Protein AF-0000000080277431 (afdb_homodimer)

Solvent-accessible surface area (backbone atoms only — not comparable to full-atom values): 34830 Å² total; per-residue (Å²): 119,87,82,72,59,48,45,30,34,42,37,34,38,21,85,78,51,66,44,40,29,35,40,24,33,32,37,52,68,34,20,48,8,34,27,30,34,28,41,47,70,42,98,41,59,68,57,42,52,53,48,26,52,53,47,3,46,47,29,30,44,21,25,37,56,70,70,44,72,29,14,0,9,20,30,34,36,49,27,88,58,91,68,55,74,68,52,42,51,34,41,42,46,34,44,16,49,55,47,40,72,48,71,63,50,41,32,35,32,55,30,63,73,41,41,26,71,54,26,48,52,25,45,75,61,22,87,50,46,42,30,20,40,51,95,74,72,30,68,29,73,43,38,63,42,22,30,49,8,26,51,24,28,41,33,36,49,30,30,74,74,71,70,40,57,75,42,57,72,35,36,33,37,30,39,17,52,47,71,36,27,43,51,43,51,53,57,40,42,75,51,43,24,46,49,33,37,16,38,90,48,62,71,47,45,52,54,41,43,74,71,68,38,44,75,49,57,62,88,46,57,49,72,43,79,32,52,31,37,24,45,35,60,60,46,49,72,37,44,88,82,57,67,69,40,27,48,30,35,50,22,53,21,56,58,37,48,66,46,78,77,29,55,60,55,40,45,75,72,59,25,49,57,50,45,27,51,65,18,32,34,9,22,60,48,26,47,45,29,36,76,72,62,66,36,49,73,67,56,15,51,54,57,20,47,47,39,18,58,50,42,39,52,26,48,51,47,10,65,73,67,72,56,42,40,54,59,36,43,50,49,51,18,48,51,59,71,62,67,70,69,60,55,79,68,78,74,79,78,77,81,80,77,85,123,119,89,81,72,60,49,46,32,33,43,36,35,39,21,85,77,51,65,45,39,27,35,42,25,34,30,36,52,66,37,19,48,9,33,28,31,32,28,40,47,70,44,98,41,61,68,57,42,51,54,48,26,52,54,49,3,47,47,28,30,45,21,24,36,57,71,69,43,72,29,14,1,10,20,31,34,36,50,26,87,57,89,68,53,74,69,53,43,52,33,41,41,46,34,44,16,49,55,46,41,71,48,70,62,49,41,33,35,30,53,31,63,74,41,40,27,70,53,27,47,54,24,43,74,62,22,86,48,44,41,30,19,39,53,94,76,73,30,68,29,72,44,40,64,41,22,30,48,8,26,51,23,26,42,34,35,50,30,31,73,74,71,70,40,59,75,43,57,72,34,36,33,36,31,39,18,53,48,72,36,28,43,50,41,48,53,57,40,42,76,50,42,24,45,49,33,38,18,37,92,48,61,71,49,44,50,53,42,44,73,71,70,38,45,77,50,56,62,89,47,56,51,70,43,81,32,52,30,35,25,46,36,60,60,46,49,72,37,44,88,82,57,68,70,41,28,49,30,34,49,21,52,19,57,61,36,49,65,46,78,76,28,56,60,55,39,44,74,73,57,24,49,58,51,46,26,50,64,18,31,34,9,21,59,48,26,48,46,28,36,76,73,64,67,37,50,74,66,56,14,52,54,57,20,47,46,38,18,59,52,43,38,52,24,48,52,48,10,64,74,67,73,56,42,38,55,58,36,43,52,49,50,16,49,50,60,72,62,68,69,70,59,56,78,67,78,73,78,77,75,80,80,77,84,125

pLDDT: mean 92.6, std 13.96, range [22.7, 98.88]

Foldseek 3Di:
DPLPDFPDKDWDQFPQQRWIKIKTHSDQLLHAAEEEAAEDEDPDDVRQVVVQVVQQSLQQLLCLLLVHSGGGMYMYTYDNDDDDPVSLLSSLCSNLQVVVVCPRSYAYEHDHPDFQCSQVSSCVRPVRYAQHDVVVPHPGDLLLLLLLLLLLLQQLQCCVQPVGSQQAQFEEEEEDQPSNSVNNQVVSVVSHHQYEYEDPDVVSQVVCVVVVHHYDYNVCQQVDAGQEYEYEHEACQFELPGHHNYLEYTYQHAHNHPDPVRQVSCVVNNHAYAHNSLSRSRSVQLRCCCPVVVDDNVRSSVSSSCSNVSSNVLVVCCVVVVHHSVVSSVVSSVCSSPVSPGHPPDPPDPPDDDD/DPQPDFPDKDWDQFPQQRWIKIKTHRDQLLHAAEEEAAEDEDPDDVRQVVVQVVQQSLQQLLCLLLVHSGGGMYMYTYDNDDDDPVSLLSSLCSNLQVVVVCVRSYAYEHDHPDFQCSQVSSCVRPVRYAQHDVVVPHPGDLLLLLLLLLLLLQQLQCCVQPVGSQQAQFEEEEEDQPSNSVNNQVVSVVSHHQYEYEDPDVVSQVVCVVVVHHYDYNVCQQVDAGQEYEYEHEACQFELPRHHNYLEYTYQHANNHPDPVRQVSCVVNNHAYAHNSLSRSRSVQLRCCCPVVVDDNVRSSVSSSCSNVSSNVLVVCCVVVVHHSVVSSVVSSVCSSPVSPGHPPPPDPDPDDDD

InterPro domains:
  IPR006095 Glutamate/phenylalanine/leucine/valine/L-tryptophan dehydrogenase [PR00082] (60-74)
  IPR006095 Glutamate/phenylalanine/leucine/valine/L-tryptophan dehydrogenase [PR00082] (128-150)
  IPR006095 Glutamate/phenylalanine/leucine/valine/L-tryptophan dehydrogenase [PR00082] (172-192)
  IPR006095 Glutamate/phenylalanine/leucine/valine/L-tryptophan dehydrogenase [PR00082] (279-290)
  IPR006096 Glutamate/phenylalanine/leucine/valine/L-tryptophan dehydrogenase, C-terminal [PF00208] (214-295)
  IPR006096 Glutamate/phenylalanine/leucine/valine/L-tryptophan dehydrogenase, C-terminal [SM00839] (138-342)
  IPR006097 Glutamate/phenylalanine/leucine/valine/L-tryptophan dehydrogenase, dimerisation domain [PF02812] (13-126)
  IPR016211 Glutamate/phenylalanine/leucine/valine/L-tryptophan dehydrogenase, bacterial/archaeal [PIRSF000188] (4-339)
  IPR016211 Glutamate/phenylalanine/leucine/valine/L-tryptophan dehydrogenase, bacterial/archaeal [PTHR42722] (1-338)
  IPR036291 NAD(P)-binding domain superfamily [SSF51735] (143-336)
  IPR046346 Aminoacid dehydrogenase-like, N-terminal domain superfamily [SSF53223] (5-139)

Nearest PDB structures (foldseek):
  8hr6-assembly1_A  TM=9.041E-01  e=3.181E-32  Bacillus thuringiensis
  6acf-assembly1_A  TM=8.720E-01  e=2.279E-33  Geobacillus stearothermophilus 10
  1leh-assembly1_A  TM=8.386E-01  e=1.539E-33  Lysinibacillus sphaericus
  6ach-assembly1_A  TM=8.429E-01  e=5.573E-32  Geobacillus stearothermophilus 10
  5b37-assembly2_C  TM=8.263E-01  e=3.740E-30  Nostoc punctiforme NIES-2108

Organism: Amycolatopsis orientalis (NCBI:txid31958)

Sequence (710 aa):
MSVQNWEQVVVRRGRRSGVTTMVAVHSRTLGPAVGGCRFKVYPGLRDAIDDVLRLSAAMTRKCAVAGLDFGGGKSVVALDRVPGPGLRREILLDHADLIASLDGAYLAGPDVGTGPDDMLVLRERTPHAFCVPEEHGGTGSSSGPTAAGVLAALRAGARAVFGDASMKSRKVVISGYGSVGAHLAAALAERGADVTVSDVDERRLRAAGEQGLRRVRPEQVLGLRADVLIPAAVGGVFGPATEVAAPLVVGPANNQLTEDAVAPVLAAQGVLWIPDFVASAGGVVYTLGREKENLTHTEALDRVETLEATTRRILDAASANGTTPLAEANALAEARLTSGAGPRTPSPREPRTAAMSVQNWEQVVVRRGRRSGVTTMVAVHSRTLGPAVGGCRFKVYPGLRDAIDDVLRLSAAMTRKCAVAGLDFGGGKSVVALDRVPGPGLRREILLDHADLIASLDGAYLAGPDVGTGPDDMLVLRERTPHAFCVPEEHGGTGSSSGPTAAGVLAALRAGARAVFGDASMKSRKVVISGYGSVGAHLAAALAERGADVTVSDVDERRLRAAGEQGLRRVRPEQVLGLRADVLIPAAVGGVFGPATEVAAPLVVGPANNQLTEDAVAPVLAAQGVLWIPDFVASAGGVVYTLGREKENLTHTEALDRVETLEATTRRILDAASANGTTPLAEANALAEARLTSGAGPRTPSPREPRTAA

Structure (mmCIF, N/CA/C/O backbone):
data_AF-0000000080277431-model_v1
#
loop_
_entity.id
_entity.type
_entity.pdbx_description
1 polymer 'Amino acid dehydrogenase'
#
loop_
_atom_site.group_PDB
_atom_site.id
_atom_site.type_symbol
_atom_site.label_atom_id
_atom_site.label_alt_id
_atom_site.label_comp_id
_atom_site.label_asym_id
_atom_site.label_entity_id
_atom_site.label_seq_id
_atom_site.pdbx_PDB_ins_code
_atom_site.Cartn_x
_atom_site.Cartn_y
_atom_site.Cartn_z
_atom_site.occupancy
_atom_site.B_iso_or_equiv
_atom_site.auth_seq_id
_atom_site.auth_comp_id
_atom_site.auth_asym_id
_atom_site.auth_atom_id
_atom_site.pdbx_PDB_model_num
ATOM 1 N N . MET A 1 1 ? 18.469 -8.148 -9.086 1 28.02 1 MET A N 1
ATOM 2 C CA . MET A 1 1 ? 17.562 -7.168 -9.672 1 28.02 1 MET A CA 1
ATOM 3 C C . MET A 1 1 ? 16.75 -6.465 -8.586 1 28.02 1 MET A C 1
ATOM 5 O O . MET A 1 1 ? 16.219 -7.113 -7.684 1 28.02 1 MET A O 1
ATOM 9 N N . SER A 1 2 ? 17.031 -5.418 -8.211 1 33.84 2 SER A N 1
ATOM 10 C CA . SER A 1 2 ? 16.359 -4.699 -7.125 1 33.84 2 SER A CA 1
ATOM 11 C C . SER A 1 2 ? 14.852 -4.875 -7.184 1 33.84 2 SER A C 1
ATOM 13 O O . SER A 1 2 ? 14.195 -4.363 -8.094 1 33.84 2 SER A O 1
ATOM 15 N N . VAL A 1 3 ? 14.312 -6.133 -7.234 1 39.41 3 VAL A N 1
ATOM 16 C CA . VAL A 1 3 ? 13.031 -6.82 -7.152 1 39.41 3 VAL A CA 1
ATOM 17 C C . VAL A 1 3 ? 11.969 -5.871 -6.598 1 39.41 3 VAL A C 1
ATOM 19 O O . VAL A 1 3 ? 10.812 -6.258 -6.418 1 39.41 3 VAL A O 1
ATOM 22 N N . GLN A 1 4 ? 12.367 -4.727 -6.039 1 51.97 4 GLN A N 1
ATOM 23 C CA . GLN A 1 4 ? 11.633 -3.822 -5.156 1 51.97 4 GLN A CA 1
ATOM 24 C C . GLN A 1 4 ? 10.648 -2.959 -5.945 1 51.97 4 GLN A C 1
ATOM 26 O O . GLN A 1 4 ? 9.852 -2.227 -5.363 1 51.97 4 GLN A O 1
ATOM 31 N N . ASN A 1 5 ? 10.5 -3.117 -7.492 1 74.31 5 ASN A N 1
ATOM 32 C CA . ASN A 1 5 ? 9.695 -1.943 -7.797 1 74.31 5 ASN A CA 1
ATOM 33 C C . ASN A 1 5 ? 8.508 -2.299 -8.688 1 74.31 5 ASN A C 1
ATOM 35 O O . ASN A 1 5 ? 8.68 -2.885 -9.758 1 74.31 5 ASN A O 1
ATOM 39 N N . TRP A 1 6 ? 7.391 -2.58 -8.234 1 91.94 6 TRP A N 1
ATOM 40 C CA . TRP A 1 6 ? 6.121 -2.658 -8.961 1 91.94 6 TRP A CA 1
ATOM 41 C C . TRP A 1 6 ? 6.027 -1.56 -10.016 1 91.94 6 TRP A C 1
ATOM 43 O O . TRP A 1 6 ? 6.441 -0.423 -9.773 1 91.94 6 TRP A O 1
ATOM 53 N N . GLU A 1 7 ? 5.625 -1.984 -11.219 1 94.44 7 GLU A N 1
ATOM 54 C CA . GLU A 1 7 ? 5.438 -0.997 -12.281 1 94.44 7 GLU A CA 1
ATOM 55 C C . GLU A 1 7 ? 4.293 -0.041 -11.945 1 94.44 7 GLU A C 1
ATOM 57 O O . GLU A 1 7 ? 4.395 1.163 -12.188 1 94.44 7 GLU A O 1
ATOM 62 N N . GLN A 1 8 ? 3.242 -0.657 -11.352 1 95.25 8 GLN A N 1
ATOM 63 C CA . GLN A 1 8 ? 2.072 0.168 -11.078 1 95.25 8 GLN A CA 1
ATOM 64 C C . GLN A 1 8 ? 1.159 -0.501 -10.047 1 95.25 8 GLN A C 1
ATOM 66 O O . GLN A 1 8 ? 0.951 -1.715 -10.094 1 95.25 8 GLN A O 1
ATOM 71 N N . VAL A 1 9 ? 0.651 0.246 -9.117 1 96.31 9 VAL A N 1
ATOM 72 C CA . VAL A 1 9 ? -0.403 -0.169 -8.195 1 96.31 9 VAL A CA 1
ATOM 73 C C . VAL A 1 9 ? -1.504 0.889 -8.156 1 96.31 9 VAL A C 1
ATOM 75 O O . VAL A 1 9 ? -1.226 2.076 -7.98 1 96.31 9 VAL A O 1
ATOM 78 N N . VAL A 1 10 ? -2.699 0.49 -8.398 1 97.25 10 VAL A N 1
ATOM 79 C CA . VAL A 1 10 ? -3.83 1.409 -8.344 1 97.25 10 VAL A CA 1
ATOM 80 C C . VAL A 1 10 ? -4.848 0.913 -7.316 1 97.25 10 VAL A C 1
ATOM 82 O O . VAL A 1 10 ? -5.312 -0.227 -7.391 1 97.25 10 VAL A O 1
ATOM 85 N N . VAL A 1 11 ? -5.133 1.686 -6.348 1 96.12 11 VAL A N 1
ATOM 86 C CA . VAL A 1 11 ? -6.18 1.482 -5.348 1 96.12 11 VAL A CA 1
ATOM 87 C C . VAL A 1 11 ? -7.297 2.504 -5.551 1 96.12 11 VAL A C 1
ATOM 89 O O . VAL A 1 11 ? -7.039 3.709 -5.617 1 96.12 11 VAL A O 1
ATOM 92 N N . ARG A 1 12 ? -8.5 2.066 -5.645 1 95.94 12 ARG A N 1
ATOM 93 C CA . ARG A 1 12 ? -9.594 2.984 -5.949 1 95.94 12 ARG A CA 1
ATOM 94 C C . ARG A 1 12 ? -10.867 2.586 -5.203 1 95.94 12 ARG A C 1
ATOM 96 O O . ARG A 1 12 ? -11.227 1.408 -5.164 1 95.94 12 ARG A O 1
ATOM 103 N N . ARG A 1 13 ? -11.531 3.559 -4.645 1 94.81 13 ARG A N 1
ATOM 104 C CA . ARG A 1 13 ? -12.875 3.344 -4.133 1 94.81 13 ARG A CA 1
ATOM 105 C C . ARG A 1 13 ? -13.898 3.357 -5.266 1 94.81 13 ARG A C 1
ATOM 107 O O . ARG A 1 13 ? -13.977 4.32 -6.031 1 94.81 13 ARG A O 1
ATOM 114 N N . GLY A 1 14 ? -14.703 2.303 -5.285 1 94.81 14 GLY A N 1
ATOM 115 C CA . GLY A 1 14 ? -15.68 2.197 -6.352 1 94.81 14 GLY A CA 1
ATOM 116 C C . GLY A 1 14 ? -16.781 3.24 -6.262 1 94.81 14 GLY A C 1
ATOM 117 O O . GLY A 1 14 ? -17.312 3.494 -5.18 1 94.81 14 GLY A O 1
ATOM 118 N N . ARG A 1 15 ? -17.109 3.781 -7.391 1 93 15 ARG A N 1
ATOM 119 C CA . ARG A 1 15 ? -18.125 4.828 -7.434 1 93 15 ARG A CA 1
ATOM 120 C C . ARG A 1 15 ? -19.516 4.258 -7.164 1 93 15 ARG A C 1
ATOM 122 O O . ARG A 1 15 ? -20.359 4.91 -6.535 1 93 15 ARG A O 1
ATOM 129 N N . ARG A 1 16 ? -19.75 3.045 -7.637 1 95.81 16 ARG A N 1
ATOM 130 C CA . ARG A 1 16 ? -21.062 2.408 -7.492 1 95.81 16 ARG A CA 1
ATOM 131 C C . ARG A 1 16 ? -21.234 1.816 -6.098 1 95.81 16 ARG A C 1
ATOM 133 O O . ARG A 1 16 ? -22.266 2.014 -5.457 1 95.81 16 ARG A O 1
ATOM 140 N N . SER A 1 17 ? -20.219 1.159 -5.629 1 96.12 17 SER A N 1
ATOM 141 C CA . SER A 1 17 ? -20.344 0.276 -4.473 1 96.12 17 SER A CA 1
ATOM 142 C C . SER A 1 17 ? -19.781 0.924 -3.215 1 96.12 17 SER A C 1
ATOM 144 O O . SER A 1 17 ? -20.094 0.51 -2.098 1 96.12 17 SER A O 1
ATOM 146 N N . GLY A 1 18 ? -18.891 1.889 -3.439 1 94.25 18 GLY A N 1
ATOM 147 C CA . GLY A 1 18 ? -18.172 2.453 -2.311 1 94.25 18 GLY A CA 1
ATOM 148 C C . GLY A 1 18 ? -17.125 1.511 -1.732 1 94.25 18 GLY A C 1
ATOM 149 O O . GLY A 1 18 ? -16.516 1.808 -0.705 1 94.25 18 GLY A O 1
ATOM 150 N N . VAL A 1 19 ? -16.875 0.344 -2.41 1 96 19 VAL A N 1
ATOM 151 C CA . VAL A 1 19 ? -15.922 -0.652 -1.932 1 96 19 VAL A CA 1
ATOM 152 C C . VAL A 1 19 ? -14.578 -0.455 -2.625 1 96 19 VAL A C 1
ATOM 154 O O . VAL A 1 19 ? -14.523 -0.188 -3.828 1 96 19 VAL A O 1
ATOM 157 N N . THR A 1 20 ? -13.492 -0.588 -1.863 1 96.62 20 THR A N 1
ATOM 158 C CA . THR A 1 20 ? -12.148 -0.386 -2.393 1 96.62 20 THR A CA 1
ATOM 159 C C . THR A 1 20 ? -11.703 -1.595 -3.207 1 96.62 20 THR A C 1
ATOM 161 O O . THR A 1 20 ? -11.828 -2.736 -2.758 1 96.62 20 THR A O 1
ATOM 164 N N . THR A 1 21 ? -11.219 -1.352 -4.406 1 97.69 21 THR A N 1
ATOM 165 C CA . THR A 1 21 ? -10.617 -2.373 -5.258 1 97.69 21 THR A CA 1
ATOM 166 C C . THR A 1 21 ? -9.242 -1.926 -5.742 1 97.69 21 THR A C 1
ATOM 168 O O . THR A 1 21 ? -8.93 -0.732 -5.746 1 97.69 21 THR A O 1
ATOM 171 N N . MET A 1 22 ? -8.398 -2.896 -6.164 1 98.19 22 MET A N 1
ATOM 172 C CA . MET A 1 22 ? -7.023 -2.535 -6.512 1 98.19 22 MET A CA 1
ATOM 173 C C . MET A 1 22 ? -6.438 -3.533 -7.504 1 98.19 22 MET A C 1
ATOM 175 O O . MET A 1 22 ? -6.883 -4.68 -7.574 1 98.19 22 MET A O 1
ATOM 179 N N . VAL A 1 23 ? -5.52 -3.09 -8.258 1 98.5 23 VAL A N 1
ATOM 180 C CA . VAL A 1 23 ? -4.703 -3.895 -9.156 1 98.5 23 VAL A CA 1
ATOM 181 C C . VAL A 1 23 ? -3.23 -3.549 -8.969 1 98.5 23 VAL A C 1
ATOM 183 O O . VAL A 1 23 ? -2.865 -2.371 -8.906 1 98.5 23 VAL A O 1
ATOM 186 N N . ALA A 1 24 ? -2.426 -4.535 -8.812 1 98 24 ALA A N 1
ATOM 187 C CA . ALA A 1 24 ? -0.974 -4.375 -8.82 1 98 24 ALA A CA 1
ATOM 188 C C . ALA A 1 24 ? -0.357 -5.051 -10.047 1 98 24 ALA A C 1
ATOM 190 O O . ALA A 1 24 ? -0.575 -6.242 -10.281 1 98 24 ALA A O 1
ATOM 191 N N . VAL A 1 25 ? 0.311 -4.262 -10.812 1 98 25 VAL A N 1
ATOM 192 C CA . VAL A 1 25 ? 1.146 -4.758 -11.898 1 98 25 VAL A CA 1
ATOM 193 C C . VAL A 1 25 ? 2.607 -4.789 -11.453 1 98 25 VAL A C 1
ATOM 195 O O . VAL A 1 25 ? 3.24 -3.738 -11.312 1 98 25 VAL A O 1
ATOM 198 N N . HIS A 1 26 ? 3.113 -5.992 -11.25 1 96.62 26 HIS A N 1
ATOM 199 C CA . HIS A 1 26 ? 4.5 -6.129 -10.812 1 96.62 26 HIS A CA 1
ATOM 200 C C . HIS A 1 26 ? 5.465 -5.969 -11.977 1 96.62 26 HIS A C 1
ATOM 202 O O . HIS A 1 26 ? 6.387 -5.156 -11.922 1 96.62 26 HIS A O 1
ATOM 208 N N . SER A 1 27 ? 5.211 -6.734 -13.062 1 95.81 27 SER A N 1
ATOM 209 C CA . SER A 1 27 ? 6.102 -6.664 -14.211 1 95.81 27 SER A CA 1
ATOM 210 C C . SER A 1 27 ? 5.367 -6.996 -15.508 1 95.81 27 SER A C 1
ATOM 212 O O . SER A 1 27 ? 4.539 -7.91 -15.539 1 95.81 27 SER A O 1
ATOM 214 N N . ARG A 1 28 ? 5.727 -6.262 -16.547 1 95.88 28 ARG A N 1
ATOM 215 C CA . ARG A 1 28 ? 5.242 -6.555 -17.891 1 95.88 28 ARG A CA 1
ATOM 216 C C . ARG A 1 28 ? 6.402 -6.867 -18.844 1 95.88 28 ARG A C 1
ATOM 218 O O . ARG A 1 28 ? 6.25 -6.797 -20.062 1 95.88 28 ARG A O 1
ATOM 225 N N . THR A 1 29 ? 7.52 -7.152 -18.25 1 94.38 29 THR A N 1
ATOM 226 C CA . THR A 1 29 ? 8.727 -7.43 -19.031 1 94.38 29 THR A CA 1
ATOM 227 C C . THR A 1 29 ? 8.469 -8.555 -20.031 1 94.38 29 THR A C 1
ATOM 229 O O . THR A 1 29 ? 8.945 -8.492 -21.172 1 94.38 29 THR A O 1
ATOM 232 N N . LEU A 1 30 ? 7.703 -9.539 -19.672 1 96.25 30 LEU A N 1
ATOM 233 C CA . LEU A 1 30 ? 7.492 -10.703 -20.516 1 96.25 30 LEU A CA 1
ATOM 234 C C . LEU A 1 30 ? 6.164 -10.609 -21.266 1 96.25 30 LEU A C 1
ATOM 236 O O . LEU A 1 30 ? 5.77 -11.547 -21.969 1 96.25 30 LEU A O 1
ATOM 240 N N . GLY A 1 31 ? 5.512 -9.484 -21.109 1 96 31 GLY A N 1
ATOM 241 C CA . GLY A 1 31 ? 4.195 -9.281 -21.688 1 96 31 GLY A CA 1
ATOM 242 C C . GLY A 1 31 ? 3.195 -8.688 -20.719 1 96 31 GLY A C 1
ATOM 243 O O . GLY A 1 31 ? 3.555 -8.305 -19.609 1 96 31 GLY A O 1
ATOM 244 N N . PRO A 1 32 ? 1.954 -8.594 -21.141 1 97.38 32 PRO A N 1
ATOM 245 C CA . PRO A 1 32 ? 0.937 -8.055 -20.234 1 97.38 32 PRO A CA 1
ATOM 246 C C . PRO A 1 32 ? 0.843 -8.844 -18.922 1 97.38 32 PRO A C 1
ATOM 248 O O . PRO A 1 32 ? 1.03 -10.062 -18.922 1 97.38 32 PRO A O 1
ATOM 251 N N . ALA A 1 33 ? 0.594 -8.141 -17.859 1 98.06 33 ALA A N 1
ATOM 252 C CA . ALA A 1 33 ? 0.476 -8.797 -16.547 1 98.06 33 ALA A CA 1
ATOM 253 C C . ALA A 1 33 ? -0.826 -9.578 -16.453 1 98.06 33 ALA A C 1
ATOM 255 O O . ALA A 1 33 ? -1.873 -9.125 -16.906 1 98.06 33 ALA A O 1
ATOM 256 N N . VAL A 1 34 ? -0.758 -10.719 -15.852 1 98.31 34 VAL A N 1
ATOM 257 C CA . VAL A 1 34 ? -1.945 -11.539 -15.633 1 98.31 34 VAL A CA 1
ATOM 258 C C . VAL A 1 34 ? -2.039 -11.914 -14.156 1 98.31 34 VAL A C 1
ATOM 260 O O . VAL A 1 34 ? -1.02 -12.047 -13.477 1 98.31 34 VAL A O 1
ATOM 263 N N . GLY A 1 35 ? -3.209 -12.125 -13.688 1 96.75 35 GLY A N 1
ATOM 264 C CA . GLY A 1 35 ? -3.41 -12.531 -12.312 1 96.75 35 GLY A CA 1
ATOM 265 C C . GLY A 1 35 ? -4.875 -12.656 -11.93 1 96.75 35 GLY A C 1
ATOM 266 O O . GLY A 1 35 ? -5.75 -12.195 -12.664 1 96.75 35 GLY A O 1
ATOM 267 N N . GLY A 1 36 ? -5.129 -13.25 -10.836 1 95.5 36 GLY A N 1
ATOM 268 C CA . GLY A 1 36 ? -6.496 -13.477 -10.391 1 95.5 36 GLY A CA 1
ATOM 269 C C . GLY A 1 36 ? -7.109 -12.266 -9.711 1 95.5 36 GLY A C 1
ATOM 270 O O . GLY A 1 36 ? -6.398 -11.336 -9.328 1 95.5 36 GLY A O 1
ATOM 271 N N . CYS A 1 37 ? -8.398 -12.367 -9.609 1 96.94 37 CYS A N 1
ATOM 272 C CA . CYS A 1 37 ? -9.172 -11.375 -8.875 1 96.94 37 CYS A CA 1
ATOM 273 C C . CYS A 1 37 ? -9.633 -11.922 -7.531 1 96.94 37 CYS A C 1
ATOM 275 O O . CYS A 1 37 ? -10.617 -12.664 -7.469 1 96.94 37 CYS A O 1
ATOM 277 N N . ARG A 1 38 ? -8.93 -11.547 -6.52 1 94.38 38 ARG A N 1
ATOM 278 C CA . ARG A 1 38 ? -9.305 -11.992 -5.18 1 94.38 38 ARG A CA 1
ATOM 279 C C . ARG A 1 38 ? -10.375 -11.086 -4.574 1 94.38 38 ARG A C 1
ATOM 281 O O . ARG A 1 38 ? -10.266 -9.859 -4.641 1 94.38 38 ARG A O 1
ATOM 288 N N . PHE A 1 39 ? -11.391 -11.68 -4.102 1 96.12 39 PHE A N 1
ATOM 289 C CA . PHE A 1 39 ? -12.578 -11.055 -3.525 1 96.12 39 PHE A CA 1
ATOM 290 C C . PHE A 1 39 ? -12.828 -11.562 -2.111 1 96.12 39 PHE A C 1
ATOM 292 O O . PHE A 1 39 ? -13.453 -12.609 -1.923 1 96.12 39 PHE A O 1
ATOM 299 N N . LYS A 1 40 ? -12.336 -10.836 -1.085 1 93.25 40 LYS A N 1
ATOM 300 C CA . LYS A 1 40 ? -12.461 -11.367 0.268 1 93.25 40 LYS A CA 1
ATOM 301 C C . LYS A 1 40 ? -12.414 -10.25 1.307 1 93.25 40 LYS A C 1
ATOM 303 O O . LYS A 1 40 ? -12.109 -9.102 0.979 1 93.25 40 LYS A O 1
ATOM 308 N N . VAL A 1 41 ? -12.727 -10.625 2.533 1 94.31 41 VAL A N 1
ATOM 309 C CA . VAL A 1 41 ? -12.734 -9.688 3.654 1 94.31 41 VAL A CA 1
ATOM 310 C C . VAL A 1 41 ? -11.305 -9.5 4.172 1 94.31 41 VAL A C 1
ATOM 312 O O . VAL A 1 41 ? -10.555 -10.469 4.312 1 94.31 41 VAL A O 1
ATOM 315 N N . TYR A 1 42 ? -10.859 -8.289 4.395 1 93.69 42 TYR A N 1
ATOM 316 C CA . TYR A 1 42 ? -9.562 -7.949 4.973 1 93.69 42 TYR A CA 1
ATOM 317 C C . TYR A 1 42 ? -9.734 -7.145 6.258 1 93.69 42 TYR A C 1
ATOM 319 O O . TYR A 1 42 ? -10.68 -6.363 6.387 1 93.69 42 TYR A O 1
ATOM 327 N N . PRO A 1 43 ? -8.805 -7.266 7.199 1 90.81 43 PRO A N 1
ATOM 328 C CA . PRO A 1 43 ? -8.867 -6.457 8.422 1 90.81 43 PRO A CA 1
ATOM 329 C C . PRO A 1 43 ? -8.773 -4.961 8.141 1 90.81 43 PRO A C 1
ATOM 331 O O . PRO A 1 43 ? -9.367 -4.156 8.867 1 90.81 43 PRO A O 1
ATOM 334 N N . GLY A 1 44 ? -8 -4.633 7.078 1 90 44 GLY A N 1
ATOM 335 C CA . GLY A 1 44 ? -7.824 -3.238 6.699 1 90 44 GLY A CA 1
ATOM 336 C C . GLY A 1 44 ? -7.176 -3.066 5.34 1 90 44 GLY A C 1
ATOM 337 O O . GLY A 1 44 ? -6.746 -4.043 4.723 1 90 44 GLY A O 1
ATOM 338 N N . LEU A 1 45 ? -7.121 -1.833 4.91 1 91.31 45 LEU A N 1
ATOM 339 C CA . LEU A 1 45 ? -6.59 -1.502 3.592 1 91.31 45 LEU A CA 1
ATOM 340 C C . LEU A 1 45 ? -5.133 -1.925 3.469 1 91.31 45 LEU A C 1
ATOM 342 O O . LEU A 1 45 ? -4.719 -2.445 2.43 1 91.31 45 LEU A O 1
ATOM 346 N N . ARG A 1 46 ? -4.375 -1.657 4.496 1 89.62 46 ARG A N 1
ATOM 347 C CA . ARG A 1 46 ? -2.953 -1.992 4.484 1 89.62 46 ARG A CA 1
ATOM 348 C C . ARG A 1 46 ? -2.746 -3.484 4.254 1 89.62 46 ARG A C 1
ATOM 350 O O . ARG A 1 46 ? -1.843 -3.885 3.516 1 89.62 46 ARG A O 1
ATOM 357 N N . ASP A 1 47 ? -3.592 -4.301 4.875 1 91.94 47 ASP A N 1
ATOM 358 C CA . ASP A 1 47 ? -3.506 -5.746 4.695 1 91.94 47 ASP A CA 1
ATOM 359 C C . ASP A 1 47 ? -3.801 -6.137 3.248 1 91.94 47 ASP A C 1
ATOM 361 O O . ASP A 1 47 ? -3.133 -7.008 2.688 1 91.94 47 ASP A O 1
ATOM 365 N N . ALA A 1 48 ? -4.797 -5.516 2.717 1 94.31 48 ALA A N 1
ATOM 366 C CA . ALA A 1 48 ? -5.172 -5.793 1.333 1 94.31 48 ALA A CA 1
ATOM 367 C C . ALA A 1 48 ? -4.055 -5.398 0.372 1 94.31 48 ALA A C 1
ATOM 369 O O . ALA A 1 48 ? -3.74 -6.137 -0.563 1 94.31 48 ALA A O 1
ATOM 370 N N . ILE A 1 49 ? -3.416 -4.27 0.611 1 94.62 49 ILE A N 1
ATOM 371 C CA . ILE A 1 49 ? -2.33 -3.791 -0.238 1 94.62 49 ILE A CA 1
ATOM 372 C C . ILE A 1 49 ? -1.137 -4.738 -0.133 1 94.62 49 ILE A C 1
ATOM 374 O O . ILE A 1 49 ? -0.541 -5.109 -1.146 1 94.62 49 ILE A O 1
ATOM 378 N N . ASP A 1 50 ? -0.787 -5.156 1.054 1 91 50 ASP A N 1
ATOM 379 C CA . ASP A 1 50 ? 0.291 -6.121 1.239 1 91 50 ASP A CA 1
ATOM 380 C C . ASP A 1 50 ? 0.028 -7.398 0.443 1 91 50 ASP A C 1
ATOM 382 O O . ASP A 1 50 ? 0.939 -7.945 -0.182 1 91 50 ASP A O 1
ATOM 386 N N . ASP A 1 51 ? -1.187 -7.805 0.527 1 91.38 51 ASP A N 1
ATOM 387 C CA . ASP A 1 51 ? -1.569 -9.047 -0.132 1 91.38 51 ASP A CA 1
ATOM 388 C C . ASP A 1 51 ? -1.438 -8.93 -1.649 1 91.38 51 ASP A C 1
ATOM 390 O O . ASP A 1 51 ? -0.856 -9.805 -2.297 1 91.38 51 ASP A O 1
ATOM 394 N N . VAL A 1 52 ? -1.975 -7.855 -2.227 1 95.25 52 VAL A N 1
ATOM 395 C CA . VAL A 1 52 ? -1.967 -7.707 -3.678 1 95.25 52 VAL A CA 1
ATOM 396 C C . VAL A 1 52 ? -0.531 -7.555 -4.176 1 95.25 52 VAL A C 1
ATOM 398 O O . VAL A 1 52 ? -0.189 -8.031 -5.262 1 95.25 52 VAL A O 1
ATOM 401 N N . LEU A 1 53 ? 0.334 -6.898 -3.412 1 93.94 53 LEU A N 1
ATOM 402 C CA . LEU A 1 53 ? 1.738 -6.762 -3.783 1 93.94 53 LEU A CA 1
ATOM 403 C C . LEU A 1 53 ? 2.432 -8.117 -3.795 1 93.94 53 LEU A C 1
ATOM 405 O O . LEU A 1 53 ? 3.068 -8.492 -4.785 1 93.94 53 LEU A O 1
ATOM 409 N N . ARG A 1 54 ? 2.244 -8.898 -2.787 1 90.5 54 ARG A N 1
ATOM 410 C CA . ARG A 1 54 ? 2.873 -10.211 -2.67 1 90.5 54 ARG A CA 1
ATOM 411 C C . ARG A 1 54 ? 2.408 -11.148 -3.783 1 90.5 54 ARG A C 1
ATOM 413 O O . ARG A 1 54 ? 3.225 -11.812 -4.426 1 90.5 54 ARG A O 1
ATOM 420 N N . LEU A 1 55 ? 1.167 -11.094 -4.004 1 92.75 55 LEU A N 1
ATOM 421 C CA . LEU A 1 55 ? 0.583 -12.016 -4.969 1 92.75 55 LEU A CA 1
ATOM 422 C C . LEU A 1 55 ? 0.989 -11.648 -6.391 1 92.75 55 LEU A C 1
ATOM 424 O O . LEU A 1 55 ? 1.21 -12.523 -7.227 1 92.75 55 LEU A O 1
ATOM 428 N N . SER A 1 56 ? 1.042 -10.383 -6.672 1 96.06 56 SER A N 1
ATOM 429 C CA . SER A 1 56 ? 1.44 -9.953 -8.008 1 96.06 56 SER A CA 1
ATOM 430 C C . SER A 1 56 ? 2.891 -10.328 -8.297 1 96.06 56 SER A C 1
ATOM 432 O O . SER A 1 56 ? 3.215 -10.758 -9.406 1 96.06 56 SER A O 1
ATOM 434 N N . ALA A 1 57 ? 3.75 -10.219 -7.324 1 93.69 57 ALA A N 1
ATOM 435 C CA . ALA A 1 57 ? 5.145 -10.617 -7.488 1 93.69 57 ALA A CA 1
ATOM 436 C C . ALA A 1 57 ? 5.266 -12.117 -7.715 1 93.69 57 ALA A C 1
ATOM 438 O O . ALA A 1 57 ? 6.059 -12.57 -8.547 1 93.69 57 ALA A O 1
ATOM 439 N N . ALA A 1 58 ? 4.469 -12.82 -6.977 1 93 58 ALA A N 1
ATOM 440 C CA . ALA A 1 58 ? 4.461 -14.273 -7.145 1 93 58 ALA A CA 1
ATOM 441 C C . ALA A 1 58 ? 4.027 -14.656 -8.555 1 93 58 ALA A C 1
ATOM 443 O O . ALA A 1 58 ? 4.559 -15.609 -9.133 1 93 58 ALA A O 1
ATOM 444 N N . MET A 1 59 ? 3.16 -13.906 -9.125 1 96.44 59 MET A N 1
ATOM 445 C CA . MET A 1 59 ? 2.68 -14.195 -10.469 1 96.44 59 MET A CA 1
ATOM 446 C C . MET A 1 59 ? 3.775 -13.945 -11.5 1 96.44 59 MET A C 1
ATOM 448 O O . MET A 1 59 ? 3.854 -14.648 -12.516 1 96.44 59 MET A O 1
ATOM 452 N N . THR A 1 60 ? 4.578 -12.93 -11.242 1 96.62 60 THR A N 1
ATOM 453 C CA . THR A 1 60 ? 5.707 -12.688 -12.141 1 96.62 60 THR A CA 1
ATOM 454 C C . THR A 1 60 ? 6.633 -13.898 -12.172 1 96.62 60 THR A C 1
ATOM 456 O O . THR A 1 60 ? 7 -14.383 -13.25 1 96.62 60 THR A O 1
ATOM 459 N N . ARG A 1 61 ? 6.949 -14.414 -11.031 1 95.75 61 ARG A N 1
ATOM 460 C CA . ARG A 1 61 ? 7.812 -15.586 -10.938 1 95.75 61 ARG A CA 1
ATOM 461 C C . ARG A 1 61 ? 7.152 -16.797 -11.578 1 95.75 61 ARG A C 1
ATOM 463 O O . ARG A 1 61 ? 7.801 -17.547 -12.312 1 95.75 61 ARG A O 1
ATOM 470 N N . LYS A 1 62 ? 5.93 -16.938 -11.336 1 97.19 62 LYS A N 1
ATOM 471 C CA . LYS A 1 62 ? 5.176 -18.078 -11.852 1 97.19 62 LYS A CA 1
ATOM 472 C C . LYS A 1 62 ? 5.18 -18.094 -13.383 1 97.19 62 LYS A C 1
ATOM 474 O O . LYS A 1 62 ? 5.508 -19.109 -13.992 1 97.19 62 LYS A O 1
ATOM 479 N N . CYS A 1 63 ? 4.863 -16.984 -13.938 1 97.31 63 CYS A N 1
ATOM 480 C CA . CYS A 1 63 ? 4.84 -16.891 -15.391 1 97.31 63 CYS A CA 1
ATOM 481 C C . CYS A 1 63 ? 6.234 -17.109 -15.977 1 97.31 63 CYS A C 1
ATOM 483 O O . CYS A 1 63 ? 6.391 -17.828 -16.969 1 97.31 63 CYS A O 1
ATOM 485 N N . ALA A 1 64 ? 7.203 -16.531 -15.352 1 97.06 64 ALA A N 1
ATOM 486 C CA . ALA A 1 64 ? 8.578 -16.641 -15.836 1 97.06 64 ALA A CA 1
ATOM 487 C C . ALA A 1 64 ? 9.062 -18.078 -15.805 1 97.06 64 ALA A C 1
ATOM 489 O O . ALA A 1 64 ? 9.555 -18.609 -16.797 1 97.06 64 ALA A O 1
ATOM 490 N N . VAL A 1 65 ? 8.867 -18.734 -14.719 1 97.25 65 VAL A N 1
ATOM 491 C CA . VAL A 1 65 ? 9.383 -20.078 -14.547 1 97.25 65 VAL A CA 1
ATOM 492 C C . VAL A 1 65 ? 8.617 -21.047 -15.438 1 97.25 65 VAL A C 1
ATOM 494 O O . VAL A 1 65 ? 9.188 -22.016 -15.953 1 97.25 65 VAL A O 1
ATOM 497 N N . ALA A 1 66 ? 7.359 -20.766 -15.68 1 97.06 66 ALA A N 1
ATOM 498 C CA . ALA A 1 66 ? 6.512 -21.641 -16.5 1 97.06 66 ALA A CA 1
ATOM 499 C C . ALA A 1 66 ? 6.738 -21.391 -17.984 1 97.06 66 ALA A C 1
ATOM 501 O O . ALA A 1 66 ? 6.125 -22.047 -18.828 1 97.06 66 ALA A O 1
ATOM 502 N N . GLY A 1 67 ? 7.52 -20.422 -18.328 1 95.5 67 GLY A N 1
ATOM 503 C CA . GLY A 1 67 ? 7.852 -20.156 -19.719 1 95.5 67 GLY A CA 1
ATOM 504 C C . GLY A 1 67 ? 6.77 -19.375 -20.453 1 95.5 67 GLY A C 1
ATOM 505 O O . GLY A 1 67 ? 6.648 -19.484 -21.672 1 95.5 67 GLY A O 1
ATOM 506 N N . LEU A 1 68 ? 6.023 -18.609 -19.734 1 96.44 68 LEU A N 1
ATOM 507 C CA . LEU A 1 68 ? 4.926 -17.859 -20.344 1 96.44 68 LEU A CA 1
ATOM 508 C C . LEU A 1 68 ? 5.375 -16.453 -20.734 1 96.44 68 LEU A C 1
ATOM 510 O O . LEU A 1 68 ? 6.18 -15.844 -20.031 1 96.44 68 LEU A O 1
ATOM 514 N N . ASP A 1 69 ? 4.848 -15.984 -21.844 1 96.38 69 ASP A N 1
ATOM 515 C CA . ASP A 1 69 ? 5.141 -14.625 -22.297 1 96.38 69 ASP A CA 1
ATOM 516 C C . ASP A 1 69 ? 4.125 -13.633 -21.734 1 96.38 69 ASP A C 1
ATOM 518 O O . ASP A 1 69 ? 3.541 -12.844 -22.484 1 96.38 69 ASP A O 1
ATOM 522 N N . PHE A 1 70 ? 3.953 -13.664 -20.516 1 97.31 70 PHE A N 1
ATOM 523 C CA . PHE A 1 70 ? 3.096 -12.781 -19.734 1 97.31 70 PHE A CA 1
ATOM 524 C C . PHE A 1 70 ? 3.795 -12.344 -18.453 1 97.31 70 PHE A C 1
ATOM 526 O O . PHE A 1 70 ? 4.633 -13.07 -17.906 1 97.31 70 PHE A O 1
ATOM 533 N N . GLY A 1 71 ? 3.508 -11.133 -18.062 1 97 71 GLY A N 1
ATOM 534 C CA . GLY A 1 71 ? 3.99 -10.625 -16.781 1 97 71 GLY A CA 1
ATOM 535 C C . GLY A 1 71 ? 3.113 -11.016 -15.609 1 97 71 GLY A C 1
ATOM 536 O O . GLY A 1 71 ? 2.234 -11.867 -15.742 1 97 71 GLY A O 1
ATOM 537 N N . GLY A 1 72 ? 3.389 -10.43 -14.453 1 97.62 72 GLY A N 1
ATOM 538 C CA . GLY A 1 72 ? 2.676 -10.766 -13.234 1 97.62 72 GLY A CA 1
ATOM 539 C C . GLY A 1 72 ? 1.896 -9.602 -12.656 1 97.62 72 GLY A C 1
ATOM 540 O O . GLY A 1 72 ? 2.43 -8.5 -12.516 1 97.62 72 GLY A O 1
ATOM 541 N N . GLY A 1 73 ? 0.703 -9.859 -12.328 1 97.88 73 GLY A N 1
ATOM 542 C CA . GLY A 1 73 ? -0.17 -8.922 -11.641 1 97.88 73 GLY A CA 1
ATOM 543 C C . GLY A 1 73 ? -1.167 -9.594 -10.719 1 97.88 73 GLY A C 1
ATOM 544 O O . GLY A 1 73 ? -1.127 -10.812 -10.539 1 97.88 73 GLY A O 1
ATOM 545 N N . LYS A 1 74 ? -1.956 -8.773 -10.094 1 97.75 74 LYS A N 1
ATOM 546 C CA . LYS A 1 74 ? -3.012 -9.289 -9.227 1 97.75 74 LYS A CA 1
ATOM 547 C C . LYS A 1 74 ? -4.066 -8.219 -8.953 1 97.75 74 LYS A C 1
ATOM 549 O O . LYS A 1 74 ? -3.773 -7.02 -9 1 97.75 74 LYS A O 1
ATOM 554 N N . SER A 1 75 ? -5.297 -8.727 -8.766 1 96.94 75 SER A N 1
ATOM 555 C CA . SER A 1 75 ? -6.418 -7.906 -8.32 1 96.94 75 SER A CA 1
ATOM 556 C C . SER A 1 75 ? -6.863 -8.289 -6.918 1 96.94 75 SER A C 1
ATOM 558 O O . SER A 1 75 ? -6.895 -9.477 -6.574 1 96.94 75 SER A O 1
ATOM 560 N N . VAL A 1 76 ? -7.227 -7.281 -6.141 1 96.94 76 VAL A N 1
ATOM 561 C CA . VAL A 1 76 ? -7.84 -7.508 -4.84 1 96.94 76 VAL A CA 1
ATOM 562 C C . VAL A 1 76 ? -9.031 -6.57 -4.656 1 96.94 76 VAL A C 1
ATOM 564 O O . VAL A 1 76 ? -8.93 -5.367 -4.914 1 96.94 76 VAL A O 1
ATOM 567 N N . VAL A 1 77 ? -10.125 -7.145 -4.441 1 97.44 77 VAL A N 1
ATOM 568 C CA . VAL A 1 77 ? -11.266 -6.414 -3.893 1 97.44 77 VAL A CA 1
ATOM 569 C C . VAL A 1 77 ? -11.305 -6.566 -2.375 1 97.44 77 VAL A C 1
ATOM 571 O O . VAL A 1 77 ? -11.469 -7.676 -1.861 1 97.44 77 VAL A O 1
ATOM 574 N N . ALA A 1 78 ? -11.156 -5.469 -1.692 1 96.56 78 ALA A N 1
ATOM 575 C CA . ALA A 1 78 ? -11.047 -5.48 -0.236 1 96.56 78 ALA A CA 1
ATOM 576 C C . ALA A 1 78 ? -12.406 -5.27 0.421 1 96.56 78 ALA A C 1
ATOM 578 O O . ALA A 1 78 ? -12.883 -4.133 0.528 1 96.56 78 ALA A O 1
ATOM 579 N N . LEU A 1 79 ? -12.961 -6.344 0.957 1 95.56 79 LEU A N 1
ATOM 580 C CA . LEU A 1 79 ? -14.289 -6.277 1.545 1 95.56 79 LEU A CA 1
ATOM 581 C C . LEU A 1 79 ? -14.211 -6.043 3.049 1 95.56 79 LEU A C 1
ATOM 583 O O . LEU A 1 79 ? -13.289 -6.531 3.709 1 95.56 79 LEU A O 1
ATOM 587 N N . ASP A 1 80 ? -15.219 -5.305 3.564 1 91.44 80 ASP A N 1
ATOM 588 C CA . ASP A 1 80 ? -15.414 -5.211 5.008 1 91.44 80 ASP A CA 1
ATOM 589 C C . ASP A 1 80 ? -16.328 -6.332 5.512 1 91.44 80 ASP A C 1
ATOM 591 O O . ASP A 1 80 ? -16.234 -6.738 6.672 1 91.44 80 ASP A O 1
ATOM 595 N N . ARG A 1 81 ? -17.188 -6.746 4.707 1 93.56 81 ARG A N 1
ATOM 596 C CA . ARG A 1 81 ? -18.125 -7.832 4.953 1 93.56 81 ARG A CA 1
ATOM 597 C C . ARG A 1 81 ? -18.547 -8.5 3.65 1 93.56 81 ARG A C 1
ATOM 599 O O . ARG A 1 81 ? -18.391 -7.926 2.572 1 93.56 81 ARG A O 1
ATOM 606 N N . VAL A 1 82 ? -19.062 -9.68 3.736 1 93.5 82 VAL A N 1
ATOM 607 C CA . VAL A 1 82 ? -19.531 -10.383 2.549 1 93.5 82 VAL A CA 1
ATOM 608 C C . VAL A 1 82 ? -20.75 -9.656 1.967 1 93.5 82 VAL A C 1
ATOM 610 O O . VAL A 1 82 ? -21.75 -9.477 2.65 1 93.5 82 VAL A O 1
ATOM 613 N N . PRO A 1 83 ? -20.672 -9.25 0.734 1 96.19 83 PRO A N 1
ATOM 614 C CA . PRO A 1 83 ? -21.781 -8.484 0.15 1 96.19 83 PRO A CA 1
ATOM 615 C C . PRO A 1 83 ? -22.906 -9.375 -0.36 1 96.19 83 PRO A C 1
ATOM 617 O O . PRO A 1 83 ? -22.688 -10.547 -0.67 1 96.19 83 PRO A O 1
ATOM 620 N N . GLY A 1 84 ? -24.125 -8.797 -0.445 1 95.75 84 GLY A N 1
ATOM 621 C CA . GLY A 1 84 ? -25.203 -9.445 -1.178 1 95.75 84 GLY A CA 1
ATOM 622 C C . GLY A 1 84 ? -25 -9.438 -2.68 1 95.75 84 GLY A C 1
ATOM 623 O O . GLY A 1 84 ? -24.062 -8.805 -3.178 1 95.75 84 GLY A O 1
ATOM 624 N N . PRO A 1 85 ? -25.859 -10.125 -3.395 1 95.38 85 PRO A N 1
ATOM 625 C CA . PRO A 1 85 ? -25.672 -10.281 -4.84 1 95.38 85 PRO A CA 1
ATOM 626 C C . PRO A 1 85 ? -25.656 -8.945 -5.578 1 95.38 85 PRO A C 1
ATOM 628 O O . PRO A 1 85 ? -24.859 -8.75 -6.504 1 95.38 85 PRO A O 1
ATOM 631 N N . GLY A 1 86 ? -26.562 -8.055 -5.238 1 97.06 86 GLY A N 1
ATOM 632 C CA . GLY A 1 86 ? -26.594 -6.758 -5.887 1 97.06 86 GLY A CA 1
ATOM 633 C C . GLY A 1 86 ? -25.328 -5.953 -5.688 1 97.06 86 GLY A C 1
ATOM 634 O O . GLY A 1 86 ? -24.75 -5.438 -6.648 1 97.06 86 GLY A O 1
ATOM 635 N N . LEU A 1 87 ? -24.906 -5.84 -4.457 1 97.31 87 LEU A N 1
ATOM 636 C CA . LEU A 1 87 ? -23.688 -5.102 -4.145 1 97.31 87 LEU A CA 1
ATOM 637 C C . LEU A 1 87 ? -22.469 -5.777 -4.77 1 97.31 87 LEU A C 1
ATOM 639 O O . LEU A 1 87 ? -21.562 -5.098 -5.23 1 97.31 87 LEU A O 1
ATOM 643 N N . ARG A 1 88 ? -22.469 -7.074 -4.801 1 98 88 ARG A N 1
ATOM 644 C CA . ARG A 1 88 ? -21.391 -7.809 -5.441 1 98 88 ARG A CA 1
ATOM 645 C C . ARG A 1 88 ? -21.234 -7.402 -6.902 1 98 88 ARG A C 1
ATOM 647 O O . ARG A 1 88 ? -20.125 -7.148 -7.367 1 98 88 ARG A O 1
ATOM 654 N N . ARG A 1 89 ? -22.312 -7.375 -7.586 1 98.31 89 ARG A N 1
ATOM 655 C CA . ARG A 1 89 ? -22.266 -6.98 -8.992 1 98.31 89 ARG A CA 1
ATOM 656 C C . ARG A 1 89 ? -21.719 -5.566 -9.148 1 98.31 89 ARG A C 1
ATOM 658 O O . ARG A 1 89 ? -20.875 -5.312 -10.008 1 98.31 89 ARG A O 1
ATOM 665 N N . GLU A 1 90 ? -22.188 -4.664 -8.297 1 98.5 90 GLU A N 1
ATOM 666 C CA . GLU A 1 90 ? -21.703 -3.289 -8.352 1 98.5 90 GLU A CA 1
ATOM 667 C C . GLU A 1 90 ? -20.203 -3.219 -8.109 1 98.5 90 GLU A C 1
ATOM 669 O O . GLU A 1 90 ? -19.5 -2.453 -8.766 1 98.5 90 GLU A O 1
ATOM 674 N N . ILE A 1 91 ? -19.75 -3.982 -7.152 1 98.38 91 ILE A N 1
ATOM 675 C CA . ILE A 1 91 ? -18.328 -4.031 -6.828 1 98.38 91 ILE A CA 1
ATOM 676 C C . ILE A 1 91 ? -17.531 -4.516 -8.039 1 98.38 91 ILE A C 1
ATOM 678 O O . ILE A 1 91 ? -16.516 -3.93 -8.398 1 98.38 91 ILE A O 1
ATOM 682 N N . LEU A 1 92 ? -18 -5.539 -8.656 1 98.75 92 LEU A N 1
ATOM 683 C CA . LEU A 1 92 ? -17.312 -6.125 -9.805 1 98.75 92 LEU A CA 1
ATOM 684 C C . LEU A 1 92 ? -17.281 -5.152 -10.977 1 98.75 92 LEU A C 1
ATOM 686 O O . LEU A 1 92 ? -16.297 -5.078 -11.703 1 98.75 92 LEU A O 1
ATOM 690 N N . LEU A 1 93 ? -18.375 -4.43 -11.188 1 98.75 93 LEU A N 1
ATOM 691 C CA . LEU A 1 93 ? -18.406 -3.43 -12.25 1 98.75 93 LEU A CA 1
ATOM 692 C C . LEU A 1 93 ? -17.406 -2.312 -11.977 1 98.75 93 LEU A C 1
ATOM 694 O O . LEU A 1 93 ? -16.719 -1.844 -12.891 1 98.75 93 LEU A O 1
ATOM 698 N N . ASP A 1 94 ? -17.328 -1.891 -10.719 1 98.38 94 ASP A N 1
ATOM 699 C CA . ASP A 1 94 ? -16.328 -0.908 -10.336 1 98.38 94 ASP A CA 1
ATOM 700 C C . ASP A 1 94 ? -14.914 -1.423 -10.625 1 98.38 94 ASP A C 1
ATOM 702 O O . ASP A 1 94 ? -14.078 -0.689 -11.148 1 98.38 94 ASP A O 1
ATOM 706 N N . HIS A 1 95 ? -14.672 -2.643 -10.266 1 98.56 95 HIS A N 1
ATOM 707 C CA . HIS A 1 95 ? -13.359 -3.24 -10.484 1 98.56 95 HIS A CA 1
ATOM 708 C C . HIS A 1 95 ? -13.062 -3.385 -11.977 1 98.56 95 HIS A C 1
ATOM 710 O O . HIS A 1 95 ? -11.922 -3.184 -12.406 1 98.56 95 HIS A O 1
ATOM 716 N N . ALA A 1 96 ? -14.078 -3.742 -12.734 1 98.75 96 ALA A N 1
ATOM 717 C CA . ALA A 1 96 ? -13.93 -3.836 -14.18 1 98.75 96 ALA A CA 1
ATOM 718 C C . ALA A 1 96 ? -13.516 -2.494 -14.773 1 98.75 96 ALA A C 1
ATOM 720 O O . ALA A 1 96 ? -12.68 -2.443 -15.68 1 98.75 96 ALA A O 1
ATOM 721 N N . ASP A 1 97 ? -14.125 -1.457 -14.312 1 98.38 97 ASP A N 1
ATOM 722 C CA . ASP A 1 97 ? -13.742 -0.122 -14.758 1 98.38 97 ASP A CA 1
ATOM 723 C C . ASP A 1 97 ? -12.266 0.145 -14.477 1 98.38 97 ASP A C 1
ATOM 725 O O . ASP A 1 97 ? -11.57 0.755 -15.297 1 98.38 97 ASP A O 1
ATOM 729 N N . LEU A 1 98 ? -11.781 -0.253 -13.344 1 98 98 LEU A N 1
ATOM 730 C CA . LEU A 1 98 ? -10.375 -0.078 -12.992 1 98 98 LEU A CA 1
ATOM 731 C C . LEU A 1 98 ? -9.477 -0.856 -13.945 1 98 98 LEU A C 1
ATOM 733 O O . LEU A 1 98 ? -8.508 -0.311 -14.477 1 98 98 LEU A O 1
ATOM 737 N N . ILE A 1 99 ? -9.812 -2.115 -14.172 1 98.5 99 ILE A N 1
ATOM 738 C CA . ILE A 1 99 ? -9.039 -2.941 -15.094 1 98.5 99 ILE A CA 1
ATOM 739 C C . ILE A 1 99 ? -9.023 -2.293 -16.484 1 98.5 99 ILE A C 1
ATOM 741 O O . ILE A 1 99 ? -7.973 -2.217 -17.125 1 98.5 99 ILE A O 1
ATOM 745 N N . ALA A 1 100 ? -10.188 -1.802 -16.922 1 98.19 100 ALA A N 1
ATOM 746 C CA . ALA A 1 100 ? -10.305 -1.15 -18.219 1 98.19 100 ALA A CA 1
ATOM 747 C C . ALA A 1 100 ? -9.367 0.048 -18.328 1 98.19 100 ALA A C 1
ATOM 749 O O . ALA A 1 100 ? -8.781 0.299 -19.375 1 98.19 100 ALA A O 1
ATOM 750 N N . SER A 1 101 ? -9.219 0.713 -17.266 1 95.94 101 SER A N 1
ATOM 751 C CA . SER A 1 101 ? -8.406 1.926 -17.25 1 95.94 101 SER A CA 1
ATOM 752 C C . SER A 1 101 ? -6.93 1.604 -17.438 1 95.94 101 SER A C 1
ATOM 754 O O . SER A 1 101 ? -6.129 2.492 -17.734 1 95.94 101 SER A O 1
ATOM 756 N N . LEU A 1 102 ? -6.527 0.373 -17.266 1 96.25 102 LEU A N 1
ATOM 757 C CA . LEU A 1 102 ? -5.137 -0.036 -17.438 1 96.25 102 LEU A CA 1
ATOM 758 C C . LEU A 1 102 ? -4.855 -0.407 -18.891 1 96.25 102 LEU A C 1
ATOM 760 O O . LEU A 1 102 ? -3.721 -0.725 -19.25 1 96.25 102 LEU A O 1
ATOM 764 N N . ASP A 1 103 ? -5.84 -0.463 -19.703 1 94.75 103 ASP A N 1
ATOM 765 C CA . ASP A 1 103 ? -5.762 -0.542 -21.156 1 94.75 103 ASP A CA 1
ATOM 766 C C . ASP A 1 103 ? -4.895 -1.72 -21.594 1 94.75 103 ASP A C 1
ATOM 768 O O . ASP A 1 103 ? -3.961 -1.548 -22.391 1 94.75 103 ASP A O 1
ATOM 772 N N . GLY A 1 104 ? -5.152 -2.861 -21.031 1 96.56 104 GLY A N 1
ATOM 773 C CA . GLY A 1 104 ? -4.523 -4.09 -21.484 1 96.56 104 GLY A CA 1
ATOM 774 C C . GLY A 1 104 ? -3.244 -4.414 -20.75 1 96.56 104 GLY A C 1
ATOM 775 O O . GLY A 1 104 ? -2.643 -5.469 -20.969 1 96.56 104 GLY A O 1
ATOM 776 N N . ALA A 1 105 ? -2.82 -3.545 -19.859 1 96.25 105 ALA A N 1
ATOM 777 C CA . ALA A 1 105 ? -1.614 -3.781 -19.078 1 96.25 105 ALA A CA 1
ATOM 778 C C . ALA A 1 105 ? -1.828 -4.91 -18.062 1 96.25 105 ALA A C 1
ATOM 780 O O . ALA A 1 105 ? -0.865 -5.48 -17.547 1 96.25 105 ALA A O 1
ATOM 781 N N . TYR A 1 106 ? -3.115 -5.152 -17.828 1 97.88 106 TYR A N 1
ATOM 782 C CA . TYR A 1 106 ? -3.473 -6.199 -16.875 1 97.88 106 TYR A CA 1
ATOM 783 C C . TYR A 1 106 ? -4.676 -6.992 -17.359 1 97.88 106 TYR A C 1
ATOM 785 O O . TYR A 1 106 ? -5.66 -6.414 -17.828 1 97.88 106 TYR A O 1
ATOM 793 N N . LEU A 1 107 ? -4.539 -8.281 -17.25 1 97.81 107 LEU A N 1
ATOM 794 C CA . LEU A 1 107 ? -5.617 -9.211 -17.578 1 97.81 107 LEU A CA 1
ATOM 795 C C . LEU A 1 107 ? -6 -10.055 -16.359 1 97.81 107 LEU A C 1
ATOM 797 O O . LEU A 1 107 ? -5.137 -10.68 -15.742 1 97.81 107 LEU A O 1
ATOM 801 N N . ALA A 1 108 ? -7.297 -10.172 -16.125 1 97.69 108 ALA A N 1
ATOM 802 C CA . ALA A 1 108 ? -7.758 -10.742 -14.859 1 97.69 108 ALA A CA 1
ATOM 803 C C . ALA A 1 108 ? -8.312 -12.148 -15.07 1 97.69 108 ALA A C 1
ATOM 805 O O . ALA A 1 108 ? -8.906 -12.438 -16.109 1 97.69 108 ALA A O 1
ATOM 806 N N . GLY A 1 109 ? -8.133 -13.023 -14.141 1 95.88 109 GLY A N 1
ATOM 807 C CA . GLY A 1 109 ? -8.82 -14.297 -13.984 1 95.88 109 GLY A CA 1
ATOM 808 C C . GLY A 1 109 ? -9.414 -14.492 -12.602 1 95.88 109 GLY A C 1
ATOM 809 O O . GLY A 1 109 ? -9.344 -13.594 -11.758 1 95.88 109 GLY A O 1
ATOM 810 N N . PRO A 1 110 ? -9.984 -15.656 -12.375 1 94 110 PRO A N 1
ATOM 811 C CA . PRO A 1 110 ? -10.578 -15.906 -11.062 1 94 110 PRO A CA 1
ATOM 812 C C . PRO A 1 110 ? -9.531 -16.188 -9.984 1 94 110 PRO A C 1
ATOM 814 O O . PRO A 1 110 ? -8.398 -16.562 -10.305 1 94 110 PRO A O 1
ATOM 817 N N . ASP A 1 111 ? -9.852 -15.969 -8.797 1 91.38 111 ASP A N 1
ATOM 818 C CA . ASP A 1 111 ? -9.102 -16.266 -7.578 1 91.38 111 ASP A CA 1
ATOM 819 C C . ASP A 1 111 ? -10.039 -16.484 -6.395 1 91.38 111 ASP A C 1
ATOM 821 O O . ASP A 1 111 ? -11.242 -16.672 -6.578 1 91.38 111 ASP A O 1
ATOM 825 N N . VAL A 1 112 ? -9.477 -16.469 -5.211 1 87.69 112 VAL A N 1
ATOM 826 C CA . VAL A 1 112 ? -10.266 -16.641 -3.998 1 87.69 112 VAL A CA 1
ATOM 827 C C . VAL A 1 112 ? -11.438 -15.664 -4 1 87.69 112 VAL A C 1
ATOM 829 O O . VAL A 1 112 ? -11.242 -14.453 -4.137 1 87.69 112 VAL A O 1
ATOM 832 N N . GLY A 1 113 ? -12.672 -16.172 -4.027 1 90.31 113 GLY A N 1
ATOM 833 C CA . GLY A 1 113 ? -13.875 -15.367 -3.902 1 90.31 113 GLY A CA 1
ATOM 834 C C . GLY A 1 113 ? -14.516 -15.039 -5.238 1 90.31 113 GLY A C 1
ATOM 835 O O . GLY A 1 113 ? -15.586 -14.43 -5.289 1 90.31 113 GLY A O 1
ATOM 836 N N . THR A 1 114 ? -13.844 -15.445 -6.305 1 94.25 114 THR A N 1
ATOM 837 C CA . THR A 1 114 ? -14.43 -15.203 -7.617 1 94.25 114 THR A CA 1
ATOM 838 C C . THR A 1 114 ? -14.359 -16.469 -8.477 1 94.25 114 THR A C 1
ATOM 840 O O . THR A 1 114 ? -13.562 -17.359 -8.203 1 94.25 114 THR A O 1
ATOM 843 N N . GLY A 1 115 ? -15.242 -16.484 -9.477 1 93.5 115 GLY A N 1
ATOM 844 C CA . GLY A 1 115 ? -15.289 -17.578 -10.438 1 93.5 115 GLY A CA 1
ATOM 845 C C . GLY A 1 115 ? -15.633 -17.109 -11.844 1 93.5 115 GLY A C 1
ATOM 846 O O . GLY A 1 115 ? -15.617 -15.914 -12.133 1 93.5 115 GLY A O 1
ATOM 847 N N . PRO A 1 116 ? -15.93 -18.078 -12.672 1 95.12 116 PRO A N 1
ATOM 848 C CA . PRO A 1 116 ? -16.188 -17.781 -14.086 1 95.12 116 PRO A CA 1
ATOM 849 C C . PRO A 1 116 ? -17.359 -16.797 -14.266 1 95.12 116 PRO A C 1
ATOM 851 O O . PRO A 1 116 ? -17.297 -15.922 -15.141 1 95.12 116 PRO A O 1
ATOM 854 N N . ASP A 1 117 ? -18.359 -16.906 -13.445 1 96.75 117 ASP A N 1
ATOM 855 C CA . ASP A 1 117 ? -19.516 -16 -13.562 1 96.75 117 ASP A CA 1
ATOM 856 C C . ASP A 1 117 ? -19.125 -14.562 -13.234 1 96.75 117 ASP A C 1
ATOM 858 O O . ASP A 1 117 ? -19.656 -13.625 -13.828 1 96.75 117 ASP A O 1
ATOM 862 N N . ASP A 1 118 ? -18.266 -14.406 -12.281 1 97.44 118 ASP A N 1
ATOM 863 C CA . ASP A 1 118 ? -17.781 -13.078 -11.945 1 97.44 118 ASP A CA 1
ATOM 864 C C . ASP A 1 118 ? -16.969 -12.477 -13.094 1 97.44 118 ASP A C 1
ATOM 866 O O . ASP A 1 118 ? -17.031 -11.266 -13.336 1 97.44 118 ASP A O 1
ATOM 870 N N . MET A 1 119 ? -16.203 -13.312 -13.766 1 97.56 119 MET A N 1
ATOM 871 C CA . MET A 1 119 ? -15.43 -12.867 -14.914 1 97.56 119 MET A CA 1
ATOM 872 C C . MET A 1 119 ? -16.344 -12.367 -16.031 1 97.56 119 MET A C 1
ATOM 874 O O . MET A 1 119 ? -15.984 -11.438 -16.766 1 97.56 119 MET A O 1
ATOM 878 N N . LEU A 1 120 ? -17.484 -13.008 -16.141 1 97.44 120 LEU A N 1
ATOM 879 C CA . LEU A 1 120 ? -18.453 -12.555 -17.125 1 97.44 120 LEU A CA 1
ATOM 880 C C . LEU A 1 120 ? -18.906 -11.133 -16.828 1 97.44 120 LEU A C 1
ATOM 882 O O . LEU A 1 120 ? -19.109 -10.328 -17.734 1 97.44 120 LEU A O 1
ATOM 886 N N . VAL A 1 121 ? -19.109 -10.812 -15.562 1 98.25 121 VAL A N 1
ATOM 887 C CA . VAL A 1 121 ? -19.484 -9.469 -15.164 1 98.25 121 VAL A CA 1
ATOM 888 C C . VAL A 1 121 ? -18.375 -8.484 -15.523 1 98.25 121 VAL A C 1
ATOM 890 O O . VAL A 1 121 ? -18.641 -7.398 -16.047 1 98.25 121 VAL A O 1
ATOM 893 N N . LEU A 1 122 ? -17.109 -8.859 -15.234 1 98.44 122 LEU A N 1
ATOM 894 C CA . LEU A 1 122 ? -16 -7.992 -15.602 1 98.44 122 LEU A CA 1
ATOM 895 C C . LEU A 1 122 ? -16.016 -7.695 -17.094 1 98.44 122 LEU A C 1
ATOM 897 O O . LEU A 1 122 ? -15.766 -6.562 -17.516 1 98.44 122 LEU A O 1
ATOM 901 N N . ARG A 1 123 ? -16.391 -8.656 -17.922 1 97.69 123 ARG A N 1
ATOM 902 C CA . ARG A 1 123 ? -16.344 -8.562 -19.375 1 97.69 123 ARG A CA 1
ATOM 903 C C . ARG A 1 123 ? -17.375 -7.559 -19.875 1 97.69 123 ARG A C 1
ATOM 905 O O . ARG A 1 123 ? -17.328 -7.137 -21.031 1 97.69 123 ARG A O 1
ATOM 912 N N . GLU A 1 124 ? -18.297 -7.207 -19.062 1 97.94 124 GLU A N 1
ATOM 913 C CA . GLU A 1 124 ? -19.266 -6.184 -19.453 1 97.94 124 GLU A CA 1
ATOM 914 C C . GLU A 1 124 ? -18.578 -4.828 -19.641 1 97.94 124 GLU A C 1
ATOM 916 O O . GLU A 1 124 ? -19.094 -3.965 -20.359 1 97.94 124 GLU A O 1
ATOM 921 N N . ARG A 1 125 ? -17.438 -4.637 -18.969 1 98 125 ARG A N 1
ATOM 922 C CA . ARG A 1 125 ? -16.797 -3.32 -18.984 1 98 125 ARG A CA 1
ATOM 923 C C . ARG A 1 125 ? -15.422 -3.383 -19.625 1 98 125 ARG A C 1
ATOM 925 O O . ARG A 1 125 ? -14.867 -2.355 -20.031 1 98 125 ARG A O 1
ATOM 932 N N . THR A 1 126 ? -14.812 -4.582 -19.75 1 98 126 THR A N 1
ATOM 933 C CA . THR A 1 126 ? -13.477 -4.738 -20.297 1 98 126 THR A CA 1
ATOM 934 C C . THR A 1 126 ? -13.305 -6.113 -20.938 1 98 126 THR A C 1
ATOM 936 O O . THR A 1 126 ? -13.82 -7.109 -20.422 1 98 126 THR A O 1
ATOM 939 N N . PRO A 1 127 ? -12.578 -6.195 -22.031 1 96.44 127 PRO A N 1
ATOM 940 C CA . PRO A 1 127 ? -12.305 -7.508 -22.625 1 96.44 127 PRO A CA 1
ATOM 941 C C . PRO A 1 127 ? -11.18 -8.258 -21.922 1 96.44 127 PRO A C 1
ATOM 943 O O . PRO A 1 127 ? -10.812 -9.359 -22.328 1 96.44 127 PRO A O 1
ATOM 946 N N . HIS A 1 128 ? -10.594 -7.672 -20.906 1 96.88 128 HIS A N 1
ATOM 947 C CA . HIS A 1 128 ? -9.367 -8.18 -20.297 1 96.88 128 HIS A CA 1
ATOM 948 C C . HIS A 1 128 ? -9.664 -9.062 -19.094 1 96.88 128 HIS A C 1
ATOM 950 O O . HIS A 1 128 ? -9.14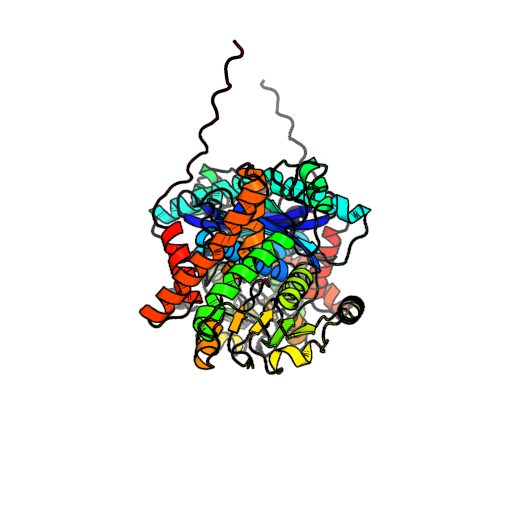8 -8.82 -18 1 96.88 128 HIS A O 1
ATOM 956 N N . ALA A 1 129 ? -10.531 -10.031 -19.25 1 96.5 129 ALA A N 1
ATOM 957 C CA . ALA A 1 129 ? -10.844 -11.047 -18.25 1 96.5 129 ALA A CA 1
ATOM 958 C C . ALA A 1 129 ? -10.883 -12.438 -18.875 1 96.5 129 ALA A C 1
ATOM 960 O O . ALA A 1 129 ? -11.492 -12.633 -19.922 1 96.5 129 ALA A O 1
ATOM 961 N N . PHE A 1 130 ? -10.188 -13.352 -18.25 1 94.69 130 PHE A N 1
ATOM 962 C CA . PHE A 1 130 ? -10.148 -14.734 -18.703 1 94.69 130 PHE A CA 1
ATOM 963 C C . PHE A 1 130 ? -11.109 -15.594 -17.891 1 94.69 130 PHE A C 1
ATOM 965 O O . PHE A 1 130 ? -11.758 -15.102 -16.969 1 94.69 130 PHE A O 1
ATOM 972 N N . CYS A 1 131 ? -11.289 -16.859 -18.375 1 94.75 131 CYS A N 1
ATOM 973 C CA . CYS A 1 131 ? -11.945 -17.938 -17.641 1 94.75 131 CYS A CA 1
ATOM 974 C C . CYS A 1 131 ? -13.438 -17.672 -17.484 1 94.75 131 CYS A C 1
ATOM 976 O O . CYS A 1 131 ? -14.023 -17.969 -16.438 1 94.75 131 CYS A O 1
ATOM 978 N N . VAL A 1 132 ? -13.969 -16.953 -18.438 1 94.94 132 VAL A N 1
ATOM 979 C CA . VAL A 1 132 ? -15.43 -16.906 -18.469 1 94.94 132 VAL A CA 1
ATOM 980 C C . VAL A 1 132 ? -15.992 -18.312 -18.688 1 94.94 132 VAL A C 1
ATOM 982 O O . VAL A 1 132 ? -15.266 -19.219 -19.094 1 94.94 132 VAL A O 1
ATOM 985 N N . PRO A 1 133 ? -17.266 -18.5 -18.406 1 94.12 133 PRO A N 1
ATOM 986 C CA . PRO A 1 133 ? -17.844 -19.828 -18.625 1 94.12 133 PRO A CA 1
ATOM 987 C C . PRO A 1 133 ? -17.641 -20.328 -20.062 1 94.12 133 PRO A C 1
ATOM 989 O O . PRO A 1 133 ? -17.625 -19.516 -21 1 94.12 133 PRO A O 1
ATOM 992 N N . GLU A 1 134 ? -17.516 -21.641 -20.156 1 91.19 134 GLU A N 1
ATOM 993 C CA . GLU A 1 134 ? -17.219 -22.25 -21.453 1 91.19 134 GLU A CA 1
ATOM 994 C C . GLU A 1 134 ? -18.281 -21.875 -22.484 1 91.19 134 GLU A C 1
ATOM 996 O O . GLU A 1 134 ? -17.969 -21.672 -23.656 1 91.19 134 GLU A O 1
ATOM 1001 N N . GLU A 1 135 ? -19.469 -21.812 -22.031 1 92.69 135 GLU A N 1
ATOM 1002 C CA . GLU A 1 135 ? -20.578 -21.469 -22.922 1 92.69 135 GLU A CA 1
ATOM 1003 C C . GLU A 1 135 ? -20.406 -20.062 -23.484 1 92.69 135 GLU A C 1
ATOM 1005 O O . GLU A 1 135 ? -21.047 -19.703 -24.484 1 92.69 135 GLU A O 1
ATOM 1010 N N . HIS A 1 136 ? -19.562 -19.312 -22.875 1 92.62 136 HIS A N 1
ATOM 1011 C CA . HIS A 1 136 ? -19.297 -17.953 -23.328 1 92.62 136 HIS A CA 1
ATOM 1012 C C . HIS A 1 136 ? -17.906 -17.812 -23.938 1 92.62 136 HIS A C 1
ATOM 1014 O O . HIS A 1 136 ? -17.359 -16.719 -24.031 1 92.62 136 HIS A O 1
ATOM 1020 N N . GLY A 1 137 ? -17.312 -19 -24.172 1 88.25 137 GLY A N 1
ATOM 1021 C CA . GLY A 1 137 ? -16.078 -19 -24.938 1 88.25 137 GLY A CA 1
ATOM 1022 C C . GLY A 1 137 ? -14.828 -19.062 -24.078 1 88.25 137 GLY A C 1
ATOM 1023 O O . GLY A 1 137 ? -13.711 -18.969 -24.578 1 88.25 137 GLY A O 1
ATOM 1024 N N . GLY A 1 138 ? -15 -19.219 -22.766 1 92.31 138 GLY A N 1
ATOM 1025 C CA . GLY A 1 138 ? -13.836 -19.281 -21.891 1 92.31 138 GLY A CA 1
ATOM 1026 C C . GLY A 1 138 ? -13.477 -20.703 -21.5 1 92.31 138 GLY A C 1
ATOM 1027 O O . GLY A 1 138 ? -14.008 -21.672 -22.047 1 92.31 138 GLY A O 1
ATOM 1028 N N . THR A 1 139 ? -12.453 -20.781 -20.609 1 92.25 139 THR A N 1
ATOM 1029 C CA . THR A 1 139 ? -11.969 -22.094 -20.156 1 92.25 139 THR A CA 1
ATOM 1030 C C . THR A 1 139 ? -12.703 -22.531 -18.906 1 92.25 139 THR A C 1
ATOM 1032 O O . THR A 1 139 ? -12.57 -23.688 -18.469 1 92.25 139 THR A O 1
ATOM 1035 N N . GLY A 1 140 ? -13.453 -21.656 -18.391 1 90.25 140 GLY A N 1
ATOM 1036 C CA . GLY A 1 140 ? -14.156 -21.969 -17.156 1 90.25 140 GLY A CA 1
ATOM 1037 C C . GLY A 1 140 ? -13.227 -22.125 -15.969 1 90.25 140 GLY A C 1
ATOM 1038 O O . GLY A 1 140 ? -12.453 -21.219 -15.664 1 90.25 140 GLY A O 1
ATOM 1039 N N . SER A 1 141 ? -13.227 -23.359 -15.336 1 85.5 141 SER A N 1
ATOM 1040 C CA . SER A 1 141 ? -12.422 -23.578 -14.141 1 85.5 141 SER A CA 1
ATOM 1041 C C . SER A 1 141 ? -11.023 -24.062 -14.492 1 85.5 141 SER A C 1
ATOM 1043 O O . SER A 1 141 ? -10.844 -24.875 -15.398 1 85.5 141 SER A O 1
ATOM 1045 N N . SER A 1 142 ? -10.078 -23.531 -13.758 1 88.62 142 SER A N 1
ATOM 1046 C CA . SER A 1 142 ? -8.695 -23.938 -13.977 1 88.62 142 SER A CA 1
ATOM 1047 C C . SER A 1 142 ? -8.258 -24.984 -12.953 1 88.62 142 SER A C 1
ATOM 1049 O O . SER A 1 142 ? -7.07 -25.297 -12.859 1 88.62 142 SER A O 1
ATOM 1051 N N . SER A 1 143 ? -9.188 -25.547 -12.219 1 91.12 143 SER A N 1
ATOM 1052 C CA . SER A 1 143 ? -8.844 -26.453 -11.133 1 91.12 143 SER A CA 1
ATOM 1053 C C . SER A 1 143 ? -8.219 -27.75 -11.672 1 91.12 143 SER A C 1
ATOM 1055 O O . SER A 1 143 ? -7.242 -28.25 -11.117 1 91.12 143 SER A O 1
ATOM 1057 N N . GLY A 1 144 ? -8.805 -28.266 -12.711 1 93.81 144 GLY A N 1
ATOM 1058 C CA . GLY A 1 144 ? -8.266 -29.453 -13.336 1 93.81 144 GLY A CA 1
ATOM 1059 C C . GLY A 1 144 ? -6.832 -29.281 -13.805 1 93.81 144 GLY A C 1
ATOM 1060 O O . GLY A 1 144 ? -5.938 -30 -13.359 1 93.81 144 GLY A O 1
ATOM 1061 N N . PRO A 1 145 ? -6.66 -28.266 -14.648 1 96.5 145 PRO A N 1
ATOM 1062 C CA . PRO A 1 145 ? -5.301 -28 -15.117 1 96.5 145 PRO A CA 1
ATOM 1063 C C . PRO A 1 145 ? -4.332 -27.688 -13.977 1 96.5 145 PRO A C 1
ATOM 1065 O O . PRO A 1 145 ? -3.162 -28.078 -14.031 1 96.5 145 PRO A O 1
ATOM 1068 N N . THR A 1 146 ? -4.754 -27.016 -12.938 1 96.38 146 THR A N 1
ATOM 1069 C CA . THR A 1 146 ? -3.91 -26.766 -11.773 1 96.38 146 THR A CA 1
ATOM 1070 C C . THR A 1 146 ? -3.488 -28.094 -11.133 1 96.38 146 THR A C 1
ATOM 1072 O O . THR A 1 146 ? -2.311 -28.297 -10.828 1 96.38 146 THR A O 1
ATOM 1075 N N . ALA A 1 147 ? -4.438 -28.984 -10.992 1 98.06 147 ALA A N 1
ATOM 1076 C CA . ALA A 1 147 ? -4.133 -30.297 -10.422 1 98.06 147 ALA A CA 1
ATOM 1077 C C . ALA A 1 147 ? -3.143 -31.062 -11.297 1 98.06 147 ALA A C 1
ATOM 1079 O O . ALA A 1 147 ? -2.207 -31.672 -10.789 1 98.06 147 ALA A O 1
ATOM 1080 N N . ALA A 1 148 ? -3.375 -30.984 -12.586 1 98.25 148 ALA A N 1
ATOM 1081 C CA . ALA A 1 148 ? -2.465 -31.641 -13.523 1 98.25 148 ALA A CA 1
ATOM 1082 C C . ALA A 1 148 ? -1.042 -31.109 -13.367 1 98.25 148 ALA A C 1
ATOM 1084 O O . ALA A 1 148 ? -0.078 -31.875 -13.445 1 98.25 148 ALA A O 1
ATOM 1085 N N . GLY A 1 149 ? -0.953 -29.844 -13.188 1 98.56 149 GLY A N 1
ATOM 1086 C CA . GLY A 1 149 ? 0.351 -29.234 -12.953 1 98.56 149 GLY A CA 1
ATOM 1087 C C . GLY A 1 149 ? 1.016 -29.719 -11.68 1 98.56 149 GLY A C 1
ATOM 1088 O O . GLY A 1 149 ? 2.215 -30.016 -11.672 1 98.56 149 GLY A O 1
ATOM 1089 N N . VAL A 1 150 ? 0.269 -29.781 -10.617 1 98.81 150 VAL A N 1
ATOM 1090 C CA . VAL A 1 150 ? 0.786 -30.281 -9.344 1 98.81 150 VAL A CA 1
ATOM 1091 C C . VAL A 1 150 ? 1.264 -31.719 -9.5 1 98.81 150 VAL A C 1
ATOM 1093 O O . VAL A 1 150 ? 2.332 -32.094 -9 1 98.81 150 VAL A O 1
ATOM 1096 N N . LEU A 1 151 ? 0.481 -32.531 -10.211 1 98.81 151 LEU A N 1
ATOM 1097 C CA . LEU A 1 151 ? 0.849 -33.906 -10.422 1 98.81 151 LEU A CA 1
ATOM 1098 C C . LEU A 1 151 ? 2.129 -34.031 -11.25 1 98.81 151 LEU A C 1
ATOM 1100 O O . LEU A 1 151 ? 2.961 -34.906 -11 1 98.81 151 LEU A O 1
ATOM 1104 N N . ALA A 1 152 ? 2.271 -33.188 -12.219 1 98.75 152 ALA A N 1
ATOM 1105 C CA . ALA A 1 152 ? 3.504 -33.156 -13 1 98.75 152 ALA A CA 1
ATOM 1106 C C . ALA A 1 152 ? 4.707 -32.844 -12.117 1 98.75 152 ALA A C 1
ATOM 1108 O O . ALA A 1 152 ? 5.727 -33.531 -12.172 1 98.75 152 ALA A O 1
ATOM 1109 N N . ALA A 1 153 ? 4.594 -31.812 -11.305 1 98.81 153 ALA A N 1
ATOM 1110 C CA . ALA A 1 153 ? 5.66 -31.453 -10.375 1 98.81 153 ALA A CA 1
ATOM 1111 C C . ALA A 1 153 ? 5.922 -32.594 -9.383 1 98.81 153 ALA A C 1
ATOM 1113 O O . ALA A 1 153 ? 7.07 -32.844 -9.008 1 98.81 153 ALA A O 1
ATOM 1114 N N . LEU A 1 154 ? 4.871 -33.219 -8.961 1 98.88 154 LEU A N 1
ATOM 1115 C CA . LEU A 1 154 ? 4.965 -34.312 -8.023 1 98.88 154 LEU A CA 1
ATOM 1116 C C . LEU A 1 154 ? 5.77 -35.469 -8.617 1 98.88 154 LEU A C 1
ATOM 1118 O O . LEU A 1 154 ? 6.582 -36.094 -7.926 1 98.88 154 LEU A O 1
ATOM 1122 N N . ARG A 1 155 ? 5.562 -35.812 -9.859 1 98.69 155 ARG A N 1
ATOM 1123 C CA . ARG A 1 155 ? 6.32 -36.875 -10.5 1 98.69 155 ARG A CA 1
ATOM 1124 C C . ARG A 1 155 ? 7.816 -36.562 -10.469 1 98.69 155 ARG A C 1
ATOM 1126 O O . ARG A 1 155 ? 8.625 -37.469 -10.156 1 98.69 155 ARG A O 1
ATOM 1133 N N . ALA A 1 156 ? 8.18 -35.375 -10.781 1 98.62 156 ALA A N 1
ATOM 1134 C CA . ALA A 1 156 ? 9.586 -34.969 -10.719 1 98.62 156 ALA A CA 1
ATOM 1135 C C . ALA A 1 156 ? 10.125 -35.094 -9.289 1 98.62 156 ALA A C 1
ATOM 1137 O O . ALA A 1 156 ? 11.211 -35.625 -9.07 1 98.62 156 ALA A O 1
ATOM 1138 N N . GLY A 1 157 ? 9.352 -34.594 -8.344 1 98.75 157 GLY A N 1
ATOM 1139 C CA . GLY A 1 157 ? 9.758 -34.656 -6.953 1 98.75 157 GLY A CA 1
ATOM 1140 C C . GLY A 1 157 ? 9.875 -36.094 -6.445 1 98.75 157 GLY A C 1
ATOM 1141 O O . GLY A 1 157 ? 10.82 -36.438 -5.719 1 98.75 157 GLY A O 1
ATOM 1142 N N . ALA A 1 158 ? 8.938 -36.938 -6.816 1 98.62 158 ALA A N 1
ATOM 1143 C CA . ALA A 1 158 ? 8.938 -38.312 -6.391 1 98.62 158 ALA A CA 1
ATOM 1144 C C . ALA A 1 158 ? 10.172 -39.062 -6.91 1 98.62 158 ALA A C 1
ATOM 1146 O O . ALA A 1 158 ? 10.789 -39.844 -6.184 1 98.62 158 ALA A O 1
ATOM 1147 N N . ARG A 1 159 ? 10.492 -38.812 -8.125 1 98.31 159 ARG A N 1
ATOM 1148 C CA . ARG A 1 159 ? 11.711 -39.406 -8.664 1 98.31 159 ARG A CA 1
ATOM 1149 C C . ARG A 1 159 ? 12.93 -39 -7.859 1 98.31 159 ARG A C 1
ATOM 1151 O O . ARG A 1 159 ? 13.82 -39.812 -7.598 1 98.31 159 ARG A O 1
ATOM 1158 N N . ALA A 1 160 ? 12.953 -37.75 -7.492 1 97.94 160 ALA A N 1
ATOM 1159 C CA . ALA A 1 160 ? 14.102 -37.219 -6.758 1 97.94 160 ALA A CA 1
ATOM 1160 C C . ALA A 1 160 ? 14.18 -37.844 -5.355 1 97.94 160 ALA A C 1
ATOM 1162 O O . ALA A 1 160 ? 15.266 -38.125 -4.852 1 97.94 160 ALA A O 1
ATOM 1163 N N . VAL A 1 161 ? 13.016 -38.062 -4.727 1 98.12 161 VAL A N 1
ATOM 1164 C CA . VAL A 1 161 ? 12.992 -38.469 -3.318 1 98.12 161 VAL A CA 1
ATOM 1165 C C . VAL A 1 161 ? 12.906 -39.969 -3.203 1 98.12 161 VAL A C 1
ATOM 1167 O O . VAL A 1 161 ? 13.562 -40.562 -2.344 1 98.12 161 VAL A O 1
ATOM 1170 N N . PHE A 1 162 ? 12.164 -40.594 -4.121 1 98.06 162 PHE A N 1
ATOM 1171 C CA . PHE A 1 162 ? 11.844 -42 -3.938 1 98.06 162 PHE A CA 1
ATOM 1172 C C . PHE A 1 162 ? 12.492 -42.844 -5.02 1 98.06 162 PHE A C 1
ATOM 1174 O O . PHE A 1 162 ? 12.438 -44.094 -4.969 1 98.06 162 PHE A O 1
ATOM 1181 N N . GLY A 1 163 ? 12.984 -42.25 -6.062 1 97.62 163 GLY A N 1
ATOM 1182 C CA . GLY A 1 163 ? 13.672 -42.969 -7.125 1 97.62 163 GLY A CA 1
ATOM 1183 C C . GLY A 1 163 ? 12.766 -43.312 -8.297 1 97.62 163 GLY A C 1
ATOM 1184 O O . GLY A 1 163 ? 13.242 -43.719 -9.359 1 97.62 163 GLY A O 1
ATOM 1185 N N . ASP A 1 164 ? 11.453 -43.094 -8.125 1 97 164 ASP A N 1
ATOM 1186 C CA . ASP A 1 164 ? 10.5 -43.25 -9.219 1 97 164 ASP A CA 1
ATOM 1187 C C . ASP A 1 164 ? 9.258 -42.375 -9.016 1 97 164 ASP A C 1
ATOM 1189 O O . ASP A 1 164 ? 9.062 -41.812 -7.934 1 97 164 ASP A O 1
ATOM 1193 N N . ALA A 1 165 ? 8.43 -42.375 -10.008 1 97.5 165 ALA A N 1
ATOM 1194 C CA . ALA A 1 165 ? 7.293 -41.469 -9.977 1 97.5 165 ALA A CA 1
ATOM 1195 C C . ALA A 1 165 ? 6.031 -42.156 -9.492 1 97.5 165 ALA A C 1
ATOM 1197 O O . ALA A 1 165 ? 4.965 -41.562 -9.398 1 97.5 165 ALA A O 1
ATOM 1198 N N . SER A 1 166 ? 6.098 -43.406 -9.195 1 97.62 166 SER A N 1
ATOM 1199 C CA . SER A 1 166 ? 4.902 -44.156 -8.805 1 97.62 166 SER A CA 1
ATOM 1200 C C . SER A 1 166 ? 4.375 -43.688 -7.453 1 97.62 166 SER A C 1
ATOM 1202 O O . SER A 1 166 ? 5.152 -43.469 -6.523 1 97.62 166 SER A O 1
ATOM 1204 N N . MET A 1 167 ? 3.115 -43.656 -7.344 1 97.75 167 MET A N 1
ATOM 1205 C CA . MET A 1 167 ? 2.48 -43.25 -6.086 1 97.75 167 MET A CA 1
ATOM 1206 C C . MET A 1 167 ? 1.769 -44.438 -5.441 1 97.75 167 MET A C 1
ATOM 1208 O O . MET A 1 167 ? 1.13 -44.281 -4.398 1 97.75 167 MET A O 1
ATOM 1212 N N . LYS A 1 168 ? 1.946 -45.5 -6.09 1 97.88 168 LYS A N 1
ATOM 1213 C CA . LYS A 1 168 ? 1.296 -46.688 -5.562 1 97.88 168 LYS A CA 1
ATOM 1214 C C . LYS A 1 168 ? 1.73 -46.969 -4.125 1 97.88 168 LYS A C 1
ATOM 1216 O O . LYS A 1 168 ? 2.926 -47.031 -3.836 1 97.88 168 LYS A O 1
ATOM 1221 N N . SER A 1 169 ? 0.776 -47.062 -3.254 1 97.62 169 SER A N 1
ATOM 1222 C CA . SER A 1 169 ? 0.913 -47.438 -1.849 1 97.62 169 SER A CA 1
ATOM 1223 C C . SER A 1 169 ? 1.629 -46.344 -1.062 1 97.62 169 SER A C 1
ATOM 1225 O O . SER A 1 169 ? 2.018 -46.562 0.089 1 97.62 169 SER A O 1
ATOM 1227 N N . ARG A 1 170 ? 1.879 -45.219 -1.69 1 98.38 170 ARG A N 1
ATOM 1228 C CA . ARG A 1 170 ? 2.465 -44.094 -0.968 1 98.38 170 ARG A CA 1
ATOM 1229 C C . ARG A 1 170 ? 1.418 -43.375 -0.11 1 98.38 170 ARG A C 1
ATOM 1231 O O . ARG A 1 170 ? 0.271 -43.219 -0.531 1 98.38 170 ARG A O 1
ATOM 1238 N N . LYS A 1 171 ? 1.82 -42.969 1.067 1 98.56 171 LYS A N 1
ATOM 1239 C CA . LYS A 1 171 ? 0.955 -42.188 1.94 1 98.56 171 LYS A CA 1
ATOM 1240 C C . LYS A 1 171 ? 0.986 -40.719 1.557 1 98.56 171 LYS A C 1
ATOM 1242 O O . LYS A 1 171 ? 2.033 -40.062 1.64 1 98.56 171 LYS A O 1
ATOM 1247 N N . VAL A 1 172 ? -0.145 -40.219 1.167 1 98.69 172 VAL A N 1
ATOM 1248 C CA . VAL A 1 172 ? -0.249 -38.844 0.73 1 98.69 172 VAL A CA 1
ATOM 1249 C C . VAL A 1 172 ? -1.261 -38.094 1.601 1 98.69 172 VAL A C 1
ATOM 1251 O O . VAL A 1 172 ? -2.389 -38.562 1.782 1 98.69 172 VAL A O 1
ATOM 1254 N N . VAL A 1 173 ? -0.848 -36.969 2.148 1 98.62 173 VAL A N 1
ATOM 1255 C CA . VAL A 1 173 ? -1.745 -36.094 2.92 1 98.62 173 VAL A CA 1
ATOM 1256 C C . VAL A 1 173 ? -2.037 -34.812 2.143 1 98.62 173 VAL A C 1
ATOM 1258 O O . VAL A 1 173 ? -1.113 -34.125 1.7 1 98.62 173 VAL A O 1
ATOM 1261 N N . ILE A 1 174 ? -3.281 -34.531 1.952 1 98.5 174 ILE A N 1
ATOM 1262 C CA . ILE A 1 174 ? -3.719 -33.344 1.259 1 98.5 174 ILE A CA 1
ATOM 1263 C C . ILE A 1 174 ? -4.43 -32.406 2.24 1 98.5 174 ILE A C 1
ATOM 1265 O O . ILE A 1 174 ? -5.469 -32.781 2.803 1 98.5 174 ILE A O 1
ATOM 1269 N N . SER A 1 175 ? -3.811 -31.281 2.463 1 97.88 175 SER A N 1
ATOM 1270 C CA . SER A 1 175 ? -4.445 -30.25 3.285 1 97.88 175 SER A CA 1
ATOM 1271 C C . SER A 1 175 ? -5.309 -29.312 2.438 1 97.88 175 SER A C 1
ATOM 1273 O O . SER A 1 175 ? -4.793 -28.391 1.806 1 97.88 175 SER A O 1
ATOM 1275 N N . GLY A 1 176 ? -6.57 -29.484 2.502 1 96.31 176 GLY A N 1
ATOM 1276 C CA . GLY A 1 176 ? -7.512 -28.781 1.648 1 96.31 176 GLY A CA 1
ATOM 1277 C C . GLY A 1 176 ? -8.211 -29.688 0.651 1 96.31 176 GLY A C 1
ATOM 1278 O O . GLY A 1 176 ? -7.559 -30.281 -0.213 1 96.31 176 GLY A O 1
ATOM 1279 N N . TYR A 1 177 ? -9.523 -29.766 0.765 1 96.44 177 TYR A N 1
ATOM 1280 C CA . TYR A 1 177 ? -10.32 -30.594 -0.129 1 96.44 177 TYR A CA 1
ATOM 1281 C C . TYR A 1 177 ? -11.305 -29.75 -0.927 1 96.44 177 TYR A C 1
ATOM 1283 O O . TYR A 1 177 ? -12.477 -30.109 -1.059 1 96.44 177 TYR A O 1
ATOM 1291 N N . GLY A 1 178 ? -10.766 -28.672 -1.344 1 91.44 178 GLY A N 1
ATOM 1292 C CA . GLY A 1 178 ? -11.508 -27.875 -2.309 1 91.44 178 GLY A CA 1
ATOM 1293 C C . GLY A 1 178 ? -11.445 -28.438 -3.717 1 91.44 178 GLY A C 1
ATOM 1294 O O . GLY A 1 178 ? -11.25 -29.641 -3.906 1 91.44 178 GLY A O 1
ATOM 1295 N N . SER A 1 179 ? -11.617 -27.578 -4.691 1 89.56 179 SER A N 1
ATOM 1296 C CA . SER A 1 179 ? -11.695 -28.016 -6.082 1 89.56 179 SER A CA 1
ATOM 1297 C C . SER A 1 179 ? -10.398 -28.703 -6.52 1 89.56 179 SER A C 1
ATOM 1299 O O . SER A 1 179 ? -10.422 -29.844 -6.988 1 89.56 179 SER A O 1
ATOM 1301 N N . VAL A 1 180 ? -9.289 -28.031 -6.305 1 94.56 180 VAL A N 1
ATOM 1302 C CA . VAL A 1 180 ? -8.016 -28.594 -6.742 1 94.56 180 VAL A CA 1
ATOM 1303 C C . VAL A 1 180 ? -7.664 -29.812 -5.875 1 94.56 180 VAL A C 1
ATOM 1305 O O . VAL A 1 180 ? -7.242 -30.844 -6.387 1 94.56 180 VAL A O 1
ATOM 1308 N N . GLY A 1 181 ? -7.859 -29.656 -4.547 1 96.88 181 GLY A N 1
ATOM 1309 C CA . GLY A 1 181 ? -7.582 -30.75 -3.631 1 96.88 181 GLY A CA 1
ATOM 1310 C C . GLY A 1 181 ? -8.359 -32 -3.957 1 96.88 181 GLY A C 1
ATOM 1311 O O . GLY A 1 181 ? -7.812 -33.125 -3.883 1 96.88 181 GLY A O 1
ATOM 1312 N N . ALA A 1 182 ? -9.57 -31.844 -4.348 1 96.5 182 ALA A N 1
ATOM 1313 C CA . ALA A 1 182 ? -10.414 -32.969 -4.691 1 96.5 182 ALA A CA 1
ATOM 1314 C C . ALA A 1 182 ? -9.922 -33.656 -5.961 1 96.5 182 ALA A C 1
ATOM 1316 O O . ALA A 1 182 ? -9.914 -34.906 -6.047 1 96.5 182 ALA A O 1
ATOM 1317 N N . HIS A 1 183 ? -9.547 -32.875 -6.906 1 96.38 183 HIS A N 1
ATOM 1318 C CA . HIS A 1 183 ? -8.984 -33.438 -8.125 1 96.38 183 HIS A CA 1
ATOM 1319 C C . HIS A 1 183 ? -7.715 -34.219 -7.836 1 96.38 183 HIS A C 1
ATOM 1321 O O . HIS A 1 183 ? -7.523 -35.312 -8.375 1 96.38 183 HIS A O 1
ATOM 1327 N N . LEU A 1 184 ? -6.902 -33.688 -6.992 1 98.5 184 LEU A N 1
ATOM 1328 C CA . LEU A 1 184 ? -5.648 -34.344 -6.637 1 98.5 184 LEU A CA 1
ATOM 1329 C C . LEU A 1 184 ? -5.91 -35.656 -5.887 1 98.5 184 LEU A C 1
ATOM 1331 O O . LEU A 1 184 ? -5.289 -36.688 -6.18 1 98.5 184 LEU A O 1
ATOM 1335 N N . ALA A 1 185 ? -6.809 -35.594 -4.98 1 98.44 185 ALA A N 1
ATOM 1336 C CA . ALA A 1 185 ? -7.145 -36.781 -4.191 1 98.44 185 ALA A CA 1
ATOM 1337 C C . ALA A 1 185 ? -7.637 -37.906 -5.09 1 98.44 185 ALA A C 1
ATOM 1339 O O . ALA A 1 185 ? -7.191 -39.062 -4.957 1 98.44 185 ALA A O 1
ATOM 1340 N N . ALA A 1 186 ? -8.516 -37.594 -5.957 1 97.62 186 ALA A N 1
ATOM 1341 C CA . ALA A 1 186 ? -9.078 -38.594 -6.863 1 97.62 186 ALA A CA 1
ATOM 1342 C C . ALA A 1 186 ? -7.996 -39.188 -7.758 1 97.62 186 ALA A C 1
ATOM 1344 O O . ALA A 1 186 ? -7.914 -40.406 -7.906 1 97.62 186 ALA A O 1
ATOM 1345 N N . ALA A 1 187 ? -7.199 -38.375 -8.375 1 98 187 ALA A N 1
ATOM 1346 C CA . ALA A 1 187 ? -6.148 -38.812 -9.289 1 98 187 ALA A CA 1
ATOM 1347 C C . ALA A 1 187 ? -5.145 -39.719 -8.57 1 98 187 ALA A C 1
ATOM 1349 O O . ALA A 1 187 ? -4.707 -40.719 -9.125 1 98 187 ALA A O 1
ATOM 1350 N N . LEU A 1 188 ? -4.801 -39.375 -7.367 1 98.5 188 LEU A N 1
ATOM 1351 C CA . LEU A 1 188 ? -3.797 -40.094 -6.617 1 98.5 188 LEU A CA 1
ATOM 1352 C C . LEU A 1 188 ? -4.375 -41.438 -6.102 1 98.5 188 LEU A C 1
ATOM 1354 O O . LEU A 1 188 ? -3.691 -42.438 -6.105 1 98.5 188 LEU A O 1
ATOM 1358 N N . ALA A 1 189 ? -5.586 -41.375 -5.688 1 97.81 189 ALA A N 1
ATOM 1359 C CA . ALA A 1 189 ? -6.25 -42.625 -5.281 1 97.81 189 ALA A CA 1
ATOM 1360 C C . ALA A 1 189 ? -6.32 -43.625 -6.441 1 97.81 189 ALA A C 1
ATOM 1362 O O . ALA A 1 189 ? -6.078 -44.812 -6.262 1 97.81 189 ALA A O 1
ATOM 1363 N N . GLU A 1 190 ? -6.645 -43.094 -7.566 1 97.25 190 GLU A N 1
ATOM 1364 C CA . GLU A 1 190 ? -6.719 -43.938 -8.766 1 97.25 190 GLU A CA 1
ATOM 1365 C C . GLU A 1 190 ? -5.371 -44.562 -9.078 1 97.25 190 GLU A C 1
ATOM 1367 O O . GLU A 1 190 ? -5.312 -45.656 -9.648 1 97.25 190 GLU A O 1
ATOM 1372 N N . ARG A 1 191 ? -4.355 -43.938 -8.672 1 97.06 191 ARG A N 1
ATOM 1373 C CA . ARG A 1 191 ? -3.004 -44.406 -8.938 1 97.06 191 ARG A CA 1
ATOM 1374 C C . ARG A 1 191 ? -2.51 -45.312 -7.805 1 97.06 191 ARG A C 1
ATOM 1376 O O . ARG A 1 191 ? -1.346 -45.719 -7.789 1 97.06 191 ARG A O 1
ATOM 1383 N N . GLY A 1 192 ? -3.336 -45.531 -6.793 1 97.44 192 GLY A N 1
ATOM 1384 C CA . GLY A 1 192 ? -3.043 -46.5 -5.758 1 97.44 192 GLY A CA 1
ATOM 1385 C C . GL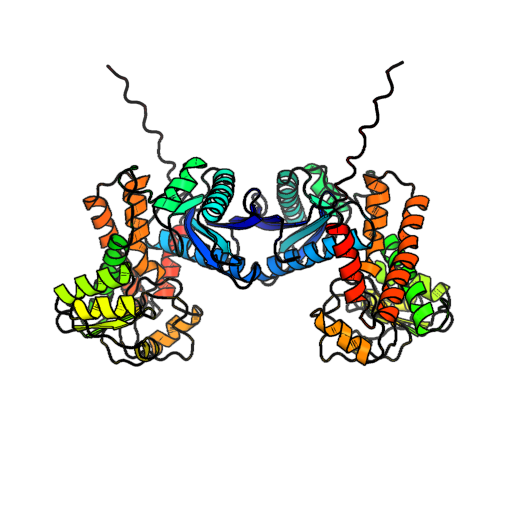Y A 1 192 ? -2.426 -45.875 -4.516 1 97.44 192 GLY A C 1
ATOM 1386 O O . GLY A 1 192 ? -1.96 -46.594 -3.629 1 97.44 192 GLY A O 1
ATOM 1387 N N . ALA A 1 193 ? -2.42 -44.594 -4.414 1 98.44 193 ALA A N 1
ATOM 1388 C CA . ALA A 1 193 ? -1.895 -43.938 -3.219 1 98.44 193 ALA A CA 1
ATOM 1389 C C . ALA A 1 193 ? -2.861 -44.094 -2.047 1 98.44 193 ALA A C 1
ATOM 1391 O O . ALA A 1 193 ? -4.066 -44.25 -2.246 1 98.44 193 ALA A O 1
ATOM 1392 N N . ASP A 1 194 ? -2.336 -44.156 -0.887 1 98.12 194 ASP A N 1
ATOM 1393 C CA . ASP A 1 194 ? -3.123 -44.031 0.336 1 98.12 194 ASP A CA 1
ATOM 1394 C C . ASP A 1 194 ? -3.34 -42.562 0.709 1 98.12 194 ASP A C 1
ATOM 1396 O O . ASP A 1 194 ? -2.496 -41.969 1.368 1 98.12 194 ASP A O 1
ATOM 1400 N N . VAL A 1 195 ? -4.551 -42.031 0.384 1 98.5 195 VAL A N 1
ATOM 1401 C CA . VAL A 1 195 ? -4.781 -40.594 0.439 1 98.5 195 VAL A CA 1
ATOM 1402 C C . VAL A 1 195 ? -5.562 -40.25 1.703 1 98.5 195 VAL A C 1
ATOM 1404 O O . VAL A 1 195 ? -6.602 -40.844 1.986 1 98.5 195 VAL A O 1
ATOM 1407 N N . THR A 1 196 ? -5.035 -39.344 2.48 1 98.31 196 THR A N 1
ATOM 1408 C CA . THR A 1 196 ? -5.703 -38.719 3.619 1 98.31 196 THR A CA 1
ATOM 1409 C C . THR A 1 196 ? -5.938 -37.25 3.365 1 98.31 196 THR A C 1
ATOM 1411 O O . THR A 1 196 ? -5.035 -36.531 2.926 1 98.31 196 THR A O 1
ATOM 1414 N N . VAL A 1 197 ? -7.164 -36.781 3.637 1 98.25 197 VAL A N 1
ATOM 1415 C CA . VAL A 1 197 ? -7.477 -35.375 3.332 1 98.25 197 VAL A CA 1
ATOM 1416 C C . VAL A 1 197 ? -7.93 -34.656 4.602 1 98.25 197 VAL A C 1
ATOM 1418 O O . VAL A 1 197 ? -8.406 -35.312 5.547 1 98.25 197 VAL A O 1
ATOM 1421 N N . SER A 1 198 ? -7.676 -33.375 4.633 1 97.69 198 SER A N 1
ATOM 1422 C CA . SER A 1 198 ? -8.188 -32.5 5.672 1 97.69 198 SER A CA 1
ATOM 1423 C C . SER A 1 198 ? -8.844 -31.266 5.074 1 97.69 198 SER A C 1
ATOM 1425 O O . SER A 1 198 ? -8.523 -30.859 3.951 1 97.69 198 SER A O 1
ATOM 1427 N N . ASP A 1 199 ? -9.789 -30.719 5.762 1 96.31 199 ASP A N 1
ATOM 1428 C CA . ASP A 1 199 ? -10.438 -29.453 5.406 1 96.31 199 ASP A CA 1
ATOM 1429 C C . ASP A 1 199 ? -11.117 -28.828 6.617 1 96.31 199 ASP A C 1
ATOM 1431 O O . ASP A 1 199 ? -11.586 -29.531 7.512 1 96.31 199 ASP A O 1
ATOM 1435 N N . VAL A 1 200 ? -11.125 -27.547 6.621 1 93.38 200 VAL A N 1
ATOM 1436 C CA . VAL A 1 200 ? -11.766 -26.859 7.738 1 93.38 200 VAL A CA 1
ATOM 1437 C C . VAL A 1 200 ? -13.281 -26.953 7.605 1 93.38 200 VAL A C 1
ATOM 1439 O O . VAL A 1 200 ? -14.008 -26.859 8.602 1 93.38 200 VAL A O 1
ATOM 1442 N N . ASP A 1 201 ? -13.766 -27.156 6.402 1 93.5 201 ASP A N 1
ATOM 1443 C CA . ASP A 1 201 ? -15.188 -27.312 6.133 1 93.5 201 ASP A CA 1
ATOM 1444 C C . ASP A 1 201 ? -15.625 -28.766 6.332 1 93.5 201 ASP A C 1
ATOM 1446 O O . ASP A 1 201 ? -15.305 -29.625 5.512 1 93.5 201 ASP A O 1
ATOM 1450 N N . GLU A 1 202 ? -16.484 -28.953 7.227 1 92.69 202 GLU A N 1
ATOM 1451 C CA . GLU A 1 202 ? -16.922 -30.297 7.578 1 92.69 202 GLU A CA 1
ATOM 1452 C C . GLU A 1 202 ? -17.719 -30.938 6.441 1 92.69 202 GLU A C 1
ATOM 1454 O O . GLU A 1 202 ? -17.688 -32.156 6.262 1 92.69 202 GLU A O 1
ATOM 1459 N N . ARG A 1 203 ? -18.391 -30.109 5.77 1 92.31 203 ARG A N 1
ATOM 1460 C CA . ARG A 1 203 ? -19.172 -30.641 4.648 1 92.31 203 ARG A CA 1
ATOM 1461 C C . ARG A 1 203 ? -18.25 -31.234 3.586 1 92.31 203 ARG A C 1
ATOM 1463 O O . ARG A 1 203 ? -18.594 -32.25 2.975 1 92.31 203 ARG A O 1
ATOM 1470 N N . ARG A 1 204 ? -17.078 -30.641 3.305 1 93.44 204 ARG A N 1
ATOM 1471 C CA . ARG A 1 204 ? -16.109 -31.141 2.342 1 93.44 204 ARG A CA 1
ATOM 1472 C C . ARG A 1 204 ? -15.453 -32.406 2.838 1 93.44 204 ARG A C 1
ATOM 1474 O O . ARG A 1 204 ? -15.203 -33.344 2.055 1 93.44 204 ARG A O 1
ATOM 1481 N N . LEU A 1 205 ? -15.25 -32.438 4.105 1 93.38 205 LEU A N 1
ATOM 1482 C CA . LEU A 1 205 ? -14.641 -33.625 4.68 1 93.38 205 LEU A CA 1
ATOM 1483 C C . LEU A 1 205 ? -15.594 -34.844 4.598 1 93.38 205 LEU A C 1
ATOM 1485 O O . LEU A 1 205 ? -15.156 -35.969 4.355 1 93.38 205 LEU A O 1
ATOM 1489 N N . ARG A 1 206 ? -16.828 -34.531 4.863 1 93.75 206 ARG A N 1
ATOM 1490 C CA . ARG A 1 206 ? -17.812 -35.594 4.754 1 93.75 206 ARG A CA 1
ATOM 1491 C C . ARG A 1 206 ? -17.891 -36.125 3.328 1 93.75 206 ARG A C 1
ATOM 1493 O O . ARG A 1 206 ? -17.969 -37.344 3.123 1 93.75 206 ARG A O 1
ATOM 1500 N N . ALA A 1 207 ? -17.797 -35.219 2.4 1 94.75 207 ALA A N 1
ATOM 1501 C CA . ALA A 1 207 ? -17.812 -35.625 0.995 1 94.75 207 ALA A CA 1
ATOM 1502 C C . ALA A 1 207 ? -16.609 -36.5 0.671 1 94.75 207 ALA A C 1
ATOM 1504 O O . ALA A 1 207 ? -16.719 -37.469 -0.094 1 94.75 207 ALA A O 1
ATOM 1505 N N . ALA A 1 208 ? -15.508 -36.156 1.182 1 95.44 208 ALA A N 1
ATOM 1506 C CA . ALA A 1 208 ? -14.297 -36.969 0.998 1 95.44 208 ALA A CA 1
ATOM 1507 C C . ALA A 1 208 ? -14.477 -38.375 1.571 1 95.44 208 ALA A C 1
ATOM 1509 O O . ALA A 1 208 ? -14.062 -39.344 0.958 1 95.44 208 ALA A O 1
ATOM 1510 N N . GLY A 1 209 ? -15.055 -38.438 2.748 1 94.31 209 GLY A N 1
ATOM 1511 C CA . GLY A 1 209 ? -15.344 -39.719 3.365 1 94.31 209 GLY A CA 1
ATOM 1512 C C . GLY A 1 209 ? -16.25 -40.594 2.523 1 94.31 209 GLY A C 1
ATOM 1513 O O . GLY A 1 209 ? -16.047 -41.812 2.455 1 94.31 209 GLY A O 1
ATOM 1514 N N . GLU A 1 210 ? -17.141 -39.969 1.947 1 94.56 210 GLU A N 1
ATOM 1515 C CA . GLU A 1 210 ? -18.094 -40.719 1.098 1 94.56 210 GLU A CA 1
ATOM 1516 C C . GLU A 1 210 ? -17.391 -41.281 -0.13 1 94.56 210 GLU A C 1
ATOM 1518 O O . GLU A 1 210 ? -17.859 -42.25 -0.723 1 94.56 210 GLU A O 1
ATOM 1523 N N . GLN A 1 211 ? -16.312 -40.719 -0.452 1 93.88 211 GLN A N 1
ATOM 1524 C CA . GLN A 1 211 ? -15.523 -41.219 -1.577 1 93.88 211 GLN A CA 1
ATOM 1525 C C . GLN A 1 211 ? -14.516 -42.25 -1.126 1 93.88 211 GLN A C 1
ATOM 1527 O O . GLN A 1 211 ? -13.68 -42.719 -1.915 1 93.88 211 GLN A O 1
ATOM 1532 N N . GLY A 1 212 ? -14.469 -42.531 0.194 1 93.88 212 GLY A N 1
ATOM 1533 C CA . GLY A 1 212 ? -13.617 -43.562 0.715 1 93.88 212 GLY A CA 1
ATOM 1534 C C . GLY A 1 212 ? -12.25 -43.094 1.137 1 93.88 212 GLY A C 1
ATOM 1535 O O . GLY A 1 212 ? -11.344 -43.875 1.39 1 93.88 212 GLY A O 1
ATOM 1536 N N . LEU A 1 213 ? -12.062 -41.812 1.191 1 96.38 213 LEU A N 1
ATOM 1537 C CA . LEU A 1 213 ? -10.773 -41.25 1.587 1 96.38 213 LEU A CA 1
ATOM 1538 C C . LEU A 1 213 ? -10.664 -41.156 3.105 1 96.38 213 LEU A C 1
ATOM 1540 O O . LEU A 1 213 ? -11.664 -40.938 3.793 1 96.38 213 LEU A O 1
ATOM 1544 N N . ARG A 1 214 ? -9.508 -41.344 3.574 1 96.62 214 ARG A N 1
ATOM 1545 C CA . ARG A 1 214 ? -9.25 -41.094 4.984 1 96.62 214 ARG A CA 1
ATOM 1546 C C . ARG A 1 214 ? -9.281 -39.594 5.273 1 96.62 214 ARG A C 1
ATOM 1548 O O . ARG A 1 214 ? -8.93 -38.781 4.414 1 96.62 214 ARG A O 1
ATOM 1555 N N . ARG A 1 215 ? -9.75 -39.25 6.523 1 97.25 215 ARG A N 1
ATOM 1556 C CA . ARG A 1 215 ? -9.906 -37.875 6.898 1 97.25 215 ARG A CA 1
ATOM 1557 C C . ARG A 1 215 ? -9.18 -37.562 8.211 1 97.25 215 ARG A C 1
ATOM 1559 O O . ARG A 1 215 ? -9.125 -38.406 9.102 1 97.25 215 ARG A O 1
ATOM 1566 N N . VAL A 1 216 ? -8.625 -36.406 8.297 1 96.06 216 VAL A N 1
ATOM 1567 C CA . VAL A 1 216 ? -8.016 -35.906 9.531 1 96.06 216 VAL A CA 1
ATOM 1568 C C . VAL A 1 216 ? -8.375 -34.469 9.766 1 96.06 216 VAL A C 1
ATOM 1570 O O . VAL A 1 216 ? -8.836 -33.781 8.844 1 96.06 216 VAL A O 1
ATOM 1573 N N . ARG A 1 217 ? -8.203 -33.969 11 1 93.62 217 ARG A N 1
ATOM 1574 C CA . ARG A 1 217 ? -8.422 -32.562 11.32 1 93.62 217 ARG A CA 1
ATOM 1575 C C . ARG A 1 217 ? -7.25 -31.703 10.852 1 93.62 217 ARG A C 1
ATOM 1577 O O . ARG A 1 217 ? -6.113 -32.188 10.805 1 93.62 217 ARG A O 1
ATOM 1584 N N . PRO A 1 218 ? -7.5 -30.5 10.539 1 93.69 218 PRO A N 1
ATOM 1585 C CA . PRO A 1 218 ? -6.461 -29.625 10 1 93.69 218 PRO A CA 1
ATOM 1586 C C . PRO A 1 218 ? -5.238 -29.516 10.914 1 93.69 218 PRO A C 1
ATOM 1588 O O . PRO A 1 218 ? -4.105 -29.5 10.43 1 93.69 218 PRO A O 1
ATOM 1591 N N . GLU A 1 219 ? -5.43 -29.578 12.195 1 92.06 219 GLU A N 1
ATOM 1592 C CA . GLU A 1 219 ? -4.344 -29.391 13.148 1 92.06 219 GLU A CA 1
ATOM 1593 C C . GLU A 1 219 ? -3.41 -30.594 13.164 1 92.06 219 GLU A C 1
ATOM 1595 O O . GLU A 1 219 ? -2.301 -30.531 13.695 1 92.06 219 GLU A O 1
ATOM 1600 N N . GLN A 1 220 ? -3.826 -31.656 12.562 1 93.31 220 GLN A N 1
ATOM 1601 C CA . GLN A 1 220 ? -3.059 -32.906 12.602 1 93.31 220 GLN A CA 1
ATOM 1602 C C . GLN A 1 220 ? -2.195 -33.031 11.352 1 93.31 220 GLN A C 1
ATOM 1604 O O . GLN A 1 220 ? -1.302 -33.906 11.305 1 93.31 220 GLN A O 1
ATOM 1609 N N . VAL A 1 221 ? -2.357 -32.281 10.383 1 95.06 221 VAL A N 1
ATOM 1610 C CA . VAL A 1 221 ? -1.829 -32.469 9.039 1 95.06 221 VAL A CA 1
ATOM 1611 C C . VAL A 1 221 ? -0.303 -32.438 9.07 1 95.06 221 VAL A C 1
ATOM 1613 O O . VAL A 1 221 ? 0.347 -33.344 8.555 1 95.06 221 VAL A O 1
ATOM 1616 N N . LEU A 1 222 ? 0.287 -31.453 9.734 1 93 222 LEU A N 1
ATOM 1617 C CA . LEU A 1 222 ? 1.731 -31.266 9.695 1 93 222 LEU A CA 1
ATOM 1618 C C . LEU A 1 222 ? 2.453 -32.375 10.469 1 93 222 LEU A C 1
ATOM 1620 O O . LEU A 1 222 ? 3.598 -32.688 10.156 1 93 222 LEU A O 1
ATOM 1624 N N . GLY A 1 223 ? 1.775 -32.969 11.422 1 91.75 223 GLY A N 1
ATOM 1625 C CA . GLY A 1 223 ? 2.385 -33.969 12.273 1 91.75 223 GLY A CA 1
ATOM 1626 C C . GLY A 1 223 ? 2.133 -35.375 11.789 1 91.75 223 GLY A C 1
ATOM 1627 O O . GLY A 1 223 ? 2.723 -36.344 12.305 1 91.75 223 GLY A O 1
ATOM 1628 N N . LEU A 1 224 ? 1.377 -35.531 10.82 1 95.56 224 LEU A N 1
ATOM 1629 C CA . LEU A 1 224 ? 1.052 -36.875 10.312 1 95.56 224 LEU A CA 1
ATOM 1630 C C . LEU A 1 224 ? 2.178 -37.406 9.438 1 95.56 224 LEU A C 1
ATOM 1632 O O . LEU A 1 224 ? 2.574 -36.75 8.461 1 95.56 224 LEU A O 1
ATOM 1636 N N . ARG A 1 225 ? 2.678 -38.562 9.828 1 96.81 225 ARG A N 1
ATOM 1637 C CA . ARG A 1 225 ? 3.723 -39.156 9.016 1 96.81 225 ARG A CA 1
ATOM 1638 C C . ARG A 1 225 ? 3.189 -39.562 7.645 1 96.81 225 ARG A C 1
ATOM 1640 O O . ARG A 1 225 ? 2.193 -40.281 7.539 1 96.81 225 ARG A O 1
ATOM 1647 N N . ALA A 1 226 ? 3.836 -39.094 6.605 1 98.38 226 ALA A N 1
ATOM 1648 C CA . ALA A 1 226 ? 3.453 -39.344 5.223 1 98.38 226 ALA A CA 1
ATOM 1649 C C . ALA A 1 226 ? 4.668 -39.312 4.297 1 98.38 226 ALA A C 1
ATOM 1651 O O . ALA A 1 226 ? 5.766 -38.938 4.719 1 98.38 226 ALA A O 1
ATOM 1652 N N . ASP A 1 227 ? 4.465 -39.844 3.117 1 98.69 227 ASP A N 1
ATOM 1653 C CA . ASP A 1 227 ? 5.5 -39.75 2.096 1 98.69 227 ASP A CA 1
ATOM 1654 C C . ASP A 1 227 ? 5.441 -38.406 1.389 1 98.69 227 ASP A C 1
ATOM 1656 O O . ASP A 1 227 ? 6.477 -37.844 1.025 1 98.69 227 ASP A O 1
ATOM 1660 N N . VAL A 1 228 ? 4.227 -37.906 1.186 1 98.75 228 VAL A N 1
ATOM 1661 C CA . VAL A 1 228 ? 4.008 -36.656 0.471 1 98.75 228 VAL A CA 1
ATOM 1662 C C . VAL A 1 228 ? 2.977 -35.812 1.214 1 98.75 228 VAL A C 1
ATOM 1664 O O . VAL A 1 228 ? 1.928 -36.312 1.621 1 98.75 228 VAL A O 1
ATOM 1667 N N . LEU A 1 229 ? 3.307 -34.562 1.428 1 98.75 229 LEU A N 1
ATOM 1668 C CA . LEU A 1 229 ? 2.348 -33.562 1.896 1 98.75 229 LEU A CA 1
ATOM 1669 C C . LEU A 1 229 ? 1.983 -32.594 0.777 1 98.75 229 LEU A C 1
ATOM 1671 O O . LEU A 1 229 ? 2.865 -32.031 0.119 1 98.75 229 LEU A O 1
ATOM 1675 N N . ILE A 1 230 ? 0.679 -32.406 0.565 1 98.75 230 ILE A N 1
ATOM 1676 C CA . ILE A 1 230 ? 0.181 -31.5 -0.483 1 98.75 230 ILE A CA 1
ATOM 1677 C C . ILE A 1 230 ? -0.632 -30.375 0.141 1 98.75 230 ILE A C 1
ATOM 1679 O O . ILE A 1 230 ? -1.818 -30.547 0.432 1 98.75 230 ILE A O 1
ATOM 1683 N N . PRO A 1 231 ? -0.027 -29.266 0.329 1 98.06 231 PRO A N 1
ATOM 1684 C CA . PRO A 1 231 ? -0.797 -28.109 0.788 1 98.06 231 PRO A CA 1
ATOM 1685 C C . PRO A 1 231 ? -1.73 -27.562 -0.287 1 98.06 231 PRO A C 1
ATOM 1687 O O . PRO A 1 231 ? -1.268 -27.078 -1.325 1 98.06 231 PRO A O 1
ATOM 1690 N N . ALA A 1 232 ? -3.014 -27.562 -0.038 1 96.5 232 ALA A N 1
ATOM 1691 C CA . ALA A 1 232 ? -3.99 -27.156 -1.043 1 96.5 232 ALA A CA 1
ATOM 1692 C C . ALA A 1 232 ? -5.043 -26.219 -0.44 1 96.5 232 ALA A C 1
ATOM 1694 O O . ALA A 1 232 ? -6.09 -25.984 -1.045 1 96.5 232 ALA A O 1
ATOM 1695 N N . ALA A 1 233 ? -4.812 -25.734 0.748 1 90.06 233 ALA A N 1
ATOM 1696 C CA . ALA A 1 233 ? -5.805 -24.922 1.446 1 90.06 233 ALA A CA 1
ATOM 1697 C C . ALA A 1 233 ? -5.391 -23.453 1.476 1 90.06 233 ALA A C 1
ATOM 1699 O O . ALA A 1 233 ? -5.914 -22.641 0.711 1 90.06 233 ALA A O 1
ATOM 1700 N N . VAL A 1 234 ? -4.41 -23.109 2.307 1 84.56 234 VAL A N 1
ATOM 1701 C CA . VAL A 1 234 ? -4.008 -21.719 2.504 1 84.56 234 VAL A CA 1
ATOM 1702 C C . VAL A 1 234 ? -2.484 -21.609 2.449 1 84.56 234 VAL A C 1
ATOM 1704 O O . VAL A 1 234 ? -1.781 -22.625 2.539 1 84.56 234 VAL A O 1
ATOM 1707 N N . GLY A 1 235 ? -2.041 -20.391 2.283 1 87.88 235 GLY A N 1
ATOM 1708 C CA . GLY A 1 235 ? -0.616 -20.125 2.367 1 87.88 235 GLY A CA 1
ATOM 1709 C C . GLY A 1 235 ? -0.129 -19.922 3.789 1 87.88 235 GLY A C 1
ATOM 1710 O O . GLY A 1 235 ? -0.912 -20.016 4.738 1 87.88 235 GLY A O 1
ATOM 1711 N N . GLY A 1 236 ? 1.182 -19.812 3.932 1 90.19 236 GLY A N 1
ATOM 1712 C CA . GLY A 1 236 ? 1.791 -19.453 5.203 1 90.19 236 GLY A CA 1
ATOM 1713 C C . GLY A 1 236 ? 1.825 -20.609 6.191 1 90.19 236 GLY A C 1
ATOM 1714 O O . GLY A 1 236 ? 1.85 -20.391 7.402 1 90.19 236 GLY A O 1
ATOM 1715 N N . VAL A 1 237 ? 1.81 -21.734 5.742 1 92.88 237 VAL A N 1
ATOM 1716 C CA . VAL A 1 237 ? 1.654 -22.875 6.641 1 92.88 237 VAL A CA 1
ATOM 1717 C C . VAL A 1 237 ? 3.025 -23.344 7.125 1 92.88 237 VAL A C 1
ATOM 1719 O O . VAL A 1 237 ? 3.125 -24.078 8.117 1 92.88 237 VAL A O 1
ATOM 1722 N N . PHE A 1 238 ? 4.086 -22.938 6.445 1 96.94 238 PHE A N 1
ATOM 1723 C CA . PHE A 1 238 ? 5.434 -23.312 6.859 1 96.94 238 PHE A CA 1
ATOM 1724 C C . PHE A 1 238 ? 6.203 -22.109 7.383 1 96.94 238 PHE A C 1
ATOM 1726 O O . PHE A 1 238 ? 6.523 -21.188 6.621 1 96.94 238 PHE A O 1
ATOM 1733 N N . GLY A 1 239 ? 6.48 -22.109 8.602 1 96.19 239 GLY A N 1
ATOM 1734 C CA . GLY A 1 239 ? 7.332 -21.109 9.234 1 96.19 239 GLY A CA 1
ATOM 1735 C C . GLY A 1 239 ? 8.656 -21.672 9.711 1 96.19 239 GLY A C 1
ATOM 1736 O O . GLY A 1 239 ? 8.93 -22.875 9.547 1 96.19 239 GLY A O 1
ATOM 1737 N N . PRO A 1 240 ? 9.492 -20.812 10.383 1 94.75 240 PRO A N 1
ATOM 1738 C CA . PRO A 1 240 ? 10.844 -21.219 10.797 1 94.75 240 PRO A CA 1
ATOM 1739 C C . PRO A 1 240 ? 10.836 -22.359 11.797 1 94.75 240 PRO A C 1
ATOM 1741 O O . PRO A 1 240 ? 11.789 -23.141 11.844 1 94.75 240 PRO A O 1
ATOM 1744 N N . ALA A 1 241 ? 9.742 -22.469 12.531 1 95.06 241 ALA A N 1
ATOM 1745 C CA . ALA A 1 241 ? 9.695 -23.484 13.586 1 95.06 241 ALA A CA 1
ATOM 1746 C C . ALA A 1 241 ? 8.844 -24.672 13.164 1 95.06 241 ALA A C 1
ATOM 1748 O O . ALA A 1 241 ? 8.641 -25.609 13.938 1 95.06 241 ALA A O 1
ATOM 1749 N N . THR A 1 242 ? 8.344 -24.609 11.953 1 95.56 242 THR A N 1
ATOM 1750 C CA . THR A 1 242 ? 7.426 -25.656 11.516 1 95.56 242 THR A CA 1
ATOM 1751 C C . THR A 1 242 ? 8.18 -26.953 11.234 1 95.56 242 THR A C 1
ATOM 1753 O O . THR A 1 242 ? 9.195 -26.938 10.539 1 95.56 242 THR A O 1
ATOM 1756 N N . GLU A 1 243 ? 7.691 -28.047 11.812 1 94.5 243 GLU A N 1
ATOM 1757 C CA . GLU A 1 243 ? 8.195 -29.375 11.516 1 94.5 243 GLU A CA 1
ATOM 1758 C C . GLU A 1 243 ? 7.25 -30.125 10.586 1 94.5 243 GLU A C 1
ATOM 1760 O O . GLU A 1 243 ? 6.039 -30.141 10.805 1 94.5 243 GLU A O 1
ATOM 1765 N N . VAL A 1 244 ? 7.832 -30.703 9.539 1 95.62 244 VAL A N 1
ATOM 1766 C CA . VAL A 1 244 ? 7.043 -31.438 8.547 1 95.62 244 VAL A CA 1
ATOM 1767 C C . VAL A 1 244 ? 7.441 -32.906 8.547 1 95.62 244 VAL A C 1
ATOM 1769 O O . VAL A 1 244 ? 8.625 -33.25 8.422 1 95.62 244 VAL A O 1
ATOM 1772 N N . ALA A 1 245 ? 6.469 -33.75 8.727 1 96 245 ALA A N 1
ATOM 1773 C CA . ALA A 1 245 ? 6.734 -35.188 8.828 1 96 245 ALA A CA 1
ATOM 1774 C C . ALA A 1 245 ? 6.559 -35.875 7.48 1 96 245 ALA A C 1
ATOM 1776 O O . ALA A 1 245 ? 5.949 -36.938 7.395 1 96 245 ALA A O 1
ATOM 1777 N N . ALA A 1 246 ? 6.914 -35.281 6.387 1 97.88 246 ALA A N 1
ATOM 1778 C CA . ALA A 1 246 ? 6.922 -35.812 5.027 1 97.88 246 ALA A CA 1
ATOM 1779 C C . ALA A 1 246 ? 8.172 -35.375 4.273 1 97.88 246 ALA A C 1
ATOM 1781 O O . ALA A 1 246 ? 8.539 -34.188 4.285 1 97.88 246 ALA A O 1
ATOM 1782 N N . PRO A 1 247 ? 8.805 -36.281 3.611 1 98.25 247 PRO A N 1
ATOM 1783 C CA . PRO A 1 247 ? 10.039 -35.938 2.908 1 98.25 247 PRO A CA 1
ATOM 1784 C C . PRO A 1 247 ? 9.789 -35.125 1.638 1 98.25 247 PRO A C 1
ATOM 1786 O O . PRO A 1 247 ? 10.719 -34.531 1.092 1 98.25 247 PRO A O 1
ATOM 1789 N N . LEU A 1 248 ? 8.57 -35.156 1.121 1 98.62 248 LEU A N 1
ATOM 17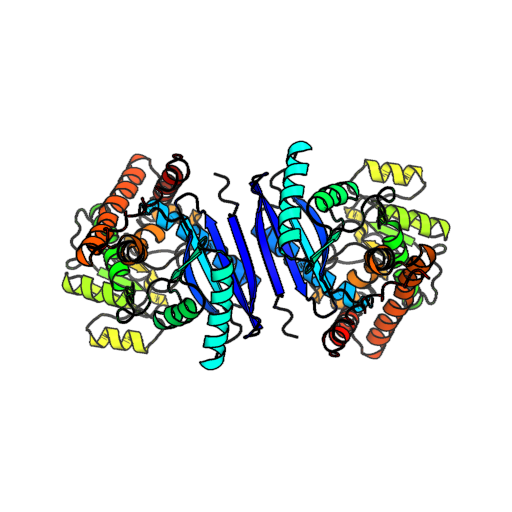90 C CA . LEU A 1 248 ? 8.234 -34.406 -0.099 1 98.62 248 LEU A CA 1
ATOM 1791 C C . LEU A 1 248 ? 6.996 -33.562 0.109 1 98.62 248 LEU A C 1
ATOM 1793 O O . LEU A 1 248 ? 5.969 -34.031 0.585 1 98.62 248 LEU A O 1
ATOM 1797 N N . VAL A 1 249 ? 7.141 -32.25 -0.223 1 98.75 249 VAL A N 1
ATOM 1798 C CA . VAL A 1 249 ? 6.039 -31.297 -0.155 1 98.75 249 VAL A CA 1
ATOM 1799 C C . VAL A 1 249 ? 5.82 -30.656 -1.525 1 98.75 249 VAL A C 1
ATOM 1801 O O . VAL A 1 249 ? 6.742 -30.062 -2.094 1 98.75 249 VAL A O 1
ATOM 1804 N N . VAL A 1 250 ? 4.68 -30.781 -2.092 1 98.69 250 VAL A N 1
ATOM 1805 C CA . VAL A 1 250 ? 4.316 -30.203 -3.381 1 98.69 250 VAL A CA 1
ATOM 1806 C C . VAL A 1 250 ? 2.816 -29.938 -3.42 1 98.69 250 VAL A C 1
ATOM 1808 O O . VAL A 1 250 ? 2.006 -30.828 -3.193 1 98.69 250 VAL A O 1
ATOM 1811 N N . GLY A 1 251 ? 2.451 -28.734 -3.68 1 97.88 251 GLY A N 1
ATOM 1812 C CA . GLY A 1 251 ? 1.024 -28.438 -3.658 1 97.88 251 GLY A CA 1
ATOM 1813 C C . GLY A 1 251 ? 0.667 -27.141 -4.352 1 97.88 251 GLY A C 1
ATOM 1814 O O . GLY A 1 251 ? 1.551 -26.375 -4.742 1 97.88 251 GLY A O 1
ATOM 1815 N N . PRO A 1 252 ? -0.633 -26.922 -4.477 1 96.88 252 PRO A N 1
ATOM 1816 C CA . PRO A 1 252 ? -1.127 -25.812 -5.281 1 96.88 252 PRO A CA 1
ATOM 1817 C C . PRO A 1 252 ? -1.282 -24.516 -4.473 1 96.88 252 PRO A C 1
ATOM 1819 O O . PRO A 1 252 ? -1.447 -23.438 -5.051 1 96.88 252 PRO A O 1
ATOM 1822 N N . ALA A 1 253 ? -1.329 -24.594 -3.172 1 94.12 253 ALA A N 1
ATOM 1823 C CA . ALA A 1 253 ? -1.525 -23.375 -2.391 1 94.12 253 ALA A CA 1
ATOM 1824 C C . ALA A 1 253 ? -0.412 -22.375 -2.658 1 94.12 253 ALA A C 1
ATOM 1826 O O . ALA A 1 253 ? 0.757 -22.734 -2.777 1 94.12 253 ALA A O 1
ATOM 1827 N N . ASN A 1 254 ? -0.805 -21.125 -2.766 1 90.19 254 ASN A N 1
ATOM 1828 C CA . ASN A 1 254 ? 0.187 -20.078 -3.021 1 90.19 254 ASN A CA 1
ATOM 1829 C C . ASN A 1 254 ? 0.797 -19.547 -1.726 1 90.19 254 ASN A C 1
ATOM 1831 O O . ASN A 1 254 ? 0.129 -19.516 -0.692 1 90.19 254 ASN A O 1
ATOM 1835 N N . ASN A 1 255 ? 2.027 -19.188 -1.828 1 90.56 255 ASN A N 1
ATOM 1836 C CA . ASN A 1 255 ? 2.73 -18.547 -0.717 1 90.56 255 ASN A CA 1
ATOM 1837 C C . ASN A 1 255 ? 2.725 -19.438 0.527 1 90.56 255 ASN A C 1
ATOM 1839 O O . ASN A 1 255 ? 2.332 -19 1.607 1 90.56 255 ASN A O 1
ATOM 1843 N N . GLN A 1 256 ? 3.174 -20.594 0.391 1 95.62 256 GLN A N 1
ATOM 1844 C CA . GLN A 1 256 ? 3.133 -21.609 1.44 1 95.62 256 GLN A CA 1
ATOM 1845 C C . GLN A 1 256 ? 4.117 -21.281 2.561 1 95.62 256 GLN A C 1
ATOM 1847 O O . GLN A 1 256 ? 3.863 -21.594 3.727 1 95.62 256 GLN A O 1
ATOM 1852 N N . LEU A 1 257 ? 5.25 -20.672 2.211 1 96.31 257 LEU A N 1
ATOM 1853 C CA . LEU A 1 257 ? 6.246 -20.266 3.197 1 96.31 257 LEU A CA 1
ATOM 1854 C C . LEU A 1 257 ? 5.891 -18.906 3.797 1 96.31 257 LEU A C 1
ATOM 1856 O O . LEU A 1 257 ? 5.43 -18 3.086 1 96.31 257 LEU A O 1
ATOM 1860 N N . THR A 1 258 ? 6.16 -18.719 5.027 1 91.88 258 THR A N 1
ATOM 1861 C CA . THR A 1 258 ? 5.973 -17.406 5.645 1 91.88 258 THR A CA 1
ATOM 1862 C C . THR A 1 258 ? 7.039 -16.422 5.164 1 91.88 258 THR A C 1
ATOM 1864 O O . THR A 1 258 ? 6.809 -15.219 5.145 1 91.88 258 THR A O 1
ATOM 1867 N N . GLU A 1 259 ? 8.109 -16.938 4.848 1 90.88 259 GLU A N 1
ATOM 1868 C CA . GLU A 1 259 ? 9.234 -16.203 4.281 1 90.88 259 GLU A CA 1
ATOM 1869 C C . GLU A 1 259 ? 10.172 -17.125 3.506 1 90.88 259 GLU A C 1
ATOM 1871 O O . GLU A 1 259 ? 10.195 -18.328 3.744 1 90.88 259 GLU A O 1
ATOM 1876 N N . ASP A 1 260 ? 10.922 -16.562 2.672 1 92.38 260 ASP A N 1
ATOM 1877 C CA . ASP A 1 260 ? 11.773 -17.344 1.777 1 92.38 260 ASP A CA 1
ATOM 1878 C C . ASP A 1 260 ? 12.828 -18.125 2.559 1 92.38 260 ASP A C 1
ATOM 1880 O O . ASP A 1 260 ? 13.234 -19.219 2.154 1 92.38 260 ASP A O 1
ATOM 1884 N N . ALA A 1 261 ? 13.219 -17.609 3.742 1 95.25 261 ALA A N 1
ATOM 1885 C CA . ALA A 1 261 ? 14.289 -18.188 4.539 1 95.25 261 ALA A CA 1
ATOM 1886 C C . ALA A 1 261 ? 13.883 -19.547 5.094 1 95.25 261 ALA A C 1
ATOM 1888 O O . ALA A 1 261 ? 14.727 -20.312 5.574 1 95.25 261 ALA A O 1
ATOM 1889 N N . VAL A 1 262 ? 12.648 -19.906 4.953 1 97.25 262 VAL A N 1
ATOM 1890 C CA . VAL A 1 262 ? 12.141 -21.188 5.465 1 97.25 262 VAL A CA 1
ATOM 1891 C C . VAL A 1 262 ? 12.547 -22.312 4.527 1 97.25 262 VAL A C 1
ATOM 1893 O O . VAL A 1 262 ? 12.648 -23.469 4.945 1 97.25 262 VAL A O 1
ATOM 1896 N N . ALA A 1 263 ? 12.828 -22.016 3.287 1 97.44 263 ALA A N 1
ATOM 1897 C CA . ALA A 1 263 ? 13.148 -23.047 2.299 1 97.44 263 ALA A CA 1
ATOM 1898 C C . ALA A 1 263 ? 14.383 -23.844 2.711 1 97.44 263 ALA A C 1
ATOM 1900 O O . ALA A 1 263 ? 14.344 -25.062 2.777 1 97.44 263 ALA A O 1
ATOM 1901 N N . PRO A 1 264 ? 15.477 -23.156 3.098 1 96.81 264 PRO A N 1
ATOM 1902 C CA . PRO A 1 264 ? 16.641 -23.922 3.537 1 96.81 264 PRO A CA 1
ATOM 1903 C C . PRO A 1 264 ? 16.406 -24.656 4.855 1 96.81 264 PRO A C 1
ATOM 1905 O O . PRO A 1 264 ? 17 -25.703 5.105 1 96.81 264 PRO A O 1
ATOM 1908 N N . VAL A 1 265 ? 15.531 -24.156 5.68 1 97.19 265 VAL A N 1
ATOM 1909 C CA . VAL A 1 265 ? 15.211 -24.812 6.945 1 97.19 265 VAL A CA 1
ATOM 1910 C C . VAL A 1 265 ? 14.516 -26.141 6.672 1 97.19 265 VAL A C 1
ATOM 1912 O O . VAL A 1 265 ? 14.852 -27.156 7.285 1 97.19 265 VAL A O 1
ATOM 1915 N N . LEU A 1 266 ? 13.594 -26.141 5.719 1 97.25 266 LEU A N 1
ATOM 1916 C CA . LEU A 1 266 ? 12.922 -27.391 5.336 1 97.25 266 LEU A CA 1
ATOM 1917 C C . LEU A 1 266 ? 13.922 -28.375 4.75 1 97.25 266 LEU A C 1
ATOM 1919 O O . LEU A 1 266 ? 13.891 -29.562 5.078 1 97.25 266 LEU A O 1
ATOM 1923 N N . ALA A 1 267 ? 14.781 -27.891 3.928 1 96.81 267 ALA A N 1
ATOM 1924 C CA . ALA A 1 267 ? 15.797 -28.734 3.314 1 96.81 267 ALA A CA 1
ATOM 1925 C C . ALA A 1 267 ? 16.688 -29.391 4.375 1 96.81 267 ALA A C 1
ATOM 1927 O O . ALA A 1 267 ? 17.016 -30.578 4.27 1 96.81 267 ALA A O 1
ATOM 1928 N N . ALA A 1 268 ? 17.031 -28.625 5.383 1 96 268 ALA A N 1
ATOM 1929 C CA . ALA A 1 268 ? 17.875 -29.125 6.461 1 96 268 ALA A CA 1
ATOM 1930 C C . ALA A 1 268 ? 17.172 -30.219 7.254 1 96 268 ALA A C 1
ATOM 1932 O O . ALA A 1 268 ? 17.828 -31.078 7.855 1 96 268 ALA A O 1
ATOM 1933 N N . GLN A 1 269 ? 15.883 -30.219 7.207 1 95.81 269 GLN A N 1
ATOM 1934 C CA . GLN A 1 269 ? 15.086 -31.234 7.879 1 95.81 269 GLN A CA 1
ATOM 1935 C C . GLN A 1 269 ? 14.906 -32.469 6.992 1 95.81 269 GLN A C 1
ATOM 1937 O O . GLN A 1 269 ? 14.234 -33.406 7.379 1 95.81 269 GLN A O 1
ATOM 1942 N N . GLY A 1 270 ? 15.445 -32.375 5.805 1 95.81 270 GLY A N 1
ATOM 1943 C CA . GLY A 1 270 ? 15.312 -33.5 4.875 1 95.81 270 GLY A CA 1
ATOM 1944 C C . GLY A 1 270 ? 14.039 -33.438 4.051 1 95.81 270 GLY A C 1
ATOM 1945 O O . GLY A 1 270 ? 13.617 -34.438 3.477 1 95.81 270 GLY A O 1
ATOM 1946 N N . VAL A 1 271 ? 13.398 -32.281 4.055 1 97.94 271 VAL A N 1
ATOM 1947 C CA . VAL A 1 271 ? 12.156 -32.094 3.314 1 97.94 271 VAL A CA 1
ATOM 1948 C C . VAL A 1 271 ? 12.445 -31.422 1.971 1 97.94 271 VAL A C 1
ATOM 1950 O O . VAL A 1 271 ? 13.008 -30.328 1.924 1 97.94 271 VAL A O 1
ATOM 1953 N N . LEU A 1 272 ? 12.117 -32.094 0.901 1 98.5 272 LEU A N 1
ATOM 1954 C CA . LEU A 1 272 ? 12.141 -31.469 -0.413 1 98.5 272 LEU A CA 1
ATOM 1955 C C . LEU A 1 272 ? 10.836 -30.734 -0.683 1 98.5 272 LEU A C 1
ATOM 1957 O O . LEU A 1 272 ? 9.789 -31.344 -0.875 1 98.5 272 LEU A O 1
ATOM 1961 N N . TRP A 1 273 ? 10.906 -29.469 -0.661 1 98.62 273 TRP A N 1
ATOM 1962 C CA . TRP A 1 273 ? 9.766 -28.609 -0.958 1 98.62 273 TRP A CA 1
ATOM 1963 C C . TRP A 1 273 ? 9.859 -28.047 -2.375 1 98.62 273 TRP A C 1
ATOM 1965 O O . TRP A 1 273 ? 10.852 -27.422 -2.736 1 98.62 273 TRP A O 1
ATOM 1975 N N . ILE A 1 274 ? 8.875 -28.359 -3.17 1 98.69 274 ILE A N 1
ATOM 1976 C CA . ILE A 1 274 ? 8.797 -27.781 -4.508 1 98.69 274 ILE A CA 1
ATOM 1977 C C . ILE A 1 274 ? 8.133 -26.422 -4.441 1 98.69 274 ILE A C 1
ATOM 1979 O O . ILE A 1 274 ? 7.02 -26.281 -3.92 1 98.69 274 ILE A O 1
ATOM 1983 N N . PRO A 1 275 ? 8.766 -25.422 -4.957 1 98.25 275 PRO A N 1
ATOM 1984 C CA . PRO A 1 275 ? 8.18 -24.094 -4.867 1 98.25 275 PRO A CA 1
ATOM 1985 C C . PRO A 1 275 ? 6.738 -24.031 -5.363 1 98.25 275 PRO A C 1
ATOM 1987 O O . PRO A 1 275 ? 6.441 -24.531 -6.457 1 98.25 275 PRO A O 1
ATOM 1990 N N . ASP A 1 276 ? 5.922 -23.422 -4.59 1 97.62 276 ASP A N 1
ATOM 1991 C CA . ASP A 1 276 ? 4.484 -23.438 -4.844 1 97.62 276 ASP A CA 1
ATOM 1992 C C . ASP A 1 276 ? 4.156 -22.781 -6.184 1 97.62 276 ASP A C 1
ATOM 1994 O O . ASP A 1 276 ? 3.258 -23.234 -6.898 1 97.62 276 ASP A O 1
ATOM 1998 N N . PHE A 1 277 ? 4.902 -21.703 -6.594 1 96.94 277 PHE A N 1
ATOM 1999 C CA . PHE A 1 277 ? 4.574 -21 -7.82 1 96.94 277 PHE A CA 1
ATOM 2000 C C . PHE A 1 277 ? 4.969 -21.812 -9.047 1 96.94 277 PHE A C 1
ATOM 2002 O O . PHE A 1 277 ? 4.52 -21.531 -10.156 1 96.94 277 PHE A O 1
ATOM 2009 N N . VAL A 1 278 ? 5.797 -22.812 -8.859 1 98.12 278 VAL A N 1
ATOM 2010 C CA . VAL A 1 278 ? 6.117 -23.766 -9.93 1 98.12 278 VAL A CA 1
ATOM 2011 C C . VAL A 1 278 ? 5.02 -24.812 -10.031 1 98.12 278 VAL A C 1
ATOM 2013 O O . VAL A 1 278 ? 4.461 -25.031 -11.109 1 98.12 278 VAL A O 1
ATOM 2016 N N . ALA A 1 279 ? 4.688 -25.375 -8.891 1 98.19 279 ALA A N 1
ATOM 2017 C CA . ALA A 1 279 ? 3.736 -26.484 -8.844 1 98.19 279 ALA A CA 1
ATOM 2018 C C . ALA A 1 279 ? 2.334 -26.031 -9.227 1 98.19 279 ALA A C 1
ATOM 2020 O O . ALA A 1 279 ? 1.558 -26.797 -9.805 1 98.19 279 ALA A O 1
ATOM 2021 N N . SER A 1 280 ? 2.039 -24.797 -8.938 1 96.88 280 SER A N 1
ATOM 2022 C CA . SER A 1 280 ? 0.669 -24.312 -9.086 1 96.88 280 SER A CA 1
ATOM 2023 C C . SER A 1 280 ? 0.465 -23.641 -10.445 1 96.88 280 SER A C 1
ATOM 2025 O O . SER A 1 280 ? -0.604 -23.094 -10.719 1 96.88 280 SER A O 1
ATOM 2027 N N . ALA A 1 281 ? 1.371 -23.734 -11.359 1 97.94 281 ALA A N 1
ATOM 2028 C CA . ALA A 1 281 ? 1.354 -22.938 -12.586 1 97.94 281 ALA A CA 1
ATOM 2029 C C . ALA A 1 281 ? 0.432 -23.547 -13.633 1 97.94 281 ALA A C 1
ATOM 2031 O O . ALA A 1 281 ? 0.143 -22.938 -14.656 1 97.94 281 ALA A O 1
ATOM 2032 N N . GLY A 1 282 ? -0.032 -24.75 -13.422 1 98.12 282 GLY A N 1
ATOM 2033 C CA . GLY A 1 282 ? -0.787 -25.469 -14.43 1 98.12 282 GLY A CA 1
ATOM 2034 C C . GLY A 1 282 ? -2.008 -24.719 -14.922 1 98.12 282 GLY A C 1
ATOM 2035 O O . GLY A 1 282 ? -2.305 -24.703 -16.109 1 98.12 282 GLY A O 1
ATOM 2036 N N . GLY A 1 283 ? -2.688 -24.125 -13.961 1 96 283 GLY A N 1
ATOM 2037 C CA . GLY A 1 283 ? -3.893 -23.391 -14.32 1 96 283 GLY A CA 1
ATOM 2038 C C . GLY A 1 283 ? -3.633 -22.234 -15.273 1 96 283 GLY A C 1
ATOM 2039 O O . GLY A 1 283 ? -4.312 -22.109 -16.297 1 96 283 GLY A O 1
ATOM 2040 N N . VAL A 1 284 ? -2.68 -21.469 -15.008 1 96.38 284 VAL A N 1
ATOM 2041 C CA . VAL A 1 284 ? -2.395 -20.297 -15.836 1 96.38 284 VAL A CA 1
ATOM 2042 C C . VAL A 1 284 ? -1.798 -20.734 -17.172 1 96.38 284 VAL A C 1
ATOM 2044 O O . VAL A 1 284 ? -2.072 -20.125 -18.203 1 96.38 284 VAL A O 1
ATOM 2047 N N . VAL A 1 285 ? -0.989 -21.766 -17.172 1 97.81 285 VAL A N 1
ATOM 2048 C CA . VAL A 1 285 ? -0.433 -22.297 -18.406 1 97.81 285 VAL A CA 1
ATOM 2049 C C . VAL A 1 285 ? -1.563 -22.75 -19.328 1 97.81 285 VAL A C 1
ATOM 2051 O O . VAL A 1 285 ? -1.58 -22.406 -20.516 1 97.81 285 VAL A O 1
ATOM 2054 N N . TYR A 1 286 ? -2.496 -23.422 -18.797 1 97.56 286 TYR A N 1
ATOM 2055 C CA . TYR A 1 286 ? -3.627 -23.938 -19.562 1 97.56 286 TYR A CA 1
ATOM 2056 C C . TYR A 1 286 ? -4.496 -22.797 -20.078 1 97.56 286 TYR A C 1
ATOM 2058 O O . TYR A 1 286 ? -4.809 -22.734 -21.281 1 97.56 286 TYR A O 1
ATOM 2066 N N . THR A 1 287 ? -4.875 -21.891 -19.203 1 96.5 287 THR A N 1
ATOM 2067 C CA . THR A 1 287 ? -5.809 -20.828 -19.531 1 96.5 287 THR A CA 1
ATOM 2068 C C . THR A 1 287 ? -5.238 -19.906 -20.609 1 96.5 287 THR A C 1
ATOM 2070 O O . THR A 1 287 ? -5.914 -19.609 -21.594 1 96.5 287 THR A O 1
ATOM 2073 N N . LEU A 1 288 ? -4.047 -19.531 -20.438 1 96.19 288 LEU A N 1
ATOM 2074 C CA . LEU A 1 288 ? -3.434 -18.625 -21.406 1 96.19 288 LEU A CA 1
ATOM 2075 C C . LEU A 1 288 ? -3.189 -19.344 -22.734 1 96.19 288 LEU A C 1
ATOM 2077 O O . LEU A 1 288 ? -3.316 -18.75 -23.797 1 96.19 288 LEU A O 1
ATOM 2081 N N . GLY A 1 289 ? -2.801 -20.641 -22.672 1 96.31 289 GLY A N 1
ATOM 2082 C CA . GLY A 1 289 ? -2.693 -21.422 -23.891 1 96.31 289 GLY A CA 1
ATOM 2083 C C . GLY A 1 289 ? -3.99 -21.5 -24.672 1 96.31 289 GLY A C 1
ATOM 2084 O O . GLY A 1 289 ? -3.998 -21.328 -25.891 1 96.31 289 GLY A O 1
ATOM 2085 N N . ARG A 1 290 ? -5.047 -21.641 -23.969 1 96.5 290 ARG A N 1
ATOM 2086 C CA . ARG A 1 290 ? -6.355 -21.797 -24.594 1 96.5 290 ARG A CA 1
ATOM 2087 C C . ARG A 1 290 ? -6.883 -20.453 -25.078 1 96.5 290 ARG A C 1
ATOM 2089 O O . ARG A 1 290 ? -7.25 -20.312 -26.25 1 96.5 290 ARG A O 1
ATOM 2096 N N . GLU A 1 291 ? -6.789 -19.469 -24.234 1 95.19 291 GLU A N 1
ATOM 2097 C CA . GLU A 1 291 ? -7.562 -18.25 -24.484 1 95.19 291 GLU A CA 1
ATOM 2098 C C . GLU A 1 291 ? -6.719 -17.188 -25.188 1 95.19 291 GLU A C 1
ATOM 2100 O O . GLU A 1 291 ? -7.254 -16.266 -25.781 1 95.19 291 GLU A O 1
ATOM 2105 N N . LYS A 1 292 ? -5.449 -17.328 -25.172 1 92.88 292 LYS A N 1
ATOM 2106 C CA . LYS A 1 292 ? -4.605 -16.312 -25.812 1 92.88 292 LYS A CA 1
ATOM 2107 C C . LYS A 1 292 ? -3.814 -16.922 -26.969 1 92.88 292 LYS A C 1
ATOM 2109 O O . LYS A 1 292 ? -3.52 -16.234 -27.953 1 92.88 292 LYS A O 1
ATOM 2114 N N . GLU A 1 293 ? -3.539 -18.188 -26.828 1 92.5 293 GLU A N 1
ATOM 2115 C CA . GLU A 1 293 ? -2.701 -18.797 -27.859 1 92.5 293 GLU A CA 1
ATOM 2116 C C . GLU A 1 293 ? -3.506 -19.766 -28.719 1 92.5 293 GLU A C 1
ATOM 2118 O O . GLU A 1 293 ? -2.955 -20.406 -29.625 1 92.5 293 GLU A O 1
ATOM 2123 N N . ASN A 1 294 ? -4.75 -19.906 -28.453 1 93.88 294 ASN A N 1
ATOM 2124 C CA . ASN A 1 294 ? -5.699 -20.703 -29.234 1 93.88 294 ASN A CA 1
ATOM 2125 C C . ASN A 1 294 ? -5.297 -22.172 -29.297 1 93.88 294 ASN A C 1
ATOM 2127 O O . ASN A 1 294 ? -5.434 -22.812 -30.344 1 93.88 294 ASN A O 1
ATOM 2131 N N . LEU A 1 295 ? -4.742 -22.641 -28.297 1 95.94 295 LEU A N 1
ATOM 2132 C CA . LEU A 1 295 ? -4.457 -24.062 -28.219 1 95.94 295 LEU A CA 1
ATOM 2133 C C . LEU A 1 295 ? -5.738 -24.859 -27.984 1 95.94 295 LEU A C 1
ATOM 2135 O O . LEU A 1 295 ? -6.664 -24.391 -27.328 1 95.94 295 LEU A O 1
ATOM 2139 N N . THR A 1 296 ? -5.688 -26.062 -28.531 1 96.12 296 THR A N 1
ATOM 2140 C CA . THR A 1 296 ? -6.758 -27 -28.188 1 96.12 296 THR A CA 1
ATOM 2141 C C . THR A 1 296 ? -6.621 -27.453 -26.734 1 96.12 296 THR A C 1
ATOM 2143 O O . THR A 1 296 ? -5.586 -27.234 -26.094 1 96.12 296 THR A O 1
ATOM 2146 N N . HIS A 1 297 ? -7.68 -28.047 -26.266 1 95.12 297 HIS A N 1
ATOM 2147 C CA . HIS A 1 297 ? -7.672 -28.609 -24.922 1 95.12 297 HIS A CA 1
ATOM 2148 C C . HIS A 1 297 ? -6.469 -29.531 -24.719 1 95.12 297 HIS A C 1
ATOM 2150 O O . HIS A 1 297 ? -5.723 -29.375 -23.75 1 95.12 297 HIS A O 1
ATOM 2156 N N . THR A 1 298 ? -6.238 -30.406 -25.625 1 97.12 298 THR A N 1
ATOM 2157 C CA . THR A 1 298 ? -5.176 -31.406 -25.531 1 97.12 298 THR A CA 1
ATOM 2158 C C . THR A 1 298 ? -3.805 -30.734 -25.594 1 97.12 298 THR A C 1
ATOM 2160 O O . THR A 1 298 ? -2.914 -31.062 -24.797 1 97.12 298 THR A O 1
ATOM 2163 N N . GLU A 1 299 ? -3.695 -29.812 -26.5 1 97.31 299 GLU A N 1
ATOM 2164 C CA . GLU A 1 299 ? -2.43 -29.094 -26.625 1 97.31 299 GLU A CA 1
ATOM 2165 C C . GLU A 1 299 ? -2.105 -28.312 -25.359 1 97.31 299 GLU A C 1
ATOM 2167 O O . GLU A 1 299 ? -0.951 -28.266 -24.938 1 97.31 299 GLU A O 1
ATOM 2172 N N . ALA A 1 300 ? -3.09 -27.719 -24.797 1 97.38 300 ALA A N 1
ATOM 2173 C CA . ALA A 1 300 ? -2.896 -26.938 -23.578 1 97.38 300 ALA A CA 1
ATOM 2174 C C . ALA A 1 300 ? -2.508 -27.844 -22.406 1 97.38 300 ALA A C 1
ATOM 2176 O O . ALA A 1 300 ? -1.65 -27.484 -21.594 1 97.38 300 ALA A O 1
ATOM 2177 N N . LEU A 1 301 ? -3.104 -28.953 -22.297 1 97.44 301 LEU A N 1
ATOM 2178 C CA . LEU A 1 301 ? -2.768 -29.891 -21.234 1 97.44 301 LEU A CA 1
ATOM 2179 C C . LEU A 1 301 ? -1.35 -30.438 -21.406 1 97.44 301 LEU A C 1
ATOM 2181 O O . LEU A 1 301 ? -0.641 -30.656 -20.422 1 97.44 301 LEU A O 1
ATOM 2185 N N . ASP A 1 302 ? -0.985 -30.672 -22.672 1 98 302 ASP A N 1
ATOM 2186 C CA . ASP A 1 302 ? 0.385 -31.094 -22.953 1 98 302 ASP A CA 1
ATOM 2187 C C . ASP A 1 302 ? 1.389 -30.047 -22.469 1 98 302 ASP A C 1
ATOM 2189 O O . ASP A 1 302 ? 2.447 -30.406 -21.938 1 98 302 ASP A O 1
ATOM 2193 N N . ARG A 1 303 ? 1.049 -28.859 -22.625 1 97.56 303 ARG A N 1
ATOM 2194 C CA . ARG A 1 303 ? 1.914 -27.797 -22.141 1 97.56 303 ARG A CA 1
ATOM 2195 C C . ARG A 1 303 ? 1.989 -27.797 -20.625 1 97.56 303 ARG A C 1
ATOM 2197 O O . ARG A 1 303 ? 3.045 -27.531 -20.047 1 97.56 303 ARG A O 1
ATOM 2204 N N . VAL A 1 304 ? 0.903 -28.047 -19.984 1 98.44 304 VAL A N 1
ATOM 2205 C CA . VAL A 1 304 ? 0.888 -28.141 -18.531 1 98.44 304 VAL A CA 1
ATOM 2206 C C . VAL A 1 304 ? 1.842 -29.25 -18.078 1 98.44 304 VAL A C 1
ATOM 2208 O O . VAL A 1 304 ? 2.576 -29.078 -17.094 1 98.44 304 VAL A O 1
ATOM 2211 N N . GLU A 1 305 ? 1.906 -30.297 -18.828 1 98.12 305 GLU A N 1
ATOM 2212 C CA . GLU A 1 305 ? 2.723 -31.453 -18.484 1 98.12 305 GLU A CA 1
ATOM 2213 C C . GLU A 1 305 ? 4.211 -31.109 -18.531 1 98.12 305 GLU A C 1
ATOM 2215 O O . GLU A 1 305 ? 5.023 -31.781 -17.891 1 98.12 305 GLU A O 1
ATOM 2220 N N . THR A 1 306 ? 4.555 -30.094 -19.234 1 97.75 306 THR A N 1
ATOM 2221 C CA . THR A 1 306 ? 5.957 -29.703 -19.328 1 97.75 306 THR A CA 1
ATOM 2222 C C . THR A 1 306 ? 6.469 -29.188 -17.984 1 97.75 306 THR A C 1
ATOM 2224 O O . THR A 1 306 ? 7.68 -29.047 -17.797 1 97.75 306 THR A O 1
ATOM 2227 N N . LEU A 1 307 ? 5.57 -28.906 -17.062 1 98.31 307 LEU A N 1
ATOM 2228 C CA . LEU A 1 307 ? 5.977 -28.469 -15.734 1 98.31 307 LEU A CA 1
ATOM 2229 C C . LEU A 1 307 ? 6.812 -29.531 -15.039 1 98.31 307 LEU A C 1
ATOM 2231 O O . LEU A 1 307 ? 7.605 -29.219 -14.141 1 98.31 307 LEU A O 1
ATOM 2235 N N . GLU A 1 308 ? 6.621 -30.828 -15.43 1 98.69 308 GLU A N 1
ATOM 2236 C CA . GLU A 1 308 ? 7.477 -31.875 -14.891 1 98.69 308 GLU A CA 1
ATOM 2237 C C . GLU A 1 308 ? 8.938 -31.625 -15.242 1 98.69 308 GLU A C 1
ATOM 2239 O O . GLU A 1 308 ? 9.812 -31.688 -14.367 1 98.69 308 GLU A O 1
ATOM 2244 N N . ALA A 1 309 ? 9.164 -31.344 -16.531 1 98.38 309 ALA A N 1
ATOM 2245 C CA . ALA A 1 309 ? 10.531 -31.078 -16.984 1 98.38 309 ALA A CA 1
ATOM 2246 C C . ALA A 1 309 ? 11.102 -29.828 -16.312 1 98.38 309 ALA A C 1
ATOM 2248 O O . ALA A 1 309 ? 12.273 -29.797 -15.961 1 98.38 309 ALA A O 1
ATOM 2249 N N . THR A 1 310 ? 10.305 -28.828 -16.188 1 98.19 310 THR A N 1
ATOM 2250 C CA . THR A 1 310 ? 10.727 -27.594 -15.523 1 98.19 310 THR A CA 1
ATOM 2251 C C . THR A 1 310 ? 11.117 -27.875 -14.078 1 98.19 310 THR A C 1
ATOM 2253 O O . THR A 1 310 ? 12.164 -27.422 -13.609 1 98.19 310 THR A O 1
ATOM 2256 N N . THR A 1 311 ? 10.281 -28.609 -13.391 1 98.75 311 THR A N 1
ATOM 2257 C CA . THR A 1 311 ? 1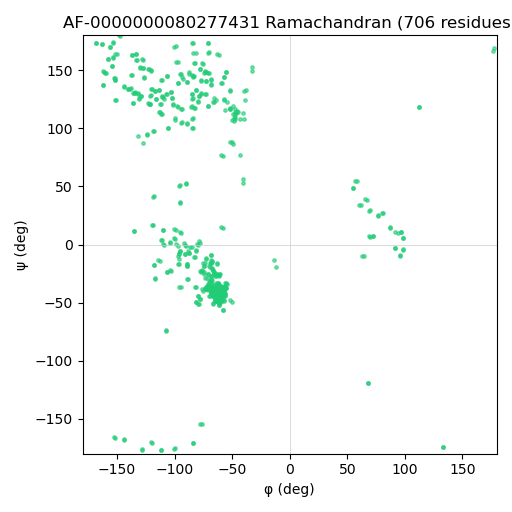0.562 -28.984 -12.008 1 98.75 311 THR A CA 1
ATOM 2258 C C . THR A 1 311 ? 11.852 -29.797 -11.914 1 98.75 311 THR A C 1
ATOM 2260 O O . THR A 1 311 ? 12.695 -29.531 -11.055 1 98.75 311 THR A O 1
ATOM 2263 N N . ARG A 1 312 ? 12.023 -30.734 -12.805 1 98.5 312 ARG A N 1
ATOM 2264 C CA . ARG A 1 312 ? 13.234 -31.547 -12.82 1 98.5 312 ARG A CA 1
ATOM 2265 C C . ARG A 1 312 ? 14.477 -30.688 -13.016 1 98.5 312 ARG A C 1
ATOM 2267 O O . ARG A 1 312 ? 15.492 -30.891 -12.344 1 98.5 312 ARG A O 1
ATOM 2274 N N . ARG A 1 313 ? 14.383 -29.781 -13.922 1 98.25 313 ARG A N 1
ATOM 2275 C CA . ARG A 1 313 ? 15.5 -28.875 -14.164 1 98.25 313 ARG A CA 1
ATOM 2276 C C . ARG A 1 313 ? 15.875 -28.109 -12.898 1 98.25 313 ARG A C 1
ATOM 2278 O O . ARG A 1 313 ? 17.062 -27.984 -12.578 1 98.25 313 ARG A O 1
ATOM 2285 N N . ILE A 1 314 ? 14.922 -27.625 -12.219 1 98.62 314 ILE A N 1
ATOM 2286 C CA . ILE A 1 314 ? 15.125 -26.875 -10.992 1 98.62 314 ILE A CA 1
ATOM 2287 C C . ILE A 1 314 ? 15.773 -27.766 -9.938 1 98.62 314 ILE A C 1
ATOM 2289 O O . ILE A 1 314 ? 16.734 -27.375 -9.273 1 98.62 314 ILE A O 1
ATOM 2293 N N . LEU A 1 315 ? 15.273 -29 -9.812 1 98.62 315 LEU A N 1
ATOM 2294 C CA . LEU A 1 315 ? 15.781 -29.938 -8.82 1 98.62 315 LEU A CA 1
ATOM 2295 C C . LEU A 1 315 ? 17.203 -30.359 -9.148 1 98.62 315 LEU A C 1
ATOM 2297 O O . LEU A 1 315 ? 18.062 -30.438 -8.258 1 98.62 315 LEU A O 1
ATOM 2301 N N . ASP A 1 316 ? 17.438 -30.594 -10.414 1 98.31 316 ASP A N 1
ATOM 2302 C CA . ASP A 1 316 ? 18.781 -30.953 -10.844 1 98.31 316 ASP A CA 1
ATOM 2303 C C . ASP A 1 316 ? 19.766 -29.828 -10.547 1 98.31 316 ASP A C 1
ATOM 2305 O O . ASP A 1 316 ? 20.875 -30.078 -10.047 1 98.31 316 ASP A O 1
ATOM 2309 N N . ALA A 1 317 ? 19.391 -28.625 -10.828 1 98.12 317 ALA A N 1
ATOM 2310 C CA . ALA A 1 317 ? 20.234 -27.469 -10.562 1 98.12 317 ALA A CA 1
ATOM 2311 C C . ALA A 1 317 ? 20.484 -27.312 -9.07 1 98.12 317 ALA A C 1
ATOM 2313 O O . ALA A 1 317 ? 21.609 -27.016 -8.648 1 98.12 317 ALA A O 1
ATOM 2314 N N . ALA A 1 318 ? 19.438 -27.453 -8.305 1 98.12 318 ALA A N 1
ATOM 2315 C CA . ALA A 1 318 ? 19.578 -27.344 -6.855 1 98.12 318 ALA A CA 1
ATOM 2316 C C . ALA A 1 318 ? 20.578 -28.359 -6.32 1 98.12 318 ALA A C 1
ATOM 2318 O O . ALA A 1 318 ? 21.422 -28.031 -5.473 1 98.12 318 ALA A O 1
ATOM 2319 N N . SER A 1 319 ? 20.5 -29.562 -6.777 1 96.94 319 SER A N 1
ATOM 2320 C CA . SER A 1 319 ? 21.406 -30.641 -6.379 1 96.94 319 SER A CA 1
ATOM 2321 C C . SER A 1 319 ? 22.828 -30.328 -6.82 1 96.94 319 SER A C 1
ATOM 2323 O O . SER A 1 319 ? 23.766 -30.469 -6.031 1 96.94 319 SER A O 1
ATOM 2325 N N . ALA A 1 320 ? 22.969 -29.891 -8.016 1 97.75 320 ALA A N 1
ATOM 2326 C CA . ALA A 1 320 ? 24.281 -29.625 -8.586 1 97.75 320 ALA A CA 1
ATOM 2327 C C . ALA A 1 320 ? 24.953 -28.453 -7.891 1 97.75 320 ALA A C 1
ATOM 2329 O O . ALA A 1 320 ? 26.172 -28.453 -7.676 1 97.75 320 ALA A O 1
ATOM 2330 N N . ASN A 1 321 ? 24.219 -27.453 -7.547 1 97.5 321 ASN A N 1
ATOM 2331 C CA . ASN A 1 321 ? 24.766 -26.203 -7.027 1 97.5 321 ASN A CA 1
ATOM 2332 C C . ASN A 1 321 ? 24.766 -26.172 -5.5 1 97.5 321 ASN A C 1
ATOM 2334 O O . ASN A 1 321 ? 25.312 -25.25 -4.887 1 97.5 321 ASN A O 1
ATOM 2338 N N . GLY A 1 322 ? 24.188 -27.125 -4.898 1 96.31 322 GLY A N 1
ATOM 2339 C CA . GLY A 1 322 ? 24.078 -27.141 -3.445 1 96.31 322 GLY A CA 1
ATOM 2340 C C . GLY A 1 322 ? 23.219 -26.031 -2.893 1 96.31 322 GLY A C 1
ATOM 2341 O O . GLY A 1 322 ? 23.594 -25.375 -1.921 1 96.31 322 GLY A O 1
ATOM 2342 N N . THR A 1 323 ? 22.109 -25.734 -3.609 1 97 323 THR A N 1
ATOM 2343 C CA . THR A 1 323 ? 21.141 -24.719 -3.199 1 97 323 THR A CA 1
ATOM 2344 C C . THR A 1 323 ? 19.75 -25.328 -3 1 97 323 THR A C 1
ATOM 2346 O O . THR A 1 323 ? 19.625 -26.562 -2.896 1 97 323 THR A O 1
ATOM 2349 N N . THR A 1 324 ? 18.766 -24.531 -2.809 1 97.88 324 THR A N 1
ATOM 2350 C CA . THR A 1 324 ? 17.391 -24.984 -2.656 1 97.88 324 THR A CA 1
ATOM 2351 C C . THR A 1 324 ? 16.641 -24.875 -3.977 1 97.88 324 THR A C 1
ATOM 2353 O O . THR A 1 324 ? 17.016 -24.109 -4.855 1 97.88 324 THR A O 1
ATOM 2356 N N . PRO A 1 325 ? 15.578 -25.672 -4.105 1 98.5 325 PRO A N 1
ATOM 2357 C CA . PRO A 1 325 ? 14.734 -25.5 -5.289 1 98.5 325 PRO A CA 1
ATOM 2358 C C . PRO A 1 325 ? 14.219 -24.062 -5.445 1 98.5 325 PRO A C 1
ATOM 2360 O O . PRO A 1 325 ? 14.086 -23.578 -6.566 1 98.5 325 PRO A O 1
ATOM 2363 N N . LEU A 1 326 ? 13.961 -23.391 -4.332 1 98.25 326 LEU A N 1
ATOM 2364 C CA . LEU A 1 326 ? 13.5 -22 -4.398 1 98.25 326 LEU A CA 1
ATOM 2365 C C . LEU A 1 326 ? 14.555 -21.109 -5.039 1 98.25 326 LEU A C 1
ATOM 2367 O O . LEU A 1 326 ? 14.242 -20.312 -5.93 1 98.25 326 LEU A O 1
ATOM 2371 N N . ALA A 1 327 ? 15.773 -21.281 -4.59 1 97.69 327 ALA A N 1
ATOM 2372 C CA . ALA A 1 327 ? 16.875 -20.484 -5.129 1 97.69 327 ALA A CA 1
ATOM 2373 C C . ALA A 1 327 ? 17.016 -20.688 -6.633 1 97.69 327 ALA A C 1
ATOM 2375 O O . ALA A 1 327 ? 17.172 -19.719 -7.387 1 97.69 327 ALA A O 1
ATOM 2376 N N . GLU A 1 328 ? 16.906 -21.906 -7.062 1 98.12 328 GLU A N 1
ATOM 2377 C CA . GLU A 1 328 ? 17.078 -22.219 -8.477 1 98.12 328 GLU A CA 1
ATOM 2378 C C . GLU A 1 328 ? 15.875 -21.766 -9.297 1 98.12 328 GLU A C 1
ATOM 2380 O O . GLU A 1 328 ? 16.031 -21.344 -10.445 1 98.12 328 GLU A O 1
ATOM 2385 N N . ALA A 1 329 ? 14.688 -21.906 -8.758 1 98.38 329 ALA A N 1
ATOM 2386 C CA . ALA A 1 329 ? 13.5 -21.391 -9.438 1 98.38 329 ALA A CA 1
ATOM 2387 C C . ALA A 1 329 ? 13.594 -19.875 -9.625 1 98.38 329 ALA A C 1
ATOM 2389 O O . ALA A 1 329 ? 13.258 -19.359 -10.688 1 98.38 329 ALA A O 1
ATOM 2390 N N . ASN A 1 330 ? 14.023 -19.188 -8.586 1 96.81 330 ASN A N 1
ATOM 2391 C CA . ASN A 1 330 ? 14.211 -17.75 -8.664 1 96.81 330 ASN A CA 1
ATOM 2392 C C . ASN A 1 330 ? 15.258 -17.375 -9.703 1 96.81 330 ASN A C 1
ATOM 2394 O O . ASN A 1 330 ? 15.086 -16.406 -10.445 1 96.81 330 ASN A O 1
ATOM 2398 N N . ALA A 1 331 ? 16.312 -18.125 -9.742 1 96.56 331 ALA A N 1
ATOM 2399 C CA . ALA A 1 331 ? 17.359 -17.891 -10.727 1 96.56 331 ALA A CA 1
ATOM 2400 C C . ALA A 1 331 ? 16.844 -18.094 -12.148 1 96.56 331 ALA A C 1
ATOM 2402 O O . ALA A 1 331 ? 17.172 -17.312 -13.055 1 96.56 331 ALA A O 1
ATOM 2403 N N . LEU A 1 332 ? 16.078 -19.094 -12.305 1 96.44 332 LEU A N 1
ATOM 2404 C CA . LEU A 1 332 ? 15.477 -19.375 -13.609 1 96.44 332 LEU A CA 1
ATOM 2405 C C . LEU A 1 332 ? 14.562 -18.234 -14.031 1 96.44 332 LEU A C 1
ATOM 2407 O O . LEU A 1 332 ? 14.609 -17.781 -15.18 1 96.44 332 LEU A O 1
ATOM 2411 N N . ALA A 1 333 ? 13.734 -17.781 -13.156 1 96.5 333 ALA A N 1
ATOM 2412 C CA . ALA A 1 333 ? 12.844 -16.641 -13.43 1 96.5 333 ALA A CA 1
ATOM 2413 C C . ALA A 1 333 ? 13.641 -15.398 -13.789 1 96.5 333 ALA A C 1
ATOM 2415 O O . ALA A 1 333 ? 13.336 -14.719 -14.766 1 96.5 333 ALA A O 1
ATOM 2416 N N . GLU A 1 334 ? 14.648 -15.141 -12.984 1 94.69 334 GLU A N 1
ATOM 2417 C CA . GLU A 1 334 ? 15.477 -13.961 -13.188 1 94.69 334 GLU A CA 1
ATOM 2418 C C . GLU A 1 334 ? 16.188 -14 -14.539 1 94.69 334 GLU A C 1
ATOM 2420 O O . GLU A 1 334 ? 16.281 -12.977 -15.219 1 94.69 334 GLU A O 1
ATOM 2425 N N . ALA A 1 335 ? 16.688 -15.109 -14.875 1 94.88 335 ALA A N 1
ATOM 2426 C CA . ALA A 1 335 ? 17.359 -15.273 -16.172 1 94.88 335 ALA A CA 1
ATOM 2427 C C . ALA A 1 335 ? 16.422 -14.93 -17.312 1 94.88 335 ALA A C 1
ATOM 2429 O O . ALA A 1 335 ? 16.828 -14.266 -18.281 1 94.88 335 ALA A O 1
ATOM 2430 N N . ARG A 1 336 ? 15.227 -15.32 -17.203 1 94.81 336 ARG A N 1
ATOM 2431 C CA . ARG A 1 336 ? 14.25 -15.039 -18.25 1 94.81 336 ARG A CA 1
ATOM 2432 C C . ARG A 1 336 ? 13.891 -13.562 -18.266 1 94.81 336 ARG A C 1
ATOM 2434 O O . ARG A 1 336 ? 13.695 -12.977 -19.344 1 94.81 336 ARG A O 1
ATOM 2441 N N . LEU A 1 337 ? 13.812 -12.93 -17.156 1 94.06 337 LEU A N 1
ATOM 2442 C CA . LEU A 1 337 ? 13.383 -11.547 -17.031 1 94.06 337 LEU A CA 1
ATOM 2443 C C . LEU A 1 337 ? 14.477 -10.586 -17.469 1 94.06 337 LEU A C 1
ATOM 2445 O O . LEU A 1 337 ? 14.203 -9.438 -17.828 1 94.06 337 LEU A O 1
ATOM 2449 N N . THR A 1 338 ? 15.727 -11.047 -17.453 1 91.75 338 THR A N 1
ATOM 2450 C CA . THR A 1 338 ? 16.844 -10.164 -17.781 1 91.75 338 THR A CA 1
ATOM 2451 C C . THR A 1 338 ? 17.406 -10.492 -19.156 1 91.75 338 THR A C 1
ATOM 2453 O O . THR A 1 338 ? 18.297 -9.797 -19.641 1 91.75 338 THR A O 1
ATOM 2456 N N . SER A 1 339 ? 17.297 -11.617 -19.75 1 79.12 339 SER A N 1
ATOM 2457 C CA . SER A 1 339 ? 17.859 -12.062 -21.016 1 79.12 339 SER A CA 1
ATOM 2458 C C . SER A 1 339 ? 17.375 -11.18 -22.172 1 79.12 339 SER A C 1
ATOM 2460 O O . SER A 1 339 ? 17.953 -11.211 -23.266 1 79.12 339 SER A O 1
ATOM 2462 N N . GLY A 1 340 ? 16.75 -9.906 -22 1 63.41 340 GLY A N 1
ATOM 2463 C CA . GLY A 1 340 ? 16.391 -8.992 -23.062 1 63.41 340 GLY A CA 1
ATOM 2464 C C . GLY A 1 340 ? 15.359 -9.57 -24.016 1 63.41 340 GLY A C 1
ATOM 2465 O O . GLY A 1 340 ? 15.164 -9.055 -25.125 1 63.41 340 GLY A O 1
ATOM 2466 N N . ALA A 1 341 ? 14.891 -10.867 -24.094 1 49.59 341 ALA A N 1
ATOM 2467 C CA . ALA A 1 341 ? 13.93 -11.359 -25.078 1 49.59 341 ALA A CA 1
ATOM 2468 C C . ALA A 1 341 ? 12.609 -10.602 -24.984 1 49.59 341 ALA A C 1
ATOM 2470 O O . ALA A 1 341 ? 11.93 -10.648 -23.953 1 49.59 341 ALA A O 1
ATOM 2471 N N . GLY A 1 342 ? 12.5 -9.367 -25.5 1 46.69 342 GLY A N 1
ATOM 2472 C CA . GLY A 1 342 ? 11.32 -8.531 -25.672 1 46.69 342 GLY A CA 1
ATOM 2473 C C . GLY A 1 342 ? 10.062 -9.336 -25.969 1 46.69 342 GLY A C 1
ATOM 2474 O O . GLY A 1 342 ? 10.148 -10.5 -26.359 1 46.69 342 GLY A O 1
ATOM 2475 N N . PRO A 1 343 ? 8.883 -8.82 -25.609 1 45.31 343 PRO A N 1
ATOM 2476 C CA . PRO A 1 343 ? 7.652 -9.531 -25.953 1 45.31 343 PRO A CA 1
ATOM 2477 C C . PRO A 1 343 ? 7.605 -9.984 -27.406 1 45.31 343 PRO A C 1
ATOM 2479 O O . PRO A 1 343 ? 8.023 -9.242 -28.297 1 45.31 343 PRO A O 1
ATOM 2482 N N . ARG A 1 344 ? 7.691 -11.203 -27.828 1 37.28 344 ARG A N 1
ATOM 2483 C CA . ARG A 1 344 ? 7.281 -11.562 -29.188 1 37.28 344 ARG A CA 1
ATOM 2484 C C . ARG A 1 344 ? 5.891 -11.016 -29.5 1 37.28 344 ARG A C 1
ATOM 2486 O O . ARG A 1 344 ? 4.934 -11.281 -28.766 1 37.28 344 ARG A O 1
ATOM 2493 N N . THR A 1 345 ? 5.738 -9.742 -30.016 1 36.41 345 THR A N 1
ATOM 2494 C CA . THR A 1 345 ? 4.469 -9.242 -30.531 1 36.41 345 THR A CA 1
ATOM 2495 C C . THR A 1 345 ? 3.746 -10.32 -31.328 1 36.41 345 THR A C 1
ATOM 2497 O O . THR A 1 345 ? 4.32 -10.906 -32.25 1 36.41 345 THR A O 1
ATOM 2500 N N . PRO A 1 346 ? 2.668 -10.773 -30.859 1 36.31 346 PRO A N 1
ATOM 2501 C CA . PRO A 1 346 ? 2.004 -11.688 -31.781 1 36.31 346 PRO A CA 1
ATOM 2502 C C . PRO A 1 346 ? 1.828 -11.078 -33.188 1 36.31 346 PRO A C 1
ATOM 2504 O O . PRO A 1 346 ? 1.618 -9.867 -33.312 1 36.31 346 PRO A O 1
ATOM 2507 N N . SER A 1 347 ? 2.391 -11.578 -34.281 1 32.84 347 SER A N 1
ATOM 2508 C CA . SER A 1 347 ? 2.15 -11.164 -35.656 1 32.84 347 SER A CA 1
ATOM 2509 C C . SER A 1 347 ? 0.659 -11.062 -35.938 1 32.84 347 SER A C 1
ATOM 2511 O O . SER A 1 347 ? -0.115 -11.945 -35.594 1 32.84 347 SER A O 1
ATOM 2513 N N . PRO A 1 348 ? 0.15 -9.836 -36.25 1 33.53 348 PRO A N 1
ATOM 2514 C CA . PRO A 1 348 ? -1.228 -9.727 -36.719 1 33.53 348 PRO A CA 1
ATOM 2515 C C . PRO A 1 348 ? -1.557 -10.758 -37.812 1 33.53 348 PRO A C 1
ATOM 2517 O O . PRO A 1 348 ? -0.752 -10.984 -38.719 1 33.53 348 PRO A O 1
ATOM 2520 N N . ARG A 1 349 ? -2.402 -11.719 -37.625 1 35.09 349 ARG A N 1
ATOM 2521 C CA . ARG A 1 349 ? -2.848 -12.531 -38.75 1 35.09 349 ARG A CA 1
ATOM 2522 C C . ARG A 1 349 ? -3.424 -11.664 -39.875 1 35.09 349 ARG A C 1
ATOM 2524 O O . ARG A 1 349 ? -4.164 -10.711 -39.594 1 35.09 349 ARG A O 1
ATOM 2531 N N . GLU A 1 350 ? -2.957 -11.664 -41.125 1 32.69 350 GLU A N 1
ATOM 2532 C CA . GLU A 1 350 ? -3.492 -11.094 -42.344 1 32.69 350 GLU A CA 1
ATOM 2533 C C . GLU A 1 350 ? -4.969 -11.438 -42.531 1 32.69 350 GLU A C 1
ATOM 2535 O O . GLU A 1 350 ? -5.367 -12.586 -42.344 1 32.69 350 GLU A O 1
ATOM 2540 N N . PRO A 1 351 ? -5.891 -10.492 -42.5 1 31.62 351 PRO A N 1
ATOM 2541 C CA . PRO A 1 351 ? -7.27 -10.789 -42.906 1 31.62 351 PRO A CA 1
ATOM 2542 C C . PRO A 1 351 ? -7.344 -11.508 -44.25 1 31.62 351 PRO A C 1
ATOM 2544 O O . PRO A 1 351 ? -6.582 -11.203 -45.188 1 31.62 351 PRO A O 1
ATOM 2547 N N . ARG A 1 352 ? -7.895 -12.773 -44.375 1 31.56 352 ARG A N 1
ATOM 2548 C CA . ARG A 1 352 ? -8.242 -13.406 -45.656 1 31.56 352 ARG A CA 1
ATOM 2549 C C . ARG A 1 352 ? -9.195 -12.539 -46.469 1 31.56 352 ARG A C 1
ATOM 2551 O O . ARG A 1 352 ? -10.195 -12.039 -45.938 1 31.56 352 ARG A O 1
ATOM 2558 N N . THR A 1 353 ? -8.891 -12.047 -47.562 1 24.45 353 THR A N 1
ATOM 2559 C CA . THR A 1 353 ? -9.672 -11.398 -48.625 1 24.45 353 THR A CA 1
ATOM 2560 C C . THR A 1 353 ? -11.016 -12.102 -48.812 1 24.45 353 THR A C 1
ATOM 2562 O O . THR A 1 353 ? -11.086 -13.328 -48.844 1 24.45 353 THR A O 1
ATOM 2565 N N . ALA A 1 354 ? -12.117 -11.281 -48.688 1 26.89 354 ALA A N 1
ATOM 2566 C CA . ALA A 1 354 ? -13.469 -11.508 -49.188 1 26.89 354 ALA A CA 1
ATOM 2567 C C . ALA A 1 354 ? -13.453 -12.055 -50.594 1 26.89 354 ALA A C 1
ATOM 2569 O O . ALA A 1 354 ? -13.016 -11.375 -51.531 1 26.89 354 ALA A O 1
ATOM 2570 N N . ALA A 1 355 ? -13.172 -13.344 -50.875 1 22.73 355 ALA A N 1
ATOM 2571 C CA . ALA A 1 355 ? -14.016 -13.688 -52.031 1 22.73 355 ALA A CA 1
ATOM 2572 C C . ALA A 1 355 ? -15.484 -13.805 -51.625 1 22.73 355 ALA A C 1
ATOM 2574 O O . ALA A 1 355 ? -15.797 -14.328 -50.531 1 22.73 355 ALA A O 1
ATOM 2575 N N . MET B 1 1 ? -17.203 7.078 11.07 1 28.09 1 MET B N 1
ATOM 2576 C CA . MET B 1 1 ? -17.047 7.012 9.617 1 28.09 1 MET B CA 1
ATOM 2577 C C . MET B 1 1 ? -16.016 5.957 9.234 1 28.09 1 MET B C 1
ATOM 2579 O O . MET B 1 1 ? -14.93 5.906 9.812 1 28.09 1 MET B O 1
ATOM 2583 N N . SER B 1 2 ? -16.312 4.934 8.883 1 33.81 2 SER B N 1
ATOM 2584 C CA . SER B 1 2 ? -15.43 3.814 8.562 1 33.81 2 SER B CA 1
ATOM 2585 C C . SER B 1 2 ? -14.195 4.285 7.797 1 33.81 2 SER B C 1
ATOM 2587 O O . SER B 1 2 ? -14.305 4.758 6.664 1 33.81 2 SER B O 1
ATOM 2589 N N . VAL B 1 3 ? -13.367 5.238 8.32 1 39.5 3 VAL B N 1
ATOM 2590 C CA . VAL B 1 3 ? -12.102 5.953 8.172 1 39.5 3 VAL B CA 1
ATOM 2591 C C . VAL B 1 3 ? -11.242 5.266 7.109 1 39.5 3 VAL B C 1
ATOM 2593 O O . VAL B 1 3 ? -10.133 5.715 6.816 1 39.5 3 VAL B O 1
ATOM 2596 N N . GLN B 1 4 ? -11.508 4.016 6.781 1 51.75 4 GLN B N 1
ATOM 2597 C CA . GLN B 1 4 ? -10.648 3.031 6.129 1 51.75 4 GLN B CA 1
ATOM 2598 C C . GLN B 1 4 ? -10.586 3.271 4.625 1 51.75 4 GLN B C 1
ATOM 2600 O O . GLN B 1 4 ? -9.859 2.574 3.908 1 51.75 4 GLN B O 1
ATOM 2605 N N . ASN B 1 5 ? -11.32 4.48 3.957 1 74.12 5 ASN B N 1
ATOM 2606 C CA . ASN B 1 5 ? -11.281 4.121 2.545 1 74.12 5 ASN B CA 1
ATOM 2607 C C . ASN B 1 5 ? -10.703 5.25 1.695 1 74.12 5 ASN B C 1
ATOM 2609 O O . ASN B 1 5 ? -11.234 6.363 1.692 1 74.12 5 ASN B O 1
ATOM 2613 N N . TRP B 1 6 ? -9.516 5.391 1.482 1 92 6 TRP B N 1
ATOM 2614 C CA . TRP B 1 6 ? -8.875 6.227 0.471 1 92 6 TRP B CA 1
ATOM 2615 C C . TRP B 1 6 ? -9.648 6.176 -0.844 1 92 6 TRP B C 1
ATOM 2617 O O . TRP B 1 6 ? -10.117 5.113 -1.252 1 92 6 TRP B O 1
ATOM 2627 N N . GLU B 1 7 ? -9.875 7.383 -1.383 1 94.44 7 GLU B N 1
ATOM 2628 C CA . GLU B 1 7 ? -10.555 7.438 -2.676 1 94.44 7 GLU B CA 1
ATOM 2629 C C . GLU B 1 7 ? -9.695 6.82 -3.775 1 94.44 7 GLU B C 1
ATOM 2631 O O . GLU B 1 7 ? -10.203 6.109 -4.645 1 94.44 7 GLU B O 1
ATOM 2636 N N . GLN B 1 8 ? -8.375 7.117 -3.658 1 95.31 8 GLN B N 1
ATOM 2637 C CA . GLN B 1 8 ? -7.488 6.637 -4.711 1 95.31 8 GLN B CA 1
ATOM 2638 C C . GLN B 1 8 ? -6.031 6.652 -4.254 1 95.31 8 GLN B C 1
ATOM 2640 O O . GLN B 1 8 ? -5.594 7.59 -3.588 1 95.31 8 GLN B O 1
ATOM 2645 N N . VAL B 1 9 ? -5.293 5.617 -4.562 1 96.38 9 VAL B N 1
ATOM 2646 C CA . VAL B 1 9 ? -3.846 5.559 -4.406 1 96.38 9 VAL B CA 1
ATOM 2647 C C . VAL B 1 9 ? -3.205 5.055 -5.695 1 96.38 9 VAL B C 1
ATOM 2649 O O . VAL B 1 9 ? -3.619 4.027 -6.242 1 96.38 9 VAL B O 1
ATOM 2652 N N . VAL B 1 10 ? -2.285 5.789 -6.211 1 97.31 10 VAL B N 1
ATOM 2653 C CA . VAL B 1 10 ? -1.574 5.379 -7.418 1 97.31 10 VAL B CA 1
ATOM 2654 C C . VAL B 1 10 ? -0.077 5.293 -7.129 1 97.31 10 VAL B C 1
ATOM 2656 O O . VAL B 1 10 ? 0.528 6.258 -6.66 1 97.31 10 VAL B O 1
ATOM 2659 N N . VAL B 1 11 ? 0.496 4.172 -7.312 1 96.19 11 VAL B N 1
ATOM 2660 C CA . VAL B 1 11 ? 1.93 3.904 -7.25 1 96.19 11 VAL B CA 1
ATOM 2661 C C . VAL B 1 11 ? 2.459 3.588 -8.648 1 96.19 11 VAL B C 1
ATOM 2663 O O . VAL B 1 11 ? 1.929 2.713 -9.336 1 96.19 11 VAL B O 1
ATOM 2666 N N . ARG B 1 12 ? 3.473 4.262 -9.07 1 95.94 12 ARG B N 1
ATOM 2667 C CA . ARG B 1 12 ? 3.953 4.086 -10.438 1 95.94 12 ARG B CA 1
ATOM 2668 C C . ARG B 1 12 ? 5.477 4.18 -10.5 1 95.94 12 ARG B C 1
ATOM 2670 O O . ARG B 1 12 ? 6.07 5.07 -9.898 1 95.94 12 ARG B O 1
ATOM 2677 N N . ARG B 1 13 ? 6.074 3.279 -11.234 1 94.81 13 ARG B N 1
ATOM 2678 C CA . ARG B 1 13 ? 7.488 3.418 -11.578 1 94.81 13 ARG B CA 1
ATOM 2679 C C . ARG B 1 13 ? 7.676 4.41 -12.719 1 94.81 13 ARG B C 1
ATOM 2681 O O . ARG B 1 13 ? 7.078 4.258 -13.789 1 94.81 13 ARG B O 1
ATOM 2688 N N . GLY B 1 14 ? 8.555 5.359 -12.469 1 94.88 14 GLY B N 1
ATOM 2689 C CA . GLY B 1 14 ? 8.773 6.387 -13.477 1 94.88 14 GLY B CA 1
ATOM 2690 C C . GLY B 1 14 ? 9.445 5.859 -14.734 1 94.88 14 GLY B C 1
ATOM 2691 O O . GLY B 1 14 ? 10.406 5.09 -14.648 1 94.88 14 GLY B O 1
ATOM 2692 N N . ARG B 1 15 ? 8.961 6.316 -15.836 1 93.06 15 ARG B N 1
ATOM 2693 C CA . ARG B 1 15 ? 9.492 5.855 -17.109 1 93.06 15 ARG B CA 1
ATOM 2694 C C . ARG B 1 15 ? 10.891 6.422 -17.359 1 93.06 15 ARG B C 1
ATOM 2696 O O . ARG B 1 15 ? 11.742 5.75 -17.953 1 93.06 15 ARG B O 1
ATOM 2703 N N . ARG B 1 16 ? 11.102 7.656 -16.922 1 95.88 16 ARG B N 1
ATOM 2704 C CA . ARG B 1 16 ? 12.375 8.328 -17.156 1 95.88 16 ARG B CA 1
ATOM 2705 C C . ARG B 1 16 ? 13.43 7.855 -16.156 1 95.88 16 ARG B C 1
ATOM 2707 O O . ARG B 1 16 ? 14.562 7.551 -16.531 1 95.88 16 ARG B O 1
ATOM 2714 N N . SER B 1 17 ? 13.047 7.754 -14.922 1 96.12 17 SER B N 1
ATOM 2715 C CA . SER B 1 17 ? 14 7.641 -13.828 1 96.12 17 SER B CA 1
ATOM 2716 C C . SER B 1 17 ? 14.086 6.207 -13.312 1 96.12 17 SER B C 1
ATOM 2718 O O . SER B 1 17 ? 15.055 5.832 -12.648 1 96.12 17 SER B O 1
ATOM 2720 N N . GLY B 1 18 ? 13.016 5.453 -13.586 1 94.31 18 GLY B N 1
ATOM 2721 C CA . GLY B 1 18 ? 12.93 4.129 -12.992 1 94.31 18 GLY B CA 1
ATOM 2722 C C . GLY B 1 18 ? 12.648 4.152 -11.508 1 94.31 18 GLY B C 1
ATOM 2723 O O . GLY B 1 18 ? 12.672 3.111 -10.844 1 94.31 18 GLY B O 1
ATOM 2724 N N . VAL B 1 19 ? 12.359 5.363 -10.922 1 96 19 VAL B N 1
ATOM 2725 C CA . VAL B 1 19 ? 12.109 5.516 -9.492 1 96 19 VAL B CA 1
ATOM 2726 C C . VAL B 1 19 ? 10.602 5.512 -9.234 1 96 19 VAL B C 1
ATOM 2728 O O . VAL B 1 19 ? 9.828 6.109 -9.984 1 96 19 VAL B O 1
ATOM 2731 N N . THR B 1 20 ? 10.188 4.824 -8.156 1 96.62 20 THR B N 1
ATOM 2732 C CA . THR B 1 20 ? 8.773 4.707 -7.816 1 96.62 20 THR B CA 1
ATOM 2733 C C . THR B 1 20 ? 8.266 5.996 -7.176 1 96.62 20 THR B C 1
ATOM 2735 O O . THR B 1 20 ? 8.891 6.531 -6.258 1 96.62 20 THR B O 1
ATOM 2738 N N . THR B 1 21 ? 7.164 6.512 -7.68 1 97.69 21 THR B N 1
ATOM 2739 C CA . THR B 1 21 ? 6.465 7.648 -7.094 1 97.69 21 THR B CA 1
ATOM 2740 C C . THR B 1 21 ? 4.988 7.324 -6.875 1 97.69 21 THR B C 1
ATOM 2742 O O . THR B 1 21 ? 4.449 6.418 -7.508 1 97.69 21 THR B O 1
ATOM 2745 N N . MET B 1 22 ? 4.328 8.086 -5.961 1 98.19 22 MET B N 1
ATOM 2746 C CA . MET B 1 22 ? 2.953 7.727 -5.621 1 98.19 22 MET B CA 1
ATOM 2747 C C . MET B 1 22 ? 2.18 8.945 -5.129 1 98.19 22 MET B C 1
ATOM 2749 O O . MET B 1 22 ? 2.775 9.914 -4.648 1 98.19 22 MET B O 1
ATOM 2753 N N . VAL B 1 23 ? 0.925 8.906 -5.305 1 98.5 23 VAL B N 1
ATOM 2754 C CA . VAL B 1 23 ? -0.027 9.875 -4.777 1 98.5 23 VAL B CA 1
ATOM 2755 C C . VAL B 1 23 ? -1.186 9.148 -4.102 1 98.5 23 VAL B C 1
ATOM 2757 O O . VAL B 1 23 ? -1.724 8.18 -4.645 1 98.5 23 VAL B O 1
ATOM 2760 N N . ALA B 1 24 ? -1.494 9.531 -2.918 1 97.94 24 ALA B N 1
ATOM 2761 C CA . ALA B 1 24 ? -2.695 9.07 -2.229 1 97.94 24 ALA B CA 1
ATOM 2762 C C . ALA B 1 24 ? -3.697 10.211 -2.053 1 97.94 24 ALA B C 1
ATOM 2764 O O . ALA B 1 24 ? -3.361 11.266 -1.499 1 97.94 24 ALA B O 1
ATOM 2765 N N . VAL B 1 25 ? -4.852 10.008 -2.594 1 98 25 VAL B N 1
ATOM 2766 C CA . VAL B 1 25 ? -5.996 10.875 -2.348 1 98 25 VAL B CA 1
ATOM 2767 C C . VAL B 1 25 ? -6.91 10.25 -1.301 1 98 25 VAL B C 1
ATOM 2769 O O . VAL B 1 25 ? -7.59 9.258 -1.577 1 98 25 VAL B O 1
ATOM 2772 N N . HIS B 1 26 ? -6.898 10.828 -0.105 1 96.56 26 HIS B N 1
ATOM 2773 C CA . HIS B 1 26 ? -7.727 10.289 0.968 1 96.56 26 HIS B CA 1
ATOM 2774 C C . HIS B 1 26 ? -9.18 10.719 0.806 1 96.56 26 HIS B C 1
ATOM 2776 O O . HIS B 1 26 ? -10.086 9.883 0.795 1 96.56 26 HIS B O 1
ATOM 2782 N N . SER B 1 27 ? -9.391 12.047 0.636 1 95.69 27 SER B N 1
ATOM 2783 C CA . SER B 1 27 ? -10.75 12.539 0.499 1 95.69 27 SER B CA 1
ATOM 2784 C C . SER B 1 27 ? -10.797 13.82 -0.335 1 95.69 27 SER B C 1
ATOM 2786 O O . SER B 1 27 ? -9.93 14.68 -0.202 1 95.69 27 SER B O 1
ATOM 2788 N N . ARG B 1 28 ? -11.836 13.906 -1.159 1 95.81 28 ARG B N 1
ATOM 2789 C CA . ARG B 1 28 ? -12.125 15.133 -1.905 1 95.81 28 ARG B CA 1
ATOM 2790 C C . ARG B 1 28 ? -13.492 15.695 -1.533 1 95.81 28 ARG B C 1
ATOM 2792 O O . ARG B 1 28 ? -14.055 16.5 -2.275 1 95.81 28 ARG B O 1
ATOM 2799 N N . THR B 1 29 ? -13.984 15.227 -0.426 1 94.31 29 THR B N 1
ATOM 2800 C CA . THR B 1 29 ? -15.305 15.648 0.033 1 94.31 29 THR B CA 1
ATOM 2801 C C . THR B 1 29 ? -15.383 17.172 0.139 1 94.31 29 THR B C 1
ATOM 2803 O O . THR B 1 29 ? -16.406 17.766 -0.204 1 94.31 29 THR B O 1
ATOM 2806 N N . LEU B 1 30 ? -14.336 17.812 0.553 1 96.19 30 LEU B N 1
ATOM 2807 C CA . LEU B 1 30 ? -14.352 19.25 0.792 1 96.19 30 LEU B CA 1
ATOM 2808 C C . LEU B 1 30 ? -13.719 20 -0.376 1 96.19 30 LEU B C 1
ATOM 2810 O O . LEU B 1 30 ? -13.57 21.234 -0.324 1 96.19 30 LEU B O 1
ATOM 2814 N N . GLY B 1 31 ? -13.391 19.266 -1.404 1 95.94 31 GLY B N 1
ATOM 2815 C CA . GLY B 1 31 ? -12.719 19.844 -2.561 1 95.94 31 GLY B CA 1
ATOM 2816 C C . GLY B 1 31 ? -11.523 19.016 -3.018 1 95.94 31 GLY B C 1
ATOM 2817 O O . GLY B 1 31 ? -11.289 17.922 -2.512 1 95.94 31 GLY B O 1
ATOM 2818 N N . PRO B 1 32 ? -10.797 19.531 -3.971 1 97.31 32 PRO B N 1
ATOM 2819 C CA . PRO B 1 32 ? -9.617 18.797 -4.43 1 97.31 32 PRO B CA 1
ATOM 2820 C C . PRO B 1 32 ? -8.625 18.516 -3.303 1 97.31 32 PRO B C 1
ATOM 2822 O O . PRO B 1 32 ? -8.469 19.328 -2.387 1 97.31 32 PRO B O 1
ATOM 2825 N N . ALA B 1 33 ? -8 17.359 -3.377 1 98 33 ALA B N 1
ATOM 2826 C CA . ALA B 1 33 ? -7.035 16.984 -2.354 1 98 33 ALA B CA 1
ATOM 2827 C C . ALA B 1 33 ? -5.746 17.781 -2.494 1 98 33 ALA B C 1
ATOM 2829 O O . ALA B 1 33 ? -5.277 18.031 -3.607 1 98 33 ALA B O 1
ATOM 2830 N N . VAL B 1 34 ? -5.195 18.172 -1.402 1 98.25 34 VAL B N 1
ATOM 2831 C CA . VAL B 1 34 ? -3.926 18.891 -1.4 1 98.25 34 VAL B CA 1
ATOM 2832 C C . VAL B 1 34 ? -2.943 18.203 -0.458 1 98.25 34 VAL B C 1
ATOM 2834 O O . VAL B 1 34 ? -3.35 17.578 0.531 1 98.25 34 VAL B O 1
ATOM 2837 N N . GLY B 1 35 ? -1.701 18.328 -0.736 1 96.75 35 GLY B N 1
ATOM 2838 C CA . GLY B 1 35 ? -0.679 17.75 0.122 1 96.75 35 GLY B CA 1
ATOM 2839 C C . GLY B 1 35 ? 0.728 17.953 -0.41 1 96.75 35 GLY B C 1
ATOM 2840 O O . GLY B 1 35 ? 0.911 18.344 -1.564 1 96.75 35 GLY B O 1
ATOM 2841 N N . GLY B 1 36 ? 1.687 17.672 0.396 1 95.44 36 GLY B N 1
ATOM 2842 C CA . GLY B 1 36 ? 3.076 17.875 0.016 1 95.44 36 GLY B CA 1
ATOM 2843 C C . GLY B 1 36 ? 3.65 16.719 -0.78 1 95.44 36 GLY B C 1
ATOM 2844 O O . GLY B 1 36 ? 3.066 15.633 -0.816 1 95.44 36 GLY B O 1
ATOM 2845 N N . CYS B 1 37 ? 4.75 17.031 -1.372 1 96.88 37 CYS B N 1
ATOM 2846 C CA . CYS B 1 37 ? 5.527 16.047 -2.098 1 96.88 37 CYS B CA 1
ATOM 2847 C C . CYS B 1 37 ? 6.773 15.648 -1.314 1 96.88 37 CYS B C 1
ATOM 2849 O O . CYS B 1 37 ? 7.773 16.359 -1.325 1 96.88 37 CYS B O 1
ATOM 2851 N N . ARG B 1 38 ? 6.688 14.531 -0.679 1 94.38 38 ARG B N 1
ATOM 2852 C CA . ARG B 1 38 ? 7.828 14.039 0.088 1 94.38 38 ARG B CA 1
ATOM 2853 C C . ARG B 1 38 ? 8.797 13.266 -0.803 1 94.38 38 ARG B C 1
ATOM 2855 O O . ARG B 1 38 ? 8.375 12.43 -1.604 1 94.38 38 ARG B O 1
ATOM 2862 N N . PHE B 1 39 ? 10.008 13.617 -0.727 1 96.06 39 PHE B N 1
ATOM 2863 C CA . PHE B 1 39 ? 11.117 13.086 -1.509 1 96.06 39 PHE B CA 1
ATOM 2864 C C . PHE B 1 39 ? 12.219 12.562 -0.596 1 96.06 39 PHE B C 1
ATOM 2866 O O . PHE B 1 39 ? 13.078 13.32 -0.151 1 96.06 39 PHE B O 1
ATOM 2873 N N . LYS B 1 40 ? 12.211 11.25 -0.304 1 93.12 40 LYS B N 1
ATOM 2874 C CA . LYS B 1 40 ? 13.188 10.758 0.663 1 93.12 40 LYS B CA 1
ATOM 2875 C C . LYS B 1 40 ? 13.453 9.266 0.466 1 93.12 40 LYS B C 1
ATOM 2877 O O . LYS B 1 40 ? 12.742 8.602 -0.297 1 93.12 40 LYS B O 1
ATOM 2882 N N . VAL B 1 41 ? 14.469 8.781 1.16 1 94.31 41 VAL B N 1
ATOM 2883 C CA . VAL B 1 41 ? 14.859 7.383 1.1 1 94.31 41 VAL B CA 1
ATOM 2884 C C . VAL B 1 41 ? 13.961 6.551 2.014 1 94.31 41 VAL B C 1
ATOM 2886 O O . VAL B 1 41 ? 13.68 6.953 3.146 1 94.31 41 VAL B O 1
ATOM 2889 N N . TYR B 1 42 ? 13.438 5.441 1.559 1 93.62 42 TYR B N 1
ATOM 2890 C CA . TYR B 1 42 ? 12.641 4.496 2.332 1 93.62 42 TYR B CA 1
ATOM 2891 C C . TYR B 1 42 ? 13.281 3.115 2.344 1 93.62 42 TYR B C 1
ATOM 2893 O O . TYR B 1 42 ? 13.922 2.715 1.367 1 93.62 42 TYR B O 1
ATOM 2901 N N . PRO B 1 43 ? 13.086 2.352 3.406 1 90.75 43 PRO B N 1
ATOM 2902 C CA . PRO B 1 43 ? 13.609 0.984 3.443 1 90.75 43 PRO B CA 1
ATOM 2903 C C . PRO B 1 43 ? 13.016 0.092 2.359 1 90.75 43 PRO B C 1
A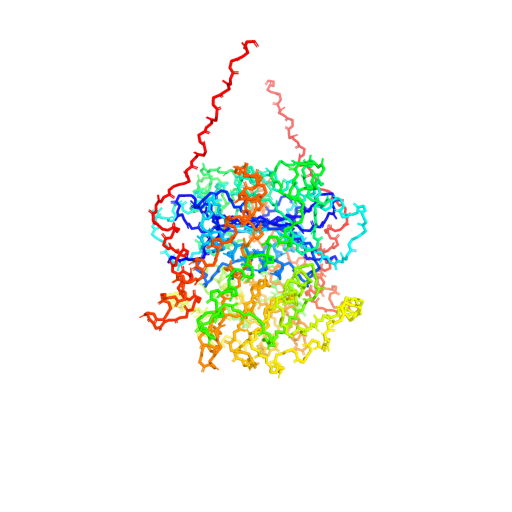TOM 2905 O O . PRO B 1 43 ? 13.688 -0.814 1.858 1 90.75 43 PRO B O 1
ATOM 2908 N N . GLY B 1 44 ? 11.734 0.375 2.033 1 90 44 GLY B N 1
ATOM 2909 C CA . GLY B 1 44 ? 11.039 -0.398 1.014 1 90 44 GLY B CA 1
ATOM 2910 C C . GLY B 1 44 ? 9.727 0.227 0.577 1 90 44 GLY B C 1
ATOM 2911 O O . GLY B 1 44 ? 9.289 1.22 1.157 1 90 44 GLY B O 1
ATOM 2912 N N . LEU B 1 45 ? 9.141 -0.373 -0.431 1 91.38 45 LEU B N 1
ATOM 2913 C CA . LEU B 1 45 ? 7.914 0.141 -1.022 1 91.38 45 LEU B CA 1
ATOM 2914 C C . LEU B 1 45 ? 6.785 0.162 0.003 1 91.38 45 LEU B C 1
ATOM 2916 O O . LEU B 1 45 ? 6.008 1.117 0.056 1 91.38 45 LEU B O 1
ATOM 2920 N N . ARG B 1 46 ? 6.68 -0.895 0.765 1 89.75 46 ARG B N 1
ATOM 2921 C CA . ARG B 1 46 ? 5.625 -1.001 1.767 1 89.75 46 ARG B CA 1
ATOM 2922 C C . ARG B 1 46 ? 5.695 0.153 2.762 1 89.75 46 ARG B C 1
ATOM 2924 O O . ARG B 1 46 ? 4.664 0.707 3.152 1 89.75 46 ARG B O 1
ATOM 2931 N N . ASP B 1 47 ? 6.918 0.519 3.146 1 91.88 47 ASP B N 1
ATOM 2932 C CA . ASP B 1 47 ? 7.102 1.635 4.07 1 91.88 47 ASP B CA 1
ATOM 2933 C C . ASP B 1 47 ? 6.637 2.947 3.443 1 91.88 47 ASP B C 1
ATOM 2935 O O . ASP B 1 47 ? 6.012 3.773 4.113 1 91.88 47 ASP B O 1
ATOM 2939 N N . ALA B 1 48 ? 6.984 3.105 2.211 1 94.31 48 ALA B N 1
ATOM 2940 C CA . ALA B 1 48 ? 6.59 4.316 1.496 1 94.31 48 ALA B CA 1
ATOM 2941 C C . ALA B 1 48 ? 5.074 4.406 1.362 1 94.31 48 ALA B C 1
ATOM 2943 O O . ALA B 1 48 ? 4.488 5.477 1.556 1 94.31 48 ALA B O 1
ATOM 2944 N N . ILE B 1 49 ? 4.418 3.301 1.088 1 94.56 49 ILE B N 1
ATOM 2945 C CA . ILE B 1 49 ? 2.967 3.264 0.941 1 94.56 49 ILE B CA 1
ATOM 2946 C C . ILE B 1 49 ? 2.305 3.57 2.283 1 94.56 49 ILE B C 1
ATOM 2948 O O . ILE B 1 49 ? 1.363 4.363 2.352 1 94.56 49 ILE B O 1
ATOM 2952 N N . ASP B 1 50 ? 2.781 2.992 3.352 1 90.94 50 ASP B N 1
ATOM 2953 C CA . ASP B 1 50 ? 2.262 3.287 4.684 1 90.94 50 ASP B CA 1
ATOM 2954 C C . ASP B 1 50 ? 2.344 4.781 4.984 1 90.94 50 ASP B C 1
ATOM 2956 O O . ASP B 1 50 ? 1.406 5.359 5.539 1 90.94 50 ASP B O 1
ATOM 2960 N N . ASP B 1 51 ? 3.467 5.312 4.629 1 91.38 51 ASP B N 1
ATOM 2961 C CA . ASP B 1 51 ? 3.713 6.723 4.914 1 91.38 51 ASP B CA 1
ATOM 2962 C C . ASP B 1 51 ? 2.74 7.613 4.145 1 91.38 51 ASP B C 1
ATOM 2964 O O . ASP B 1 51 ? 2.133 8.516 4.723 1 91.38 51 ASP B O 1
ATOM 2968 N N . VAL B 1 52 ? 2.584 7.367 2.84 1 95.25 52 VAL B N 1
ATOM 2969 C CA . VAL B 1 52 ? 1.741 8.227 2.016 1 95.25 52 VAL B CA 1
ATOM 2970 C C . VAL B 1 52 ? 0.285 8.102 2.459 1 95.25 52 VAL B C 1
ATOM 2972 O O . VAL B 1 52 ? -0.47 9.078 2.416 1 95.25 52 VAL B O 1
ATOM 2975 N N . LEU B 1 53 ? -0.149 6.922 2.887 1 93.88 53 LEU B N 1
ATOM 2976 C CA . LEU B 1 53 ? -1.507 6.73 3.385 1 93.88 53 LEU B CA 1
ATOM 2977 C C . LEU B 1 53 ? -1.732 7.527 4.668 1 93.88 53 LEU B C 1
ATOM 2979 O O . LEU B 1 53 ? -2.695 8.289 4.766 1 93.88 53 LEU B O 1
ATOM 2983 N N . ARG B 1 54 ? -0.833 7.449 5.594 1 90.38 54 ARG B N 1
ATOM 2984 C CA . ARG B 1 54 ? -0.948 8.141 6.875 1 90.38 54 ARG B CA 1
ATOM 2985 C C . ARG B 1 54 ? -0.962 9.656 6.68 1 90.38 54 ARG B C 1
ATOM 2987 O O . ARG B 1 54 ? -1.806 10.352 7.246 1 90.38 54 ARG B O 1
ATOM 2994 N N . LEU B 1 55 ? -0.103 10.07 5.848 1 92.62 55 LEU B N 1
ATOM 2995 C CA . LEU B 1 55 ? 0.057 11.508 5.66 1 92.62 55 LEU B CA 1
ATOM 2996 C C . LEU B 1 55 ? -1.141 12.094 4.922 1 92.62 55 LEU B C 1
ATOM 2998 O O . LEU B 1 55 ? -1.562 13.219 5.207 1 92.62 55 LEU B O 1
ATOM 3002 N N . SER B 1 56 ? -1.649 11.383 3.969 1 95.94 56 SER B N 1
ATOM 3003 C CA . SER B 1 56 ? -2.809 11.867 3.232 1 95.94 56 SER B CA 1
ATOM 3004 C C . SER B 1 56 ? -4.035 11.977 4.137 1 95.94 56 SER B C 1
ATOM 3006 O O . SER B 1 56 ? -4.801 12.938 4.043 1 95.94 56 SER B O 1
ATOM 3008 N N . ALA B 1 57 ? -4.207 11.039 5.023 1 93.69 57 ALA B N 1
ATOM 3009 C CA . ALA B 1 57 ? -5.312 11.086 5.98 1 93.69 57 ALA B CA 1
ATOM 3010 C C . ALA B 1 57 ? -5.16 12.266 6.934 1 93.69 57 ALA B C 1
ATOM 3012 O O . ALA B 1 57 ? -6.145 12.938 7.258 1 93.69 57 ALA B O 1
ATOM 3013 N N . ALA B 1 58 ? -3.949 12.469 7.336 1 92.88 58 ALA B N 1
ATOM 3014 C CA . ALA B 1 58 ? -3.68 13.602 8.211 1 92.88 58 ALA B CA 1
ATOM 3015 C C . ALA B 1 58 ? -4.023 14.922 7.52 1 92.88 58 ALA B C 1
ATOM 3017 O O . ALA B 1 58 ? -4.531 15.844 8.156 1 92.88 58 ALA B O 1
ATOM 3018 N N . MET B 1 59 ? -3.828 14.984 6.25 1 96.38 59 MET B N 1
ATOM 3019 C CA . MET B 1 59 ? -4.121 16.203 5.5 1 96.38 59 MET B CA 1
ATOM 3020 C C . MET B 1 59 ? -5.621 16.453 5.426 1 96.38 59 MET B C 1
ATOM 3022 O O . MET B 1 59 ? -6.07 17.594 5.426 1 96.38 59 MET B O 1
ATOM 3026 N N . THR B 1 60 ? -6.367 15.359 5.32 1 96.56 60 THR B N 1
ATOM 3027 C CA . THR B 1 60 ? -7.82 15.516 5.336 1 96.56 60 THR B CA 1
ATOM 3028 C C . THR B 1 60 ? -8.281 16.156 6.637 1 96.56 60 THR B C 1
ATOM 3030 O O . THR B 1 60 ? -9.055 17.125 6.617 1 96.56 60 THR B O 1
ATOM 3033 N N . ARG B 1 61 ? -7.777 15.68 7.727 1 95.69 61 ARG B N 1
ATOM 3034 C CA . ARG B 1 61 ? -8.133 16.234 9.031 1 95.69 61 ARG B CA 1
ATOM 3035 C C . ARG B 1 61 ? -7.66 17.672 9.156 1 95.69 61 ARG B C 1
ATOM 3037 O O . ARG B 1 61 ? -8.398 18.531 9.641 1 95.69 61 ARG B O 1
ATOM 3044 N N . LYS B 1 62 ? -6.52 17.906 8.688 1 97.19 62 LYS B N 1
ATOM 3045 C CA . LYS B 1 62 ? -5.922 19.234 8.773 1 97.19 62 LYS B CA 1
ATOM 3046 C C . LYS B 1 62 ? -6.762 20.266 8.016 1 97.19 62 LYS B C 1
ATOM 3048 O O . LYS B 1 62 ? -7.113 21.312 8.57 1 97.19 62 LYS B O 1
ATOM 3053 N N . CYS B 1 63 ? -7.09 19.938 6.828 1 97.25 63 CYS B N 1
ATOM 3054 C CA . CYS B 1 63 ? -7.895 20.844 6.023 1 97.25 63 CYS B CA 1
ATOM 3055 C C . CYS B 1 63 ? -9.273 21.047 6.645 1 97.25 63 CYS B C 1
ATOM 3057 O O . CYS B 1 63 ? -9.766 22.172 6.707 1 97.25 63 CYS B O 1
ATOM 3059 N N . ALA B 1 64 ? -9.844 19.984 7.105 1 97.06 64 ALA B N 1
ATOM 3060 C CA . ALA B 1 64 ? -11.188 20.047 7.688 1 97.06 64 ALA B CA 1
ATOM 3061 C C . ALA B 1 64 ? -11.195 20.938 8.938 1 97.06 64 ALA B C 1
ATOM 3063 O O . ALA B 1 64 ? -12.016 21.844 9.055 1 97.06 64 ALA B O 1
ATOM 3064 N N . VAL B 1 65 ? -10.289 20.719 9.805 1 97.25 65 VAL B N 1
ATOM 3065 C CA . VAL B 1 65 ? -10.273 21.438 11.086 1 97.25 65 VAL B CA 1
ATOM 3066 C C . VAL B 1 65 ? -9.922 22.891 10.852 1 97.25 65 VAL B C 1
ATOM 3068 O O . VAL B 1 65 ? -10.43 23.781 11.547 1 97.25 65 VAL B O 1
ATOM 3071 N N . ALA B 1 66 ? -9.117 23.156 9.852 1 97.06 66 ALA B N 1
ATOM 3072 C CA . ALA B 1 66 ? -8.672 24.516 9.562 1 97.06 66 ALA B CA 1
ATOM 3073 C C . ALA B 1 66 ? -9.734 25.281 8.766 1 97.06 66 ALA B C 1
ATOM 3075 O O . ALA B 1 66 ? -9.555 26.453 8.445 1 97.06 66 ALA B O 1
ATOM 3076 N N . GLY B 1 67 ? -10.789 24.641 8.383 1 95.5 67 GLY B N 1
ATOM 3077 C CA . GLY B 1 67 ? -11.891 25.297 7.68 1 95.5 67 GLY B CA 1
ATOM 3078 C C . GLY B 1 67 ? -11.617 25.5 6.203 1 95.5 67 GLY B C 1
ATOM 3079 O O . GLY B 1 67 ? -12.172 26.422 5.586 1 95.5 67 GLY B O 1
ATOM 3080 N N . LEU B 1 68 ? -10.812 24.672 5.637 1 96.38 68 LEU B N 1
ATOM 3081 C CA . LEU B 1 68 ? -10.445 24.797 4.23 1 96.38 68 LEU B CA 1
ATOM 3082 C C . LEU B 1 68 ? -11.367 23.969 3.35 1 96.38 68 LEU B C 1
ATOM 3084 O O . LEU B 1 68 ? -11.773 22.859 3.736 1 96.38 68 LEU B O 1
ATOM 3088 N N . ASP B 1 69 ? -11.68 24.516 2.176 1 96.38 69 ASP B N 1
ATOM 3089 C CA . ASP B 1 69 ? -12.484 23.781 1.211 1 96.38 69 ASP B CA 1
ATOM 3090 C C . ASP B 1 69 ? -11.609 22.953 0.27 1 96.38 69 ASP B C 1
ATOM 3092 O O . ASP B 1 69 ? -11.742 23.047 -0.952 1 96.38 69 ASP B O 1
ATOM 3096 N N . PHE B 1 70 ? -10.797 22.188 0.817 1 97.31 70 PHE B N 1
ATOM 3097 C CA . PHE B 1 70 ? -9.891 21.266 0.149 1 97.31 70 PHE B CA 1
ATOM 3098 C C . PHE B 1 70 ? -9.852 19.922 0.883 1 97.31 70 PHE B C 1
ATOM 3100 O O . PHE B 1 70 ? -10.047 19.875 2.1 1 97.31 70 PHE B O 1
ATOM 3107 N N . GLY B 1 71 ? -9.703 18.891 0.119 1 97 71 GLY B N 1
ATOM 3108 C CA . GLY B 1 71 ? -9.516 17.562 0.683 1 97 71 GLY B CA 1
ATOM 3109 C C . GLY B 1 71 ? -8.07 17.281 1.055 1 97 71 GLY B C 1
ATOM 3110 O O . GLY B 1 71 ? -7.238 18.188 1.08 1 97 71 GLY B O 1
ATOM 3111 N N . GLY B 1 72 ? -7.801 16.031 1.395 1 97.56 72 GLY B N 1
ATOM 3112 C CA . GLY B 1 72 ? -6.477 15.625 1.839 1 97.56 72 GLY B CA 1
ATOM 3113 C C . GLY B 1 72 ? -5.82 14.609 0.925 1 97.56 72 GLY B C 1
ATOM 3114 O O . GLY B 1 72 ? -6.438 13.609 0.563 1 97.56 72 GLY B O 1
ATOM 3115 N N . GLY B 1 73 ? -4.625 14.867 0.595 1 97.88 73 GLY B N 1
ATOM 3116 C CA . GLY B 1 73 ? -3.781 13.961 -0.17 1 97.88 73 GLY B CA 1
ATOM 3117 C C . GLY B 1 73 ? -2.311 14.062 0.191 1 97.88 73 GLY B C 1
ATOM 3118 O O . GLY B 1 73 ? -1.943 14.789 1.114 1 97.88 73 GLY B O 1
ATOM 3119 N N . LYS B 1 74 ? -1.533 13.258 -0.471 1 97.69 74 LYS B N 1
ATOM 3120 C CA . LYS B 1 74 ? -0.086 13.297 -0.276 1 97.69 74 LYS B CA 1
ATOM 3121 C C . LYS B 1 74 ? 0.644 12.625 -1.435 1 97.69 74 LYS B C 1
ATOM 3123 O O . LYS B 1 74 ? 0.092 11.742 -2.092 1 97.69 74 LYS B O 1
ATOM 3128 N N . SER B 1 75 ? 1.848 13.164 -1.685 1 96.94 75 SER B N 1
ATOM 3129 C CA . SER B 1 75 ? 2.789 12.562 -2.625 1 96.94 75 SER B CA 1
ATOM 3130 C C . SER B 1 75 ? 4.008 12 -1.902 1 96.94 75 SER B C 1
ATOM 3132 O O . SER B 1 75 ? 4.512 12.609 -0.956 1 96.94 75 SER B O 1
ATOM 3134 N N . VAL B 1 76 ? 4.473 10.859 -2.383 1 96.94 76 VAL B N 1
ATOM 3135 C CA . VAL B 1 76 ? 5.738 10.305 -1.913 1 96.94 76 VAL B CA 1
ATOM 3136 C C . VAL B 1 76 ? 6.559 9.805 -3.102 1 96.94 76 VAL B C 1
ATOM 3138 O O . VAL B 1 76 ? 6.043 9.102 -3.969 1 96.94 76 VAL B O 1
ATOM 3141 N N . VAL B 1 77 ? 7.695 10.344 -3.221 1 97.44 77 VAL B N 1
ATOM 3142 C CA . VAL B 1 77 ? 8.727 9.742 -4.062 1 97.44 77 VAL B CA 1
ATOM 3143 C C . VAL B 1 77 ? 9.625 8.844 -3.219 1 97.44 77 VAL B C 1
ATOM 3145 O O . VAL B 1 77 ? 10.32 9.328 -2.316 1 97.44 77 VAL B O 1
ATOM 3148 N N . ALA B 1 78 ? 9.617 7.582 -3.529 1 96.5 78 ALA B N 1
ATOM 3149 C CA . ALA B 1 78 ? 10.336 6.594 -2.729 1 96.5 78 ALA B CA 1
ATOM 3150 C C . ALA B 1 78 ? 11.727 6.336 -3.289 1 96.5 78 ALA B C 1
ATOM 3152 O O . ALA B 1 78 ? 11.891 5.578 -4.25 1 96.5 78 ALA B O 1
ATOM 3153 N N . LEU B 1 79 ? 12.734 6.883 -2.617 1 95.62 79 LEU B N 1
ATOM 3154 C CA . LEU B 1 79 ? 14.109 6.77 -3.102 1 95.62 79 LEU B CA 1
ATOM 3155 C C . LEU B 1 79 ? 14.812 5.582 -2.459 1 95.62 79 LEU B C 1
ATOM 3157 O O . LEU B 1 79 ? 14.562 5.258 -1.296 1 95.62 79 LEU B O 1
ATOM 3161 N N . ASP B 1 80 ? 15.719 4.953 -3.25 1 91.56 80 ASP B N 1
ATOM 3162 C CA . ASP B 1 80 ? 16.641 3.977 -2.695 1 91.56 80 ASP B CA 1
ATOM 3163 C C . ASP B 1 80 ? 17.922 4.652 -2.193 1 91.56 80 ASP B C 1
ATOM 3165 O O . ASP B 1 80 ? 18.594 4.141 -1.294 1 91.56 80 ASP B O 1
ATOM 3169 N N . ARG B 1 81 ? 18.266 5.699 -2.799 1 93.56 81 ARG B N 1
ATOM 3170 C CA . ARG B 1 81 ? 19.422 6.527 -2.469 1 93.56 81 ARG B CA 1
ATOM 3171 C C . ARG B 1 81 ? 19.219 7.969 -2.914 1 93.56 81 ARG B C 1
ATOM 3173 O O . ARG B 1 81 ? 18.344 8.242 -3.746 1 93.56 81 ARG B O 1
ATOM 3180 N N . VAL B 1 82 ? 19.953 8.867 -2.361 1 93.44 82 VAL B N 1
ATOM 3181 C CA . VAL B 1 82 ? 19.844 10.273 -2.748 1 93.44 82 VAL B CA 1
ATOM 3182 C C . VAL B 1 82 ? 20.312 10.445 -4.191 1 93.44 82 VAL B C 1
ATOM 3184 O O . VAL B 1 82 ? 21.453 10.117 -4.523 1 93.44 82 VAL B O 1
ATOM 3187 N N . PRO B 1 83 ? 19.484 10.953 -5.035 1 96.12 83 PRO B N 1
ATOM 3188 C CA . PRO B 1 83 ? 19.844 11.07 -6.449 1 96.12 83 PRO B CA 1
ATOM 3189 C C . PRO B 1 83 ? 20.688 12.312 -6.734 1 96.12 83 PRO B C 1
ATOM 3191 O O . PRO B 1 83 ? 20.625 13.289 -5.984 1 96.12 83 PRO B O 1
ATOM 3194 N N . GLY B 1 84 ? 21.469 12.281 -7.824 1 95.75 84 GLY B N 1
ATOM 3195 C CA . GLY B 1 84 ? 22.078 13.484 -8.352 1 95.75 84 GLY B CA 1
ATOM 3196 C C . GLY B 1 84 ? 21.078 14.43 -9 1 95.75 84 GLY B C 1
ATOM 3197 O O . GLY B 1 84 ? 19.906 14.086 -9.148 1 95.75 84 GLY B O 1
ATOM 3198 N N . PRO B 1 85 ? 21.531 15.602 -9.391 1 95.31 85 PRO B N 1
ATOM 3199 C CA . PRO B 1 85 ? 20.625 16.625 -9.906 1 95.31 85 PRO B CA 1
ATOM 3200 C C . PRO B 1 85 ? 19.891 16.172 -11.164 1 95.31 85 PRO B C 1
ATOM 3202 O O . PRO B 1 85 ? 18.703 16.469 -11.32 1 95.31 85 PRO B O 1
ATOM 3205 N N . GLY B 1 86 ? 20.578 15.539 -12.078 1 97.06 86 GLY B N 1
ATOM 3206 C CA . GLY B 1 86 ? 19.938 15.07 -13.289 1 97.06 86 GLY B CA 1
ATOM 3207 C C . GLY B 1 86 ? 18.844 14.062 -13.031 1 97.06 86 GLY B C 1
ATOM 3208 O O . GLY B 1 86 ? 17.719 14.195 -13.539 1 97.06 86 GLY B O 1
ATOM 3209 N N . LEU B 1 87 ? 19.156 13.055 -12.258 1 97.25 87 LEU B N 1
ATOM 3210 C CA . LEU B 1 87 ? 18.172 12.031 -11.922 1 97.25 87 LEU B CA 1
ATOM 3211 C C . LEU B 1 87 ? 17.031 12.625 -11.117 1 97.25 87 LEU B C 1
ATOM 3213 O O . LEU B 1 87 ? 15.875 12.227 -11.289 1 97.25 87 LEU B O 1
ATOM 3217 N N . ARG B 1 88 ? 17.328 13.555 -10.258 1 98 88 ARG B N 1
ATOM 3218 C CA . ARG B 1 88 ? 16.297 14.234 -9.492 1 98 88 ARG B CA 1
ATOM 3219 C C . ARG B 1 88 ? 15.266 14.883 -10.414 1 98 88 ARG B C 1
ATOM 3221 O O . ARG B 1 88 ? 14.062 14.742 -10.203 1 98 88 ARG B O 1
ATOM 3228 N N . ARG B 1 89 ? 15.734 15.578 -11.375 1 98.31 89 ARG B N 1
ATOM 3229 C CA . ARG B 1 89 ? 14.828 16.219 -12.312 1 98.31 89 ARG B CA 1
ATOM 3230 C C . ARG B 1 89 ? 13.961 15.195 -13.031 1 98.31 89 ARG B C 1
ATOM 3232 O O . ARG B 1 89 ? 12.75 15.391 -13.172 1 98.31 89 ARG B O 1
ATOM 3239 N N . GLU B 1 90 ? 14.578 14.117 -13.469 1 98.5 90 GLU B N 1
ATOM 3240 C CA . GLU B 1 90 ? 13.828 13.062 -14.148 1 98.5 90 GLU B CA 1
ATOM 3241 C C . GLU B 1 90 ? 12.75 12.484 -13.242 1 98.5 90 GLU B C 1
ATOM 3243 O O . GLU B 1 90 ? 11.633 12.203 -13.695 1 98.5 90 GLU B O 1
ATOM 3248 N N . ILE B 1 91 ? 13.102 12.273 -12 1 98.38 91 ILE B N 1
ATOM 3249 C CA . ILE B 1 91 ? 12.164 11.75 -11.023 1 98.38 91 ILE B CA 1
ATOM 3250 C C . ILE B 1 91 ? 10.984 12.703 -10.867 1 98.38 91 ILE 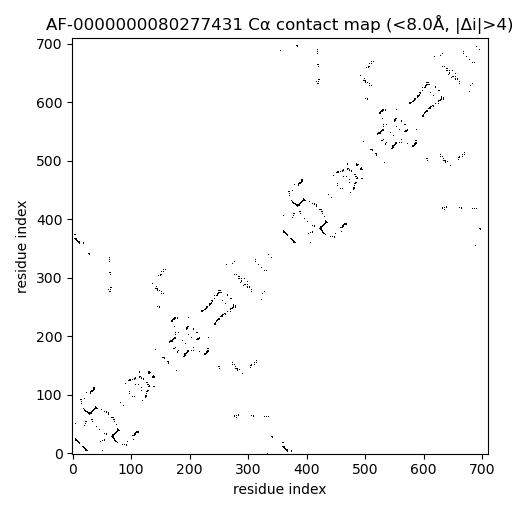B C 1
ATOM 3252 O O . ILE B 1 91 ? 9.82 12.273 -10.875 1 98.38 91 ILE B O 1
ATOM 3256 N N . LEU B 1 92 ? 11.258 13.945 -10.75 1 98.75 92 LEU B N 1
ATOM 3257 C CA . LEU B 1 92 ? 10.219 14.953 -10.555 1 98.75 92 LEU B CA 1
ATOM 3258 C C . LEU B 1 92 ? 9.32 15.047 -11.781 1 98.75 92 LEU B C 1
ATOM 3260 O O . LEU B 1 92 ? 8.109 15.234 -11.648 1 98.75 92 LEU B O 1
ATOM 3264 N N . LEU B 1 93 ? 9.891 14.945 -12.969 1 98.75 93 LEU B N 1
ATOM 3265 C CA . LEU B 1 93 ? 9.086 14.953 -14.188 1 98.75 93 LEU B CA 1
ATOM 3266 C C . LEU B 1 93 ? 8.164 13.742 -14.242 1 98.75 93 LEU B C 1
ATOM 3268 O O . LEU B 1 93 ? 7 13.852 -14.633 1 98.75 93 LEU B O 1
ATOM 3272 N N . ASP B 1 94 ? 8.695 12.594 -13.844 1 98.38 94 ASP B N 1
ATOM 3273 C CA . ASP B 1 94 ? 7.867 11.398 -13.75 1 98.38 94 ASP B CA 1
ATOM 3274 C C . ASP B 1 94 ? 6.707 11.609 -12.773 1 98.38 94 ASP B C 1
ATOM 3276 O O . ASP B 1 94 ? 5.57 11.242 -13.062 1 98.38 94 ASP B O 1
ATOM 3280 N N . HIS B 1 95 ? 7.004 12.18 -11.656 1 98.56 95 HIS B N 1
ATOM 3281 C CA . HIS B 1 95 ? 5.98 12.422 -10.641 1 98.56 95 HIS B CA 1
ATOM 3282 C C . HIS B 1 95 ? 4.957 13.445 -11.133 1 98.56 95 HIS B C 1
ATOM 3284 O O . HIS B 1 95 ? 3.764 13.312 -10.852 1 98.56 95 HIS B O 1
ATOM 3290 N N . ALA B 1 96 ? 5.449 14.445 -11.836 1 98.75 96 ALA B N 1
ATOM 3291 C CA . ALA B 1 96 ? 4.555 15.438 -12.422 1 98.75 96 ALA B CA 1
ATOM 3292 C C . ALA B 1 96 ? 3.564 14.789 -13.383 1 98.75 96 ALA B C 1
ATOM 3294 O O . ALA B 1 96 ? 2.385 15.148 -13.414 1 98.75 96 ALA B O 1
ATOM 3295 N N . ASP B 1 97 ? 4.051 13.891 -14.172 1 98.38 97 ASP B N 1
ATOM 3296 C CA . ASP B 1 97 ? 3.17 13.156 -15.078 1 98.38 97 ASP B CA 1
ATOM 3297 C C . ASP B 1 97 ? 2.08 12.422 -14.297 1 98.38 97 ASP B C 1
ATOM 3299 O O . ASP B 1 97 ? 0.929 12.367 -14.734 1 98.38 97 ASP B O 1
ATOM 3303 N N . LEU B 1 98 ? 2.422 11.82 -13.203 1 98 98 LEU B N 1
ATOM 3304 C CA . LEU B 1 98 ? 1.451 11.125 -12.367 1 98 98 LEU B CA 1
ATOM 3305 C C . LEU B 1 98 ? 0.397 12.086 -11.836 1 98 98 LEU B C 1
ATOM 3307 O O . LEU B 1 98 ? -0.802 11.812 -11.93 1 98 98 LEU B O 1
ATOM 3311 N N . ILE B 1 99 ? 0.85 13.211 -11.289 1 98.5 99 ILE B N 1
ATOM 3312 C CA . ILE B 1 99 ? -0.074 14.219 -10.773 1 98.5 99 ILE B CA 1
ATOM 3313 C C . ILE B 1 99 ? -1.009 14.672 -11.891 1 98.5 99 ILE B C 1
ATOM 3315 O O . ILE B 1 99 ? -2.219 14.789 -11.688 1 98.5 99 ILE B O 1
ATOM 3319 N N . ALA B 1 100 ? -0.446 14.914 -13.086 1 98.19 100 ALA B N 1
ATOM 3320 C CA . ALA B 1 100 ? -1.229 15.352 -14.242 1 98.19 100 ALA B CA 1
ATOM 3321 C C . ALA B 1 100 ? -2.326 14.344 -14.57 1 98.19 100 ALA B C 1
ATOM 3323 O O . ALA B 1 100 ? -3.436 14.719 -14.953 1 98.19 100 ALA B O 1
ATOM 3324 N N . SER B 1 101 ? -2.012 13.133 -14.398 1 95.88 101 SER B N 1
ATOM 3325 C CA . SER B 1 101 ? -2.945 12.07 -14.75 1 95.88 101 SER B CA 1
ATOM 3326 C C . SER B 1 101 ? -4.156 12.062 -13.82 1 95.88 101 SER B C 1
ATOM 3328 O O . SER B 1 101 ? -5.172 11.438 -14.117 1 95.88 101 SER B O 1
ATOM 3330 N N . LEU B 1 102 ? -4.09 12.719 -12.688 1 96.25 102 LEU B N 1
ATOM 3331 C CA . LEU B 1 102 ? -5.195 12.781 -11.742 1 96.25 102 LEU B CA 1
ATOM 3332 C C . LEU B 1 102 ? -6.129 13.938 -12.07 1 96.25 102 LEU B C 1
ATOM 3334 O O . LEU B 1 102 ? -7.156 14.117 -11.406 1 96.25 102 LEU B O 1
ATOM 3338 N N . ASP B 1 103 ? -5.781 14.75 -12.977 1 94.62 103 ASP B N 1
ATOM 3339 C CA . ASP B 1 103 ? -6.625 15.758 -13.617 1 94.62 103 ASP B CA 1
ATOM 3340 C C . ASP B 1 103 ? -7.27 16.672 -12.57 1 94.62 103 ASP B C 1
ATOM 3342 O O . ASP B 1 103 ? -8.492 16.844 -12.562 1 94.62 103 ASP B O 1
ATOM 3346 N N . GLY B 1 104 ? -6.469 17.172 -11.664 1 96.44 104 GLY B N 1
ATOM 3347 C CA . GLY B 1 104 ? -6.918 18.188 -10.727 1 96.44 104 GLY B CA 1
ATOM 3348 C C . GLY B 1 104 ? -7.453 17.609 -9.43 1 96.44 104 GLY B C 1
ATOM 3349 O O . GLY B 1 104 ? -7.785 18.344 -8.508 1 96.44 104 GLY B O 1
ATOM 3350 N N . ALA B 1 105 ? -7.512 16.297 -9.336 1 96.25 105 ALA B N 1
ATOM 3351 C CA . ALA B 1 105 ? -7.98 15.648 -8.117 1 96.25 105 ALA B CA 1
ATOM 3352 C C . ALA B 1 105 ? -6.98 15.828 -6.98 1 96.25 105 ALA B C 1
ATOM 3354 O O . ALA B 1 105 ? -7.324 15.648 -5.809 1 96.25 105 ALA B O 1
ATOM 3355 N N . TYR B 1 106 ? -5.77 16.156 -7.406 1 97.81 106 TYR B N 1
ATOM 3356 C CA . TYR B 1 106 ? -4.703 16.328 -6.43 1 97.81 106 TYR B CA 1
ATOM 3357 C C . TYR B 1 106 ? -3.814 17.516 -6.809 1 97.81 106 TYR B C 1
ATOM 3359 O O . TYR B 1 106 ? -3.432 17.656 -7.973 1 97.81 106 TYR B O 1
ATOM 3367 N N . LEU B 1 107 ? -3.545 18.312 -5.809 1 97.75 107 LEU B N 1
ATOM 3368 C CA . LEU B 1 107 ? -2.635 19.453 -5.953 1 97.75 107 LEU B CA 1
ATOM 3369 C C . LEU B 1 107 ? -1.455 19.328 -4.996 1 97.75 107 LEU B C 1
ATOM 3371 O O . LEU B 1 107 ? -1.646 19.141 -3.791 1 97.75 107 LEU B O 1
ATOM 3375 N N . ALA B 1 108 ? -0.254 19.562 -5.512 1 97.62 108 ALA B N 1
ATOM 3376 C CA . ALA B 1 108 ? 0.949 19.234 -4.746 1 97.62 108 ALA B CA 1
ATOM 3377 C C . ALA B 1 108 ? 1.624 20.5 -4.227 1 97.62 108 ALA B C 1
ATOM 3379 O O . ALA B 1 108 ? 1.6 21.547 -4.887 1 97.62 108 ALA B O 1
ATOM 3380 N N . GLY B 1 109 ? 2.211 20.453 -3.068 1 95.88 109 GLY B N 1
ATOM 3381 C CA . GLY B 1 109 ? 3.156 21.422 -2.521 1 95.88 109 GLY B CA 1
ATOM 3382 C C . GLY B 1 109 ? 4.438 20.781 -2.021 1 95.88 109 GLY B C 1
ATOM 3383 O O . GLY B 1 109 ? 4.629 19.562 -2.162 1 95.88 109 GLY B O 1
ATOM 3384 N N . PRO B 1 110 ? 5.301 21.578 -1.454 1 93.94 110 PRO B N 1
ATOM 3385 C CA . PRO B 1 110 ? 6.559 21.031 -0.953 1 93.94 110 PRO B CA 1
ATOM 3386 C C . PRO B 1 110 ? 6.383 20.25 0.35 1 93.94 110 PRO B C 1
ATOM 3388 O O . PRO B 1 110 ? 5.398 20.453 1.068 1 93.94 110 PRO B O 1
ATOM 3391 N N . ASP B 1 111 ? 7.234 19.375 0.625 1 91.38 111 ASP B N 1
ATOM 3392 C CA . ASP B 1 111 ? 7.383 18.594 1.846 1 91.38 111 ASP B CA 1
ATOM 3393 C C . ASP B 1 111 ? 8.836 18.188 2.061 1 91.38 111 ASP B C 1
ATOM 3395 O O . ASP B 1 111 ? 9.742 18.75 1.441 1 91.38 111 ASP B O 1
ATOM 3399 N N . VAL B 1 112 ? 9.039 17.25 2.969 1 87.75 112 VAL B N 1
ATOM 3400 C CA . VAL B 1 112 ? 10.383 16.766 3.256 1 87.75 112 VAL B CA 1
ATOM 3401 C C . VAL B 1 112 ? 11.07 16.359 1.957 1 87.75 112 VAL B C 1
ATOM 3403 O O . VAL B 1 112 ? 10.547 15.555 1.19 1 87.75 112 VAL B O 1
ATOM 3406 N N . GLY B 1 113 ? 12.172 17.047 1.605 1 90.31 113 GLY B N 1
ATOM 3407 C CA . GLY B 1 113 ? 13 16.688 0.465 1 90.31 113 GLY B CA 1
ATOM 3408 C C . GLY B 1 113 ? 12.695 17.5 -0.776 1 90.31 113 GLY B C 1
ATOM 3409 O O . GLY B 1 113 ? 13.367 17.359 -1.799 1 90.31 113 GLY B O 1
ATOM 3410 N N . THR B 1 114 ? 11.672 18.344 -0.667 1 94.25 114 THR B N 1
ATOM 3411 C CA . THR B 1 114 ? 11.359 19.188 -1.811 1 94.25 114 THR B CA 1
ATOM 3412 C C . THR B 1 114 ? 11.141 20.641 -1.367 1 94.25 114 THR B C 1
ATOM 3414 O O . THR B 1 114 ? 10.883 20.906 -0.191 1 94.25 114 THR B O 1
ATOM 3417 N N . GLY B 1 115 ? 11.289 21.531 -2.354 1 93.56 115 GLY B N 1
ATOM 3418 C CA . GLY B 1 115 ? 11.07 22.953 -2.137 1 93.56 115 GLY B CA 1
ATOM 3419 C C . GLY B 1 115 ? 10.453 23.641 -3.332 1 93.56 115 GLY B C 1
ATOM 3420 O O . GLY B 1 115 ? 9.992 22.984 -4.27 1 93.56 115 GLY B O 1
ATOM 3421 N N . PRO B 1 116 ? 10.477 24.953 -3.268 1 95.19 116 PRO B N 1
ATOM 3422 C CA . PRO B 1 116 ? 9.836 25.75 -4.324 1 95.19 116 PRO B CA 1
ATOM 3423 C C . PRO B 1 116 ? 10.414 25.469 -5.707 1 95.19 116 PRO B C 1
ATOM 3425 O O . PRO B 1 116 ? 9.672 25.406 -6.691 1 95.19 116 PRO B O 1
ATOM 3428 N N . ASP B 1 117 ? 11.703 25.234 -5.785 1 96.75 117 ASP B N 1
ATOM 3429 C CA . ASP B 1 117 ? 12.32 24.969 -7.074 1 96.75 117 ASP B CA 1
ATOM 3430 C C . ASP B 1 117 ? 11.844 23.625 -7.652 1 96.75 117 ASP B C 1
ATOM 3432 O O . ASP B 1 117 ? 11.703 23.484 -8.867 1 96.75 117 ASP B O 1
ATOM 3436 N N . ASP B 1 118 ? 11.648 22.672 -6.812 1 97.44 118 ASP B N 1
ATOM 3437 C CA . ASP B 1 118 ? 11.117 21.391 -7.258 1 97.44 118 ASP B CA 1
ATOM 3438 C C . ASP B 1 118 ? 9.695 21.547 -7.789 1 97.44 118 ASP B C 1
ATOM 3440 O O . ASP B 1 118 ? 9.312 20.859 -8.742 1 97.44 118 ASP B O 1
ATOM 3444 N N . MET B 1 119 ? 8.922 22.406 -7.145 1 97.56 119 MET B N 1
ATOM 3445 C CA . MET B 1 119 ? 7.559 22.656 -7.59 1 97.56 119 MET B CA 1
ATOM 3446 C C . MET B 1 119 ? 7.547 23.281 -8.984 1 97.56 119 MET B C 1
ATOM 3448 O O . MET B 1 119 ? 6.637 23.016 -9.773 1 97.56 119 MET B O 1
ATOM 3452 N N . LEU B 1 120 ? 8.555 24.078 -9.242 1 97.44 120 LEU B N 1
ATOM 3453 C CA . LEU B 1 120 ? 8.672 24.641 -10.578 1 97.44 120 LEU B CA 1
ATOM 3454 C C . LEU B 1 120 ? 8.859 23.547 -11.625 1 97.44 120 LEU B C 1
ATOM 3456 O O . LEU B 1 120 ? 8.32 23.641 -12.727 1 97.44 120 LEU B O 1
ATOM 3460 N N . VAL B 1 121 ? 9.633 22.531 -11.312 1 98.25 121 VAL B N 1
ATOM 3461 C CA . VAL B 1 121 ? 9.828 21.406 -12.219 1 98.25 121 VAL B CA 1
ATOM 3462 C C . VAL B 1 121 ? 8.5 20.688 -12.445 1 98.25 121 VAL B C 1
ATOM 3464 O O . VAL B 1 121 ? 8.164 20.344 -13.578 1 98.25 121 VAL B O 1
ATOM 3467 N N . LEU B 1 122 ? 7.746 20.453 -11.352 1 98.44 122 LEU B N 1
ATOM 3468 C CA . LEU B 1 122 ? 6.441 19.812 -11.5 1 98.44 122 LEU B CA 1
ATOM 3469 C C . LEU B 1 122 ? 5.559 20.609 -12.461 1 98.44 122 LEU B C 1
ATOM 3471 O O . LEU B 1 122 ? 4.852 20.031 -13.289 1 98.44 122 LEU B O 1
ATOM 3475 N N . ARG B 1 123 ? 5.629 21.922 -12.422 1 97.69 123 ARG B N 1
ATOM 3476 C CA . ARG B 1 123 ? 4.777 22.812 -13.203 1 97.69 123 ARG B CA 1
ATOM 3477 C C . ARG B 1 123 ? 5.07 22.703 -14.688 1 97.69 123 ARG B C 1
ATOM 3479 O O . ARG B 1 123 ? 4.289 23.156 -15.523 1 97.69 123 ARG B O 1
ATOM 3486 N N . GLU B 1 124 ? 6.168 22.125 -15.031 1 97.94 124 GLU B N 1
ATOM 3487 C CA . GLU B 1 124 ? 6.469 21.906 -16.438 1 97.94 124 GLU B CA 1
ATOM 3488 C C . GLU B 1 124 ? 5.492 20.922 -17.062 1 97.94 124 GLU B C 1
ATOM 3490 O O . GLU B 1 124 ? 5.297 20.906 -18.281 1 97.94 124 GLU B O 1
ATOM 3495 N N . ARG B 1 125 ? 4.91 20.047 -16.203 1 98 125 ARG B N 1
ATOM 3496 C CA . ARG B 1 125 ? 4.078 18.984 -16.75 1 98 125 ARG B CA 1
ATOM 3497 C C . ARG B 1 125 ? 2.637 19.109 -16.266 1 98 125 ARG B C 1
ATOM 3499 O O . ARG B 1 125 ? 1.727 18.516 -16.844 1 98 125 ARG B O 1
ATOM 3506 N N . THR B 1 126 ? 2.387 19.875 -15.195 1 98 126 THR B N 1
ATOM 3507 C CA . THR B 1 126 ? 1.049 20.031 -14.625 1 98 126 THR B CA 1
ATOM 3508 C C . THR B 1 126 ? 0.897 21.375 -13.945 1 98 126 THR B C 1
ATOM 3510 O O . THR B 1 126 ? 1.832 21.875 -13.305 1 98 126 THR B O 1
ATOM 3513 N N . PRO B 1 127 ? -0.279 21.984 -14.039 1 96.44 127 PRO B N 1
ATOM 3514 C CA . PRO B 1 127 ? -0.503 23.25 -13.32 1 96.44 127 PRO B CA 1
ATOM 3515 C C . PRO B 1 127 ? -0.833 23.016 -11.844 1 96.44 127 PRO B C 1
ATOM 3517 O O . PRO B 1 127 ? -1.07 23.984 -11.109 1 96.44 127 PRO B O 1
ATOM 3520 N N . HIS B 1 128 ? -0.877 21.797 -11.391 1 96.81 128 HIS B N 1
ATOM 3521 C CA . HIS B 1 128 ? -1.401 21.453 -10.078 1 96.81 128 HIS B CA 1
ATOM 3522 C C . HIS B 1 128 ? -0.279 21.344 -9.047 1 96.81 128 HIS B C 1
ATOM 3524 O O . HIS B 1 128 ? -0.141 20.312 -8.383 1 96.81 128 HIS B O 1
ATOM 3530 N N . ALA B 1 129 ? 0.563 22.328 -8.961 1 96.44 129 ALA B N 1
ATOM 3531 C CA . ALA B 1 129 ? 1.612 22.453 -7.949 1 96.44 129 ALA B CA 1
ATOM 3532 C C . ALA B 1 129 ? 1.634 23.875 -7.363 1 96.44 129 ALA B C 1
ATOM 3534 O O . ALA B 1 129 ? 1.585 24.859 -8.102 1 96.44 129 ALA B O 1
ATOM 3535 N N . PHE B 1 130 ? 1.659 23.938 -6.043 1 94.62 130 PHE B N 1
ATOM 3536 C CA . PHE B 1 130 ? 1.722 25.203 -5.332 1 94.62 130 PHE B CA 1
ATOM 3537 C C . PHE B 1 130 ? 3.145 25.5 -4.867 1 94.62 130 PHE B C 1
ATOM 3539 O O . PHE B 1 130 ? 4.047 24.688 -5.062 1 94.62 130 PHE B O 1
ATOM 3546 N N . CYS B 1 131 ? 3.326 26.766 -4.375 1 94.62 131 CYS B N 1
ATOM 3547 C CA . CYS B 1 131 ? 4.52 27.188 -3.646 1 94.62 131 CYS B CA 1
ATOM 3548 C C . CYS B 1 131 ? 5.727 27.25 -4.574 1 94.62 131 CYS B C 1
ATOM 3550 O O . CYS B 1 131 ? 6.84 26.906 -4.18 1 94.62 131 CYS B O 1
ATOM 3552 N N . VAL B 1 132 ? 5.449 27.531 -5.828 1 94.88 132 VAL B N 1
ATOM 3553 C CA . VAL B 1 132 ? 6.59 27.859 -6.676 1 94.88 132 VAL B CA 1
ATOM 3554 C C . VAL B 1 132 ? 7.262 29.141 -6.164 1 94.88 132 VAL B C 1
ATOM 3556 O O . VAL B 1 132 ? 6.684 29.875 -5.359 1 94.88 132 VAL B O 1
ATOM 3559 N N . PRO B 1 133 ? 8.484 29.391 -6.613 1 94.06 133 PRO B N 1
ATOM 3560 C CA . PRO B 1 133 ? 9.141 30.625 -6.156 1 94.06 133 PRO B CA 1
ATOM 3561 C C . PRO B 1 133 ? 8.305 31.875 -6.43 1 94.06 133 PRO B C 1
ATOM 3563 O O . PRO B 1 133 ? 7.578 31.938 -7.422 1 94.06 133 PRO B O 1
ATOM 3566 N N . GLU B 1 134 ? 8.477 32.844 -5.535 1 91.06 134 GLU B N 1
ATOM 3567 C CA . GLU B 1 134 ? 7.68 34.062 -5.625 1 91.06 134 GLU B CA 1
ATOM 3568 C C . GLU B 1 134 ? 7.863 34.75 -6.977 1 91.06 134 GLU B C 1
ATOM 3570 O O . GLU B 1 134 ? 6.918 35.312 -7.531 1 91.06 134 GLU B O 1
ATOM 3575 N N . GLU B 1 135 ? 9.039 34.688 -7.441 1 92.62 135 GLU B N 1
ATOM 3576 C CA . GLU B 1 135 ? 9.344 35.312 -8.734 1 92.62 135 GLU B CA 1
ATOM 3577 C C . GLU B 1 135 ? 8.547 34.656 -9.859 1 92.62 135 GLU B C 1
ATOM 3579 O O . GLU B 1 135 ? 8.422 35.219 -10.945 1 92.62 135 GLU B O 1
ATOM 3584 N N . HIS B 1 136 ? 8.023 33.5 -9.586 1 92.56 136 HIS B N 1
ATOM 3585 C CA . HIS B 1 136 ? 7.238 32.781 -10.578 1 92.56 136 HIS B CA 1
ATOM 3586 C C . HIS B 1 136 ? 5.762 32.75 -10.195 1 92.56 136 HIS B C 1
ATOM 3588 O O . HIS B 1 136 ? 5.008 31.906 -10.672 1 92.56 136 HIS B O 1
ATOM 3594 N N . GLY B 1 137 ? 5.441 33.594 -9.195 1 88.06 137 GLY B N 1
ATOM 3595 C CA . GLY B 1 137 ? 4.035 33.812 -8.891 1 88.06 137 GLY B CA 1
ATOM 3596 C C . GLY B 1 137 ? 3.545 32.969 -7.723 1 88.06 137 GLY B C 1
ATOM 3597 O O . GLY B 1 137 ? 2.352 32.969 -7.41 1 88.06 137 GLY B O 1
ATOM 3598 N N . GLY B 1 138 ? 4.441 32.25 -7.051 1 92.25 138 GLY B N 1
ATOM 3599 C CA . GLY B 1 138 ? 4.02 31.438 -5.926 1 92.25 138 GLY B CA 1
ATOM 3600 C C . GLY B 1 138 ? 4.289 32.094 -4.582 1 92.25 138 GLY B C 1
ATOM 3601 O O . GLY B 1 138 ? 4.637 33.281 -4.516 1 92.25 138 GLY B O 1
ATOM 3602 N N . THR B 1 139 ? 3.992 31.312 -3.52 1 92.31 139 THR B N 1
ATOM 3603 C CA . THR B 1 139 ? 4.168 31.797 -2.16 1 92.31 139 THR B CA 1
ATOM 3604 C C . THR B 1 139 ? 5.555 31.453 -1.629 1 92.31 139 THR B C 1
ATOM 3606 O O . THR B 1 139 ? 5.965 31.938 -0.573 1 92.31 139 THR B O 1
ATOM 3609 N N . GLY B 1 140 ? 6.223 30.688 -2.379 1 90.06 140 GLY B N 1
ATOM 3610 C CA . GLY B 1 140 ? 7.539 30.266 -1.932 1 90.06 140 GLY B CA 1
ATOM 3611 C C . GLY B 1 140 ? 7.492 29.344 -0.727 1 90.06 140 GLY B C 1
ATOM 3612 O O . GLY B 1 140 ? 6.824 28.312 -0.756 1 90.06 140 GLY B O 1
ATOM 3613 N N . SER B 1 141 ? 8.125 29.781 0.421 1 85.31 141 SER B N 1
ATOM 3614 C CA . SER B 1 141 ? 8.195 28.953 1.613 1 85.31 141 SER B CA 1
ATOM 3615 C C . SER B 1 141 ? 6.992 29.172 2.525 1 85.31 141 SER B C 1
ATOM 3617 O O . SER B 1 141 ? 6.559 30.312 2.711 1 85.31 141 SER B O 1
ATOM 3619 N N . SER B 1 142 ? 6.527 28.078 3.061 1 88.56 142 SER B N 1
ATOM 3620 C CA . SER B 1 142 ? 5.398 28.188 3.982 1 88.56 142 SER B CA 1
ATOM 3621 C C . SER B 1 142 ? 5.867 28.125 5.434 1 88.56 142 SER B C 1
ATOM 3623 O O . SER B 1 142 ? 5.055 28 6.352 1 88.56 142 SER B O 1
ATOM 3625 N N . SER B 1 143 ? 7.152 28.266 5.668 1 91.06 143 SER B N 1
ATOM 3626 C CA . SER B 1 143 ? 7.703 28.109 7.012 1 91.06 143 SER B CA 1
ATOM 3627 C C . SER B 1 143 ? 7.219 29.219 7.938 1 91.06 143 SER B C 1
ATOM 3629 O O . SER B 1 143 ? 6.871 28.969 9.094 1 91.06 143 SER B O 1
ATOM 3631 N N . GLY B 1 144 ? 7.242 30.422 7.438 1 93.88 144 GLY B N 1
ATOM 3632 C CA . GLY B 1 144 ? 6.754 31.547 8.219 1 93.88 144 GLY B CA 1
ATOM 3633 C C . GLY B 1 144 ? 5.309 31.391 8.656 1 93.88 144 GLY B C 1
ATOM 3634 O O . GLY B 1 144 ? 5.016 31.391 9.852 1 93.88 144 GLY B O 1
ATOM 3635 N N . PRO B 1 145 ? 4.457 31.203 7.656 1 96.5 145 PRO B N 1
ATOM 3636 C CA . PRO B 1 145 ? 3.047 30.984 7.988 1 96.5 145 PRO B CA 1
ATOM 3637 C C . PRO B 1 145 ? 2.83 29.766 8.891 1 96.5 145 PRO B C 1
ATOM 3639 O O . PRO B 1 145 ? 1.956 29.797 9.766 1 96.5 145 PRO B O 1
ATOM 3642 N N . THR B 1 146 ? 3.574 28.703 8.727 1 96.38 146 THR B N 1
ATOM 3643 C CA . THR B 1 146 ? 3.486 27.547 9.609 1 96.38 146 THR B CA 1
ATOM 3644 C C . THR B 1 146 ? 3.824 27.953 11.047 1 96.38 146 THR B C 1
ATOM 3646 O O . THR B 1 146 ? 3.104 27.594 11.984 1 96.38 146 THR B O 1
ATOM 3649 N N . ALA B 1 147 ? 4.875 28.719 11.195 1 98.06 147 ALA B N 1
ATOM 3650 C CA . ALA B 1 147 ? 5.266 29.188 12.516 1 98.06 147 ALA B CA 1
ATOM 3651 C C . ALA B 1 147 ? 4.176 30.062 13.133 1 98.06 147 ALA B C 1
ATOM 3653 O O . ALA B 1 147 ? 3.861 29.938 14.32 1 98.06 147 ALA B O 1
ATOM 3654 N N . ALA B 1 148 ? 3.629 30.922 12.305 1 98.25 148 ALA B N 1
ATOM 3655 C CA . ALA B 1 148 ? 2.549 31.797 12.773 1 98.25 148 ALA B CA 1
ATOM 3656 C C . ALA B 1 148 ? 1.369 30.969 13.281 1 98.25 148 ALA B C 1
ATOM 3658 O O . ALA B 1 148 ? 0.742 31.328 14.281 1 98.25 148 ALA B O 1
ATOM 3659 N N . GLY B 1 149 ? 1.086 29.922 12.578 1 98.56 149 GLY B N 1
ATOM 3660 C CA . GLY B 1 149 ? 0.024 29.031 13.008 1 98.56 149 GLY B CA 1
ATOM 3661 C C . GLY B 1 149 ? 0.313 28.359 14.336 1 98.56 149 GLY B C 1
ATOM 3662 O O . GLY B 1 149 ? -0.567 28.266 15.195 1 98.56 149 GLY B O 1
ATOM 3663 N N . VAL B 1 150 ? 1.522 27.875 14.508 1 98.81 150 VAL B N 1
ATOM 3664 C CA . VAL B 1 150 ? 1.931 27.25 15.758 1 98.81 150 VAL B CA 1
ATOM 3665 C C . VAL B 1 150 ? 1.815 28.25 16.906 1 98.81 150 VAL B C 1
ATOM 3667 O O . VAL B 1 150 ? 1.33 27.922 17.984 1 98.81 150 VAL B O 1
ATOM 3670 N N . LEU B 1 151 ? 2.248 29.484 16.656 1 98.81 151 LEU B N 1
ATOM 3671 C CA . LEU B 1 151 ? 2.174 30.531 17.672 1 98.81 151 LEU B CA 1
ATOM 3672 C C . LEU B 1 151 ? 0.724 30.844 18.031 1 98.81 151 LEU B C 1
ATOM 3674 O O . LEU B 1 151 ? 0.41 31.094 19.203 1 98.81 151 LEU B O 1
ATOM 3678 N N . ALA B 1 152 ? -0.133 30.859 17.062 1 98.75 152 ALA B N 1
ATOM 3679 C CA . ALA B 1 152 ? -1.558 31.047 17.328 1 98.75 152 ALA B CA 1
ATOM 3680 C C . ALA B 1 152 ? -2.105 29.938 18.234 1 98.75 152 ALA B C 1
ATOM 3682 O O . ALA B 1 152 ? -2.781 30.219 19.219 1 98.75 152 ALA B O 1
ATOM 3683 N N . ALA B 1 153 ? -1.816 28.703 17.891 1 98.88 153 ALA B N 1
ATOM 3684 C CA . ALA B 1 153 ? -2.242 27.578 18.703 1 98.88 153 ALA B CA 1
ATOM 3685 C C . ALA B 1 153 ? -1.628 27.641 20.109 1 98.88 153 ALA B C 1
ATOM 3687 O O . ALA B 1 153 ? -2.277 27.297 21.094 1 98.88 153 ALA B O 1
ATOM 3688 N N . LEU B 1 154 ? -0.406 28.062 20.156 1 98.88 154 LEU B N 1
ATOM 3689 C CA . LEU B 1 154 ? 0.307 28.203 21.422 1 98.88 154 LEU B CA 1
ATOM 3690 C C . LEU B 1 154 ? -0.385 29.219 22.328 1 98.88 154 LEU B C 1
ATOM 3692 O O . LEU B 1 154 ? -0.496 29 23.531 1 98.88 154 LEU B O 1
ATOM 3696 N N . ARG B 1 155 ? -0.825 30.328 21.797 1 98.69 155 ARG B N 1
ATOM 3697 C CA . ARG B 1 155 ? -1.524 31.312 22.609 1 98.69 155 ARG B CA 1
ATOM 3698 C C . ARG B 1 155 ? -2.775 30.734 23.25 1 98.69 155 ARG B C 1
ATOM 3700 O O . ARG B 1 155 ? -3.037 30.953 24.438 1 98.69 155 ARG B O 1
ATOM 3707 N N . ALA B 1 156 ? -3.535 29.984 22.5 1 98.62 156 ALA B N 1
ATOM 3708 C CA . ALA B 1 156 ? -4.719 29.312 23.031 1 98.62 156 ALA B CA 1
ATOM 3709 C C . ALA B 1 156 ? -4.336 28.312 24.125 1 98.62 156 ALA B C 1
ATOM 3711 O O . ALA B 1 156 ? -4.953 28.281 25.188 1 98.62 156 ALA B O 1
ATOM 3712 N N . GLY B 1 157 ? -3.318 27.531 23.844 1 98.75 157 GLY B N 1
ATOM 3713 C CA . GLY B 1 157 ? -2.855 26.562 24.828 1 98.75 157 GLY B CA 1
ATOM 3714 C C . GLY B 1 157 ? -2.326 27.203 26.094 1 98.75 157 GLY B C 1
ATOM 3715 O O . GLY B 1 157 ? -2.596 26.719 27.203 1 98.75 157 GLY B O 1
ATOM 3716 N N . ALA B 1 158 ? -1.574 28.25 25.953 1 98.62 158 ALA B N 1
ATOM 3717 C CA . ALA B 1 158 ? -1.002 28.953 27.094 1 98.62 158 ALA B CA 1
ATOM 3718 C C . ALA B 1 158 ? -2.098 29.516 28 1 98.62 158 ALA B C 1
ATOM 3720 O O . ALA B 1 158 ? -1.995 29.438 29.219 1 98.62 158 ALA B O 1
ATOM 3721 N N . ARG B 1 159 ? -3.082 30.078 27.406 1 98.38 159 ARG B N 1
ATOM 3722 C CA . ARG B 1 159 ? -4.203 30.578 28.203 1 98.38 159 ARG B CA 1
ATOM 3723 C C . ARG B 1 159 ? -4.84 29.438 29 1 98.38 159 ARG B C 1
ATOM 3725 O O . ARG B 1 159 ? -5.207 29.625 30.156 1 98.38 159 ARG B O 1
ATOM 3732 N N . ALA B 1 160 ? -4.957 28.312 28.375 1 97.94 160 ALA B N 1
ATOM 3733 C CA . ALA B 1 160 ? -5.594 27.172 29.031 1 97.94 160 ALA B CA 1
ATOM 3734 C C . ALA B 1 160 ? -4.738 26.656 30.172 1 97.94 160 ALA B C 1
ATOM 3736 O O . ALA B 1 160 ? -5.266 26.234 31.219 1 97.94 160 ALA B O 1
ATOM 3737 N N . VAL B 1 161 ? -3.404 26.688 30.016 1 98.12 161 VAL B N 1
ATOM 3738 C CA . VAL B 1 161 ? -2.514 26.031 30.969 1 98.12 161 VAL B CA 1
ATOM 3739 C C . VAL B 1 161 ? -2.018 27.047 31.984 1 98.12 161 VAL B C 1
ATOM 3741 O O . VAL B 1 161 ? -1.91 26.734 33.188 1 98.12 161 VAL B O 1
ATOM 3744 N N . PHE B 1 162 ? -1.768 28.281 31.531 1 98.06 162 PHE B N 1
ATOM 3745 C CA . PHE B 1 162 ? -1.067 29.234 32.375 1 98.06 162 PHE B CA 1
ATOM 3746 C C . PHE B 1 162 ? -1.98 30.391 32.781 1 98.06 162 PHE B C 1
ATOM 3748 O O . PHE B 1 162 ? -1.609 31.234 33.594 1 98.06 162 PHE B O 1
ATOM 3755 N N . GLY B 1 163 ? -3.104 30.531 32.125 1 97.62 163 GLY B N 1
ATOM 3756 C CA . GLY B 1 163 ? -4.062 31.578 32.438 1 97.62 163 GLY B CA 1
ATOM 3757 C C . GLY B 1 163 ? -3.91 32.812 31.562 1 97.62 163 GLY B C 1
ATOM 3758 O O . GLY B 1 163 ? -4.77 33.688 31.578 1 97.62 163 GLY B O 1
ATOM 3759 N N . ASP B 1 164 ? -2.816 32.875 30.781 1 97.06 164 ASP B N 1
ATOM 3760 C CA . ASP B 1 164 ? -2.611 33.938 29.828 1 97.06 164 ASP B CA 1
ATOM 3761 C C . ASP B 1 164 ? -1.724 33.5 28.672 1 97.06 164 ASP B C 1
ATOM 3763 O O . ASP B 1 164 ? -1.114 32.438 28.719 1 97.06 164 ASP B O 1
ATOM 3767 N N . ALA B 1 165 ? -1.611 34.375 27.719 1 97.5 165 ALA B N 1
ATOM 3768 C CA . ALA B 1 165 ? -0.912 33.969 26.484 1 97.5 165 ALA B CA 1
ATOM 3769 C C . ALA B 1 165 ? 0.534 34.469 26.5 1 97.5 165 ALA B C 1
ATOM 3771 O O . ALA B 1 165 ? 1.283 34.25 25.547 1 97.5 165 ALA B O 1
ATOM 3772 N N . SER B 1 166 ? 0.95 35.125 27.516 1 97.62 166 SER B N 1
ATOM 3773 C CA . SER B 1 166 ? 2.295 35.688 27.547 1 97.62 166 SER B CA 1
ATOM 3774 C C . SER B 1 166 ? 3.352 34.594 27.625 1 97.62 166 SER B C 1
ATOM 3776 O O . SER B 1 166 ? 3.189 33.625 28.375 1 97.62 166 SER B O 1
ATOM 3778 N N . MET B 1 167 ? 4.402 34.781 26.953 1 97.75 167 MET B N 1
ATOM 3779 C CA . MET B 1 167 ? 5.504 33.812 26.984 1 97.75 167 MET B CA 1
ATOM 3780 C C . MET B 1 167 ? 6.715 34.406 27.703 1 97.75 167 MET B C 1
ATOM 3782 O O . MET B 1 167 ? 7.762 33.75 27.781 1 97.75 167 MET B O 1
ATOM 3786 N N . LYS B 1 168 ? 6.477 35.562 28.172 1 97.88 168 LYS B N 1
ATOM 3787 C CA . LYS B 1 168 ? 7.578 36.188 28.875 1 97.88 168 LYS B CA 1
ATOM 3788 C C . LYS B 1 168 ? 8.086 35.344 30.016 1 97.88 168 LYS B C 1
ATOM 3790 O O . LYS B 1 168 ? 7.309 34.875 30.859 1 97.88 168 LYS B O 1
ATOM 3795 N N . SER B 1 169 ? 9.352 35.062 30.016 1 97.62 169 SER B N 1
ATOM 3796 C CA . SER B 1 169 ? 10.109 34.344 31.047 1 97.62 169 SER B CA 1
ATOM 3797 C C . SER B 1 169 ? 9.703 32.875 31.109 1 97.62 169 SER B C 1
ATOM 3799 O O . SER B 1 169 ? 10.086 32.156 32.031 1 97.62 169 SER B O 1
ATOM 3801 N N . ARG B 1 170 ? 8.891 32.438 30.172 1 98.38 170 ARG B N 1
ATOM 3802 C CA . ARG B 1 170 ? 8.547 31.016 30.109 1 98.38 170 ARG B CA 1
ATOM 3803 C C . ARG B 1 170 ? 9.688 30.203 29.5 1 98.38 170 ARG B C 1
ATOM 3805 O O . ARG B 1 170 ? 10.336 30.656 28.547 1 98.38 170 ARG B O 1
ATOM 3812 N N . LYS B 1 171 ? 9.914 29.031 30.031 1 98.56 171 LYS B N 1
ATOM 3813 C CA . LYS B 1 171 ? 10.898 28.109 29.469 1 98.56 171 LYS B CA 1
ATOM 3814 C C . LYS B 1 171 ? 10.305 27.312 28.312 1 98.56 171 LYS B C 1
ATOM 3816 O O . LYS B 1 171 ? 9.359 26.547 28.5 1 98.56 171 LYS B O 1
ATOM 3821 N N . VAL B 1 172 ? 10.875 27.516 27.172 1 98.75 172 VAL B N 1
ATOM 3822 C CA . VAL B 1 172 ? 10.383 26.859 25.984 1 98.75 172 VAL B CA 1
ATOM 3823 C C . VAL B 1 172 ? 11.492 26 25.375 1 98.75 172 VAL B C 1
ATOM 3825 O O . VAL B 1 172 ? 12.609 26.484 25.141 1 98.75 172 VAL B O 1
ATOM 3828 N N . VAL B 1 173 ? 11.188 24.734 25.109 1 98.62 173 VAL B N 1
ATOM 3829 C CA . VAL B 1 173 ? 12.125 23.844 24.438 1 98.62 173 VAL B CA 1
ATOM 3830 C C . VAL B 1 173 ? 11.617 23.531 23.031 1 98.62 173 VAL B C 1
ATOM 3832 O O . VAL B 1 173 ? 10.469 23.109 22.859 1 98.62 173 VAL B O 1
ATOM 3835 N N . ILE B 1 174 ? 12.438 23.75 22.062 1 98.56 174 ILE B N 1
ATOM 3836 C CA . ILE B 1 174 ? 12.109 23.469 20.656 1 98.56 174 ILE B CA 1
ATOM 3837 C C . ILE B 1 174 ? 13 22.328 20.141 1 98.56 174 ILE B C 1
ATOM 3839 O O . ILE B 1 174 ? 14.227 22.469 20.109 1 98.56 174 ILE B O 1
ATOM 3843 N N . SER B 1 175 ? 12.352 21.234 19.844 1 97.88 175 SER B N 1
ATOM 3844 C CA . SER B 1 175 ? 13.07 20.125 19.234 1 97.88 175 SER B CA 1
ATOM 3845 C C . SER B 1 175 ? 13.062 20.234 17.719 1 97.88 175 SER B C 1
ATOM 3847 O O . SER B 1 175 ? 12.086 19.859 17.062 1 97.88 175 SER B O 1
ATOM 3849 N N . GLY B 1 176 ? 14.148 20.625 17.156 1 96.38 176 GLY B N 1
ATOM 3850 C CA . GLY B 1 176 ? 14.258 20.922 15.734 1 96.38 176 GLY B CA 1
ATOM 3851 C C . GLY B 1 176 ? 14.484 22.391 15.453 1 96.38 176 GLY B C 1
ATOM 3852 O O . GLY B 1 176 ? 13.633 23.234 15.773 1 96.38 176 GLY B O 1
ATOM 3853 N N . TYR B 1 177 ? 15.609 22.703 14.836 1 96.56 177 TYR B N 1
ATOM 3854 C CA . TYR B 1 177 ? 15.953 24.078 14.5 1 96.56 177 TYR B CA 1
ATOM 3855 C C . TYR B 1 177 ? 16.094 24.266 12.992 1 96.56 177 TYR B C 1
ATOM 3857 O O . TYR B 1 177 ? 17.031 24.906 12.523 1 96.56 177 TYR B O 1
ATOM 3865 N N . GLY B 1 178 ? 15.172 23.625 12.359 1 91.5 178 GLY B N 1
ATOM 3866 C CA . GLY B 1 178 ? 15.039 23.891 10.938 1 91.5 178 GLY B CA 1
ATOM 3867 C C . GLY B 1 178 ? 14.352 25.203 10.633 1 91.5 178 GLY B C 1
ATOM 3868 O O . GLY B 1 178 ? 14.375 26.125 11.453 1 91.5 178 GLY B O 1
ATOM 3869 N N . SER B 1 179 ? 13.742 25.297 9.469 1 89.62 179 SER B N 1
ATOM 3870 C CA . SER B 1 179 ? 13.141 26.547 9.023 1 89.62 179 SER B CA 1
ATOM 3871 C C . SER B 1 179 ? 12.031 27 9.969 1 89.62 179 SER B C 1
ATOM 3873 O O . SER B 1 179 ? 12.062 28.125 10.477 1 89.62 179 SER B O 1
ATOM 3875 N N . VAL B 1 180 ? 11.109 26.125 10.25 1 94.62 180 VAL B N 1
ATOM 3876 C CA . VAL B 1 180 ? 9.992 26.5 11.109 1 94.62 180 VAL B CA 1
ATOM 3877 C C . VAL B 1 180 ? 10.477 26.688 12.547 1 94.62 180 VAL B C 1
ATOM 3879 O O . VAL B 1 180 ? 10.109 27.656 13.211 1 94.62 180 VAL B O 1
ATOM 3882 N N . GLY B 1 181 ? 11.328 25.734 13 1 96.94 181 GLY B N 1
ATOM 3883 C CA . GLY B 1 181 ? 11.875 25.828 14.344 1 96.94 181 GLY B CA 1
ATOM 3884 C C . GLY B 1 181 ? 12.625 27.125 14.594 1 96.94 181 GLY B C 1
ATOM 3885 O O . GLY B 1 181 ? 12.5 27.719 15.664 1 96.94 181 GLY B O 1
ATOM 3886 N N . ALA B 1 182 ? 13.336 27.562 13.625 1 96.56 182 ALA B N 1
ATOM 3887 C CA . ALA B 1 182 ? 14.094 28.812 13.75 1 96.56 182 ALA B CA 1
ATOM 3888 C C . ALA B 1 182 ? 13.164 30.016 13.836 1 96.56 182 ALA B C 1
ATOM 3890 O O . ALA B 1 182 ? 13.414 30.938 14.617 1 96.56 182 ALA B O 1
ATOM 3891 N N . HIS B 1 183 ? 12.148 29.984 13.039 1 96.38 183 HIS B N 1
ATOM 3892 C CA . HIS B 1 183 ? 11.156 31.062 13.102 1 96.38 183 HIS B CA 1
ATOM 3893 C C . HIS B 1 183 ? 10.5 31.109 14.477 1 96.38 183 HIS B C 1
ATOM 3895 O O . HIS B 1 183 ? 10.312 32.188 15.039 1 96.38 183 HIS B O 1
ATOM 3901 N N . LEU B 1 184 ? 10.188 29.984 15 1 98.5 184 LEU B N 1
ATOM 3902 C CA . LEU B 1 184 ? 9.539 29.906 16.297 1 98.5 184 LEU B CA 1
ATOM 3903 C C . LEU B 1 184 ? 10.477 30.375 17.406 1 98.5 184 LEU B C 1
ATOM 3905 O O . LEU B 1 184 ? 10.07 31.141 18.281 1 98.5 184 LEU B O 1
ATOM 3909 N N . ALA B 1 185 ? 11.688 29.953 17.328 1 98.44 185 ALA B N 1
ATOM 3910 C CA . ALA B 1 185 ? 12.672 30.359 18.328 1 98.44 185 ALA B CA 1
ATOM 3911 C C . ALA B 1 185 ? 12.844 31.875 18.359 1 98.44 185 ALA B C 1
ATOM 3913 O O . ALA B 1 185 ? 12.844 32.469 19.422 1 98.44 185 ALA B O 1
ATOM 3914 N N . ALA B 1 186 ? 12.992 32.438 17.219 1 97.62 186 ALA B N 1
ATOM 3915 C CA . ALA B 1 186 ? 13.18 33.875 17.109 1 97.62 186 ALA B CA 1
ATOM 3916 C C . ALA B 1 186 ? 11.977 34.625 17.656 1 97.62 186 ALA B C 1
ATOM 3918 O O . ALA B 1 186 ? 12.125 35.562 18.438 1 97.62 186 ALA B O 1
ATOM 3919 N N . ALA B 1 187 ? 10.789 34.25 17.234 1 98 187 ALA B N 1
ATOM 3920 C CA . ALA B 1 187 ? 9.555 34.906 17.656 1 98 187 ALA B CA 1
ATOM 3921 C C . ALA B 1 187 ? 9.367 34.844 19.156 1 98 187 ALA B C 1
ATOM 3923 O O . ALA B 1 187 ? 8.953 35.812 19.797 1 98 187 ALA B O 1
ATOM 3924 N N . LEU B 1 188 ? 9.68 33.719 19.734 1 98.5 188 LEU B N 1
ATOM 3925 C CA . LEU B 1 188 ? 9.477 33.5 21.156 1 98.5 188 LEU B CA 1
ATOM 3926 C C . LEU B 1 188 ? 10.539 34.219 21.984 1 98.5 188 LEU B C 1
ATOM 3928 O O . LEU B 1 188 ? 10.234 34.781 23.031 1 98.5 188 LEU B O 1
ATOM 3932 N N . ALA B 1 189 ? 11.727 34.219 21.5 1 97.88 189 ALA B N 1
ATOM 3933 C CA . ALA B 1 189 ? 12.781 35 22.156 1 97.88 189 ALA B CA 1
ATOM 3934 C C . ALA B 1 189 ? 12.438 36.469 22.188 1 97.88 189 ALA B C 1
ATOM 3936 O O . ALA B 1 189 ? 12.641 37.125 23.203 1 97.88 189 ALA B O 1
ATOM 3937 N N . GLU B 1 190 ? 11.953 36.938 21.109 1 97.31 190 GLU B N 1
ATOM 3938 C CA . GLU B 1 190 ? 11.555 38.344 21.016 1 97.31 190 GLU B CA 1
ATOM 3939 C C . GLU B 1 190 ? 10.461 38.656 22.016 1 97.31 190 GLU B C 1
ATOM 3941 O O . GLU B 1 190 ? 10.359 39.812 22.484 1 97.31 190 GLU B O 1
ATOM 3946 N N . ARG B 1 191 ? 9.719 37.688 22.359 1 97.06 191 ARG B N 1
ATOM 3947 C CA . ARG B 1 191 ? 8.609 37.875 23.297 1 97.06 191 ARG B CA 1
ATOM 3948 C C . ARG B 1 191 ? 9.055 37.625 24.734 1 97.06 191 ARG B C 1
ATOM 3950 O O . ARG B 1 191 ? 8.234 37.625 25.641 1 97.06 191 ARG B O 1
ATOM 3957 N N . GLY B 1 192 ? 10.32 37.312 24.922 1 97.44 192 GLY B N 1
ATOM 3958 C CA . GLY B 1 192 ? 10.891 37.25 26.266 1 97.44 192 GLY B CA 1
ATOM 3959 C C . GLY B 1 192 ? 10.93 35.844 26.828 1 97.44 192 GLY B C 1
ATOM 3960 O O . GLY B 1 192 ? 11.219 35.656 28 1 97.44 192 GLY B O 1
ATOM 3961 N N . ALA B 1 193 ? 10.68 34.875 26.031 1 98.44 193 ALA B N 1
ATOM 3962 C CA . ALA B 1 193 ? 10.758 33.469 26.484 1 98.44 193 ALA B CA 1
ATOM 3963 C C . ALA B 1 193 ? 12.211 33.031 26.641 1 98.44 193 ALA B C 1
ATOM 3965 O O . ALA B 1 193 ? 13.102 33.594 25.984 1 98.44 193 ALA B O 1
ATOM 3966 N N . ASP B 1 194 ? 12.438 32.188 27.547 1 98.12 194 ASP B N 1
ATOM 3967 C CA . ASP B 1 194 ? 13.711 31.484 27.656 1 98.12 194 ASP B CA 1
ATOM 3968 C C . ASP B 1 194 ? 13.734 30.25 26.75 1 98.12 194 ASP B C 1
ATOM 3970 O O . ASP B 1 194 ? 13.297 29.172 27.141 1 98.12 194 ASP B O 1
ATOM 3974 N N . VAL B 1 195 ? 14.398 30.391 25.562 1 98.5 195 VAL B N 1
ATOM 3975 C CA . VAL B 1 195 ? 14.258 29.391 24.5 1 98.5 195 VAL B CA 1
ATOM 3976 C C . VAL B 1 195 ? 15.5 28.5 24.484 1 98.5 195 VAL B C 1
ATOM 3978 O O . VAL B 1 195 ? 16.625 28.984 24.438 1 98.5 195 VAL B O 1
ATOM 3981 N N . THR B 1 196 ? 15.289 27.219 24.562 1 98.31 196 THR B N 1
ATOM 3982 C CA . THR B 1 196 ? 16.297 26.188 24.359 1 98.31 196 THR B CA 1
ATOM 3983 C C . THR B 1 196 ? 15.992 25.375 23.109 1 98.31 196 THR B C 1
ATOM 3985 O O . THR B 1 196 ? 14.852 24.938 22.906 1 98.31 196 THR B O 1
ATOM 3988 N N . VAL B 1 197 ? 17.016 25.156 22.266 1 98.31 197 VAL B N 1
ATOM 3989 C CA . VAL B 1 197 ? 16.766 24.453 21.016 1 98.31 197 VAL B CA 1
ATOM 3990 C C . VAL B 1 197 ? 17.656 23.219 20.922 1 98.31 197 VAL B C 1
ATOM 3992 O O . VAL B 1 197 ? 18.703 23.156 21.562 1 98.31 197 VAL B O 1
ATOM 3995 N N . SER B 1 198 ? 17.141 22.234 20.219 1 97.75 198 SER B N 1
ATOM 3996 C CA . SER B 1 198 ? 17.922 21.047 19.875 1 97.75 198 SER B CA 1
ATOM 3997 C C . SER B 1 198 ? 17.812 20.734 18.391 1 97.75 198 SER B C 1
ATOM 3999 O O . SER B 1 198 ? 16.844 21.125 17.734 1 97.75 198 SER B O 1
ATOM 4001 N N . ASP B 1 199 ? 18.812 20.109 17.859 1 96.38 199 ASP B N 1
ATOM 4002 C CA . ASP B 1 199 ? 18.828 19.625 16.484 1 96.38 199 ASP B CA 1
ATOM 4003 C C . ASP B 1 199 ? 19.891 18.531 16.297 1 96.38 199 ASP B C 1
ATOM 4005 O O . ASP B 1 199 ? 20.938 18.562 16.953 1 96.38 199 ASP B O 1
ATOM 4009 N N . VAL B 1 200 ? 19.594 17.641 15.445 1 93.5 200 VAL B N 1
ATOM 4010 C CA . VAL B 1 200 ? 20.547 16.562 15.195 1 93.5 200 VAL B CA 1
ATOM 4011 C C . VAL B 1 200 ? 21.719 17.094 14.359 1 93.5 200 VAL B C 1
ATOM 4013 O O . VAL B 1 200 ? 22.812 16.531 14.391 1 93.5 200 VAL B O 1
ATOM 4016 N N . ASP B 1 201 ? 21.469 18.141 13.617 1 93.62 201 ASP B N 1
ATOM 4017 C CA . ASP B 1 201 ? 22.516 18.781 12.805 1 93.62 201 ASP B CA 1
ATOM 4018 C C . ASP B 1 201 ? 23.312 19.781 13.633 1 93.62 201 ASP B C 1
ATOM 4020 O O . ASP B 1 201 ? 22.828 20.859 13.961 1 93.62 201 ASP B O 1
ATOM 4024 N N . GLU B 1 202 ? 24.547 19.531 13.742 1 92.69 202 GLU B N 1
ATOM 4025 C CA . GLU B 1 202 ? 25.406 20.359 14.578 1 92.69 202 GLU B CA 1
ATOM 4026 C C . GLU B 1 202 ? 25.578 21.766 13.992 1 92.69 202 GLU B C 1
ATOM 4028 O O . GLU B 1 202 ? 25.75 22.734 14.734 1 92.69 202 GLU B O 1
ATOM 4033 N N . ARG B 1 203 ? 25.547 21.797 12.742 1 92.44 203 ARG B N 1
ATOM 4034 C CA . ARG B 1 203 ? 25.672 23.094 12.094 1 92.44 203 ARG B CA 1
ATOM 4035 C C . ARG B 1 203 ? 24.5 24 12.461 1 92.44 203 ARG B C 1
ATOM 4037 O O . ARG B 1 203 ? 24.672 25.219 12.617 1 92.44 203 ARG B O 1
ATOM 4044 N N . ARG B 1 204 ? 23.266 23.484 12.57 1 93.5 204 ARG B N 1
ATOM 4045 C CA . ARG B 1 204 ? 22.078 24.234 12.953 1 93.5 204 ARG B CA 1
ATOM 4046 C C . ARG B 1 204 ? 22.141 24.641 14.414 1 93.5 204 ARG B C 1
ATOM 4048 O O . ARG B 1 204 ? 21.719 25.75 14.773 1 93.5 204 ARG B O 1
ATOM 4055 N N . LEU B 1 205 ? 22.672 23.766 15.188 1 93.44 205 LEU B N 1
ATOM 4056 C CA . LEU B 1 205 ? 22.797 24.078 16.609 1 93.44 205 LEU B CA 1
ATOM 4057 C C . LEU B 1 205 ? 23.797 25.203 16.844 1 93.44 205 LEU B C 1
ATOM 4059 O O . LEU B 1 205 ? 23.594 26.062 17.703 1 93.44 205 LEU B O 1
ATOM 4063 N N . ARG B 1 206 ? 24.859 25.125 16.094 1 93.88 206 ARG B N 1
ATOM 4064 C CA . ARG B 1 206 ? 25.844 26.188 16.203 1 93.88 206 ARG B CA 1
ATOM 4065 C C . ARG B 1 206 ? 25.25 27.531 15.797 1 93.88 206 ARG B C 1
ATOM 4067 O O . ARG B 1 206 ? 25.5 28.547 16.453 1 93.88 206 ARG B O 1
ATOM 4074 N N . ALA B 1 207 ? 24.453 27.484 14.766 1 94.81 207 ALA B N 1
ATOM 4075 C CA . ALA B 1 207 ? 23.781 28.703 14.312 1 94.81 207 ALA B CA 1
ATOM 4076 C C . ALA B 1 207 ? 22.859 29.25 15.398 1 94.81 207 ALA B C 1
ATOM 4078 O O . ALA B 1 207 ? 22.75 30.469 15.578 1 94.81 207 ALA B O 1
ATOM 4079 N N . ALA B 1 208 ? 22.172 28.391 16.047 1 95.56 208 ALA B N 1
ATOM 4080 C CA . ALA B 1 208 ? 21.297 28.781 17.141 1 95.56 208 ALA B CA 1
ATOM 4081 C C . ALA B 1 208 ? 22.094 29.438 18.266 1 95.56 208 ALA B C 1
ATOM 4083 O O . ALA B 1 208 ? 21.672 30.438 18.844 1 95.56 208 ALA B O 1
ATOM 4084 N N . GLY B 1 209 ? 23.219 28.859 18.594 1 94.44 209 GLY B N 1
ATOM 4085 C CA . GLY B 1 209 ? 24.094 29.422 19.609 1 94.44 209 GLY B CA 1
ATOM 4086 C C . GLY B 1 209 ? 24.578 30.828 19.266 1 94.44 209 GLY B C 1
ATOM 4087 O O . GLY B 1 209 ? 24.672 31.672 20.156 1 94.44 209 GLY B O 1
ATOM 4088 N N . GLU B 1 210 ? 24.828 30.984 18.078 1 94.69 210 GLU B N 1
ATOM 4089 C CA . GLU B 1 210 ? 25.297 32.281 17.609 1 94.69 210 GLU B CA 1
ATOM 4090 C C . GLU B 1 210 ? 24.203 33.344 17.75 1 94.69 210 GLU B C 1
ATOM 4092 O O . GLU B 1 210 ? 24.484 34.531 17.844 1 94.69 210 GLU B O 1
ATOM 4097 N N . GLN B 1 211 ? 23.031 32.906 17.797 1 94 211 GLN B N 1
ATOM 4098 C CA . GLN B 1 211 ? 21.891 33.781 17.984 1 94 211 GLN B CA 1
ATOM 4099 C C . GLN B 1 211 ? 21.594 34 19.469 1 94 211 GLN B C 1
ATOM 4101 O O . GLN B 1 211 ? 20.594 34.625 19.828 1 94 211 GLN B O 1
ATOM 4106 N N . GLY B 1 212 ? 22.344 33.281 20.328 1 94 212 GLY B N 1
ATOM 4107 C CA . GLY B 1 212 ? 22.203 33.5 21.766 1 94 212 GLY B CA 1
ATOM 4108 C C . GLY B 1 212 ? 21.219 32.531 22.406 1 94 212 GLY B C 1
ATOM 4109 O O . GLY B 1 212 ? 20.828 32.688 23.562 1 94 212 GLY B O 1
ATOM 4110 N N . LEU B 1 213 ? 20.781 31.531 21.688 1 96.44 213 LEU B N 1
ATOM 4111 C CA . LEU B 1 213 ? 19.844 30.562 22.219 1 96.44 213 LEU B CA 1
ATOM 4112 C C . LEU B 1 213 ? 20.562 29.469 23 1 96.44 213 LEU B C 1
ATOM 4114 O O . LEU B 1 213 ? 21.703 29.094 22.656 1 96.44 213 LEU B O 1
ATOM 4118 N N . ARG B 1 214 ? 19.953 29.016 24 1 96.69 214 ARG B N 1
ATOM 4119 C CA . ARG B 1 214 ? 20.469 27.812 24.672 1 96.69 214 ARG B CA 1
ATOM 4120 C C . ARG B 1 214 ? 20.281 26.578 23.797 1 96.69 214 ARG B C 1
ATOM 4122 O O . ARG B 1 214 ? 19.344 26.5 23.016 1 96.69 214 ARG B O 1
ATOM 4129 N N . ARG B 1 215 ? 21.266 25.641 23.953 1 97.31 215 ARG B N 1
ATOM 4130 C CA . ARG B 1 215 ? 21.25 24.438 23.125 1 97.31 215 ARG B CA 1
ATOM 4131 C C . ARG B 1 215 ? 21.328 23.172 23.984 1 97.31 215 ARG B C 1
ATOM 4133 O O . ARG B 1 215 ? 21.969 23.172 25.047 1 97.31 215 ARG B O 1
ATOM 4140 N N . VAL B 1 216 ? 20.641 22.156 23.562 1 96.19 216 VAL B N 1
ATOM 4141 C CA . VAL B 1 216 ? 20.734 20.844 24.203 1 96.19 216 VAL B CA 1
ATOM 4142 C C . VAL B 1 216 ? 20.797 19.75 23.141 1 96.19 216 VAL B C 1
ATOM 4144 O O . VAL B 1 216 ? 20.5 20 21.969 1 96.19 216 VAL B O 1
ATOM 4147 N N . ARG B 1 217 ? 21.219 18.547 23.531 1 93.81 217 ARG B N 1
ATOM 4148 C CA . ARG B 1 217 ? 21.234 17.406 22.641 1 93.81 217 ARG B CA 1
ATOM 4149 C C . ARG B 1 217 ? 19.828 16.812 22.484 1 93.81 217 ARG B C 1
ATOM 4151 O O . ARG B 1 217 ? 19.016 16.891 23.391 1 93.81 217 ARG B O 1
ATOM 4158 N N . PRO B 1 218 ? 19.562 16.234 21.375 1 93.69 218 PRO B N 1
ATOM 4159 C CA . PRO B 1 218 ? 18.234 15.711 21.094 1 93.69 218 PRO B CA 1
ATOM 4160 C C . PRO B 1 218 ? 17.734 14.742 22.156 1 93.69 218 PRO B C 1
ATOM 4162 O O . PRO B 1 218 ? 16.562 14.758 22.516 1 93.69 218 PRO B O 1
ATOM 4165 N N . GLU B 1 219 ? 18.609 13.977 22.734 1 92.12 219 GLU B N 1
ATOM 4166 C CA . GLU B 1 219 ? 18.219 12.945 23.688 1 92.12 219 GLU B CA 1
ATOM 4167 C C . GLU B 1 219 ? 17.781 13.562 25.016 1 92.12 219 GLU B C 1
ATOM 4169 O O . GLU B 1 219 ? 17.156 12.891 25.844 1 92.12 219 GLU B O 1
ATOM 4174 N N . GLN B 1 220 ? 18.031 14.805 25.188 1 93.31 220 GLN B N 1
ATOM 4175 C CA . GLN B 1 220 ? 17.75 15.469 26.453 1 93.31 220 GLN B CA 1
ATOM 4176 C C . GLN B 1 220 ? 16.406 16.188 26.391 1 93.31 220 GLN B C 1
ATOM 4178 O O . GLN B 1 220 ? 15.867 16.594 27.438 1 93.31 220 GLN B O 1
ATOM 4183 N N . VAL B 1 221 ? 15.805 16.312 25.312 1 95.06 221 VAL B N 1
ATOM 4184 C CA . VAL B 1 221 ? 14.688 17.219 25.047 1 95.06 221 VAL B CA 1
ATOM 4185 C C . VAL B 1 221 ? 13.484 16.812 25.891 1 95.06 221 VAL B C 1
ATOM 4187 O O . VAL B 1 221 ? 12.891 17.641 26.578 1 95.06 221 VAL B O 1
ATOM 4190 N N . LEU B 1 222 ? 13.141 15.531 25.891 1 93.06 222 LEU B N 1
ATOM 4191 C CA . LEU B 1 222 ? 11.922 15.062 26.531 1 93.06 222 LEU B CA 1
ATOM 4192 C C . LEU B 1 222 ? 12.039 15.148 28.062 1 93.06 222 LEU B C 1
ATOM 4194 O O . LEU B 1 222 ? 11.031 15.32 28.75 1 93.06 222 LEU B O 1
ATOM 4198 N N . GLY B 1 223 ? 13.25 15.109 28.562 1 91.62 223 GLY B N 1
ATOM 4199 C CA . GLY B 1 223 ? 13.477 15.109 30 1 91.62 223 GLY B CA 1
ATOM 4200 C C . GLY B 1 223 ? 13.75 16.484 30.562 1 91.62 223 GLY B C 1
ATOM 4201 O O . GLY B 1 223 ? 13.797 16.672 31.781 1 91.62 223 GLY B O 1
ATOM 4202 N N . LEU B 1 224 ? 13.859 17.422 29.75 1 95.5 224 LEU B N 1
ATOM 4203 C CA . LEU B 1 224 ? 14.156 18.781 30.203 1 95.5 224 LEU B CA 1
ATOM 4204 C C . LEU B 1 224 ? 12.898 19.469 30.734 1 95.5 224 LEU B C 1
ATOM 4206 O O . LEU B 1 224 ? 11.891 19.547 30.031 1 95.5 224 LEU B O 1
ATOM 4210 N N . ARG B 1 225 ? 12.992 19.891 31.984 1 96.81 225 ARG B N 1
ATOM 4211 C CA . ARG B 1 225 ? 11.859 20.609 32.562 1 96.81 225 ARG B CA 1
ATOM 4212 C C . ARG B 1 225 ? 11.617 21.922 31.828 1 96.81 225 ARG B C 1
ATOM 4214 O O . ARG B 1 225 ? 12.531 22.75 31.703 1 96.81 225 ARG B O 1
ATOM 4221 N N . ALA B 1 226 ? 10.422 22.109 31.344 1 98.38 226 ALA B N 1
ATOM 4222 C CA . ALA B 1 226 ? 10.031 23.312 30.609 1 98.38 226 ALA B CA 1
ATOM 4223 C C . ALA B 1 226 ? 8.539 23.609 30.797 1 98.38 226 ALA B C 1
ATOM 4225 O O . ALA B 1 226 ? 7.809 22.797 31.359 1 98.38 226 ALA B O 1
ATOM 4226 N N . ASP B 1 227 ? 8.18 24.828 30.453 1 98.69 227 ASP B N 1
ATOM 4227 C CA . ASP B 1 227 ? 6.766 25.172 30.438 1 98.69 227 ASP B CA 1
ATOM 4228 C C . ASP B 1 227 ? 6.098 24.703 29.141 1 98.69 227 ASP B C 1
ATOM 4230 O O . ASP B 1 227 ? 4.934 24.297 29.156 1 98.69 227 ASP B O 1
ATOM 4234 N N . VAL B 1 228 ? 6.836 24.797 28.062 1 98.75 228 VAL B N 1
ATOM 4235 C CA . VAL B 1 228 ? 6.312 24.453 26.75 1 98.75 228 VAL B CA 1
ATOM 4236 C C . VAL B 1 228 ? 7.34 23.609 25.984 1 98.75 228 VAL B C 1
ATOM 4238 O O . VAL B 1 228 ? 8.523 23.953 25.953 1 98.75 228 VAL B O 1
ATOM 4241 N N . LEU B 1 229 ? 6.891 22.484 25.438 1 98.75 229 LEU B N 1
ATOM 4242 C CA . LEU B 1 229 ? 7.672 21.703 24.484 1 98.75 229 LEU B CA 1
ATOM 4243 C C . LEU B 1 229 ? 7.109 21.859 23.062 1 98.75 229 LEU B C 1
ATOM 4245 O O . LEU B 1 229 ? 5.906 21.688 22.859 1 98.75 229 LEU B O 1
ATOM 4249 N N . ILE B 1 230 ? 7.988 22.188 22.109 1 98.75 230 ILE B N 1
ATOM 4250 C CA . ILE B 1 230 ? 7.594 22.375 20.719 1 98.75 230 ILE B CA 1
ATOM 4251 C C . ILE B 1 230 ? 8.312 21.359 19.828 1 98.75 230 ILE B C 1
ATOM 4253 O O . ILE B 1 230 ? 9.461 21.578 19.438 1 98.75 230 ILE B O 1
ATOM 4257 N N . PRO B 1 231 ? 7.672 20.312 19.516 1 98.12 231 PRO B N 1
ATOM 4258 C CA . PRO B 1 231 ? 8.258 19.375 18.562 1 98.12 231 PRO B CA 1
ATOM 4259 C C . PRO B 1 231 ? 8.281 19.938 17.141 1 98.12 231 PRO B C 1
ATOM 4261 O O . PRO B 1 231 ? 7.223 20.172 16.547 1 98.12 231 PRO B O 1
ATOM 4264 N N . ALA B 1 232 ? 9.438 20.078 16.562 1 96.5 232 ALA B N 1
ATOM 4265 C CA . ALA B 1 232 ? 9.562 20.703 15.242 1 96.5 232 ALA B CA 1
ATOM 4266 C C . ALA B 1 232 ? 10.508 19.906 14.344 1 96.5 232 ALA B C 1
ATOM 4268 O O . ALA B 1 232 ? 10.945 20.391 13.305 1 96.5 232 ALA B O 1
ATOM 4269 N N . ALA B 1 233 ? 10.867 18.703 14.758 1 90.19 233 ALA B N 1
ATOM 4270 C CA . ALA B 1 233 ? 11.844 17.922 14.016 1 90.19 233 ALA B CA 1
ATOM 4271 C C . ALA B 1 233 ? 11.18 16.766 13.281 1 90.19 233 ALA B C 1
ATOM 4273 O O . ALA B 1 233 ? 10.992 16.812 12.062 1 90.19 233 ALA B O 1
ATOM 4274 N N . VAL B 1 234 ? 10.766 15.719 14.016 1 84.81 234 VAL B N 1
ATOM 4275 C CA . VAL B 1 234 ? 10.211 14.508 13.414 1 84.81 234 VAL B CA 1
ATOM 4276 C C . VAL B 1 234 ? 8.938 14.094 14.156 1 84.81 234 VAL B C 1
ATOM 4278 O O . VAL B 1 234 ? 8.672 14.578 15.258 1 84.81 234 VAL B O 1
ATOM 4281 N N . GLY B 1 235 ? 8.211 13.234 13.5 1 87.88 235 GLY B N 1
ATOM 4282 C CA . GLY B 1 235 ? 7.051 12.641 14.148 1 87.88 235 GLY B CA 1
ATOM 4283 C C . GLY B 1 235 ? 7.398 11.43 15 1 87.88 235 GLY B C 1
ATOM 4284 O O . GLY B 1 235 ? 8.57 11.062 15.117 1 87.88 235 GLY B O 1
ATOM 4285 N N . GLY B 1 236 ? 6.398 10.938 15.711 1 90.12 236 GLY B N 1
ATOM 4286 C CA . GLY B 1 236 ? 6.527 9.688 16.453 1 90.12 236 GLY B CA 1
ATOM 4287 C C . GLY B 1 236 ? 7.324 9.836 17.734 1 90.12 236 GLY B C 1
ATOM 4288 O O . GLY B 1 236 ? 7.918 8.875 18.219 1 90.12 236 GLY B O 1
ATOM 4289 N N . VAL B 1 237 ? 7.367 10.938 18.266 1 92.88 237 VAL B N 1
ATOM 4290 C CA . VAL B 1 237 ? 8.266 11.188 19.391 1 92.88 237 VAL B CA 1
ATOM 4291 C C . VAL B 1 237 ? 7.547 10.859 20.703 1 92.88 237 VAL B C 1
ATOM 4293 O O . VAL B 1 237 ? 8.188 10.703 21.734 1 92.88 237 VAL B O 1
ATOM 4296 N N . PHE B 1 238 ? 6.227 10.758 20.656 1 96.88 238 PHE B N 1
ATOM 4297 C CA . PHE B 1 238 ? 5.473 10.43 21.859 1 96.88 238 PHE B CA 1
ATOM 4298 C C . PHE B 1 238 ? 4.852 9.039 21.75 1 96.88 238 PHE B C 1
ATOM 4300 O O . PHE B 1 238 ? 3.949 8.82 20.938 1 96.88 238 PHE B O 1
ATOM 4307 N N . GLY B 1 239 ? 5.301 8.156 22.516 1 96.19 239 GLY B N 1
ATOM 4308 C CA . GLY B 1 239 ? 4.723 6.832 22.641 1 96.19 239 GLY B CA 1
ATOM 4309 C C . GLY B 1 239 ? 4.066 6.59 23.984 1 96.19 239 GLY B C 1
ATOM 4310 O O . GLY B 1 239 ? 4.039 7.48 24.828 1 96.19 239 GLY B O 1
ATOM 4311 N N . PRO B 1 240 ? 3.561 5.332 24.203 1 94.75 240 PRO B N 1
ATOM 4312 C CA . PRO B 1 240 ? 2.807 5.012 25.422 1 94.75 240 PRO B CA 1
ATOM 4313 C C . PRO B 1 240 ? 3.639 5.168 26.688 1 94.75 240 PRO B C 1
ATOM 4315 O O . PRO B 1 240 ? 3.094 5.457 27.766 1 94.75 240 PRO B O 1
ATOM 4318 N N . ALA B 1 241 ? 4.945 5.02 26.547 1 95 241 ALA B N 1
ATOM 4319 C CA . ALA B 1 241 ? 5.805 5.047 27.719 1 95 241 ALA B CA 1
ATOM 4320 C C . ALA B 1 241 ? 6.543 6.379 27.828 1 95 241 ALA B C 1
ATOM 4322 O O . ALA B 1 241 ? 7.352 6.574 28.734 1 95 241 ALA B O 1
ATOM 4323 N N . THR B 1 242 ? 6.258 7.242 26.891 1 95.5 242 THR B N 1
ATOM 4324 C CA . THR B 1 242 ? 7.004 8.5 26.859 1 95.5 242 THR B CA 1
ATOM 4325 C C . THR B 1 242 ? 6.562 9.414 28 1 95.5 242 THR B C 1
ATOM 4327 O O . THR B 1 242 ? 5.367 9.625 28.203 1 95.5 242 THR B O 1
ATOM 4330 N N . GLU B 1 243 ? 7.535 9.922 28.75 1 94.44 243 GLU B N 1
ATOM 4331 C CA . GLU B 1 243 ? 7.289 10.938 29.766 1 94.44 243 GLU B CA 1
ATOM 4332 C C . GLU B 1 243 ? 7.715 12.32 2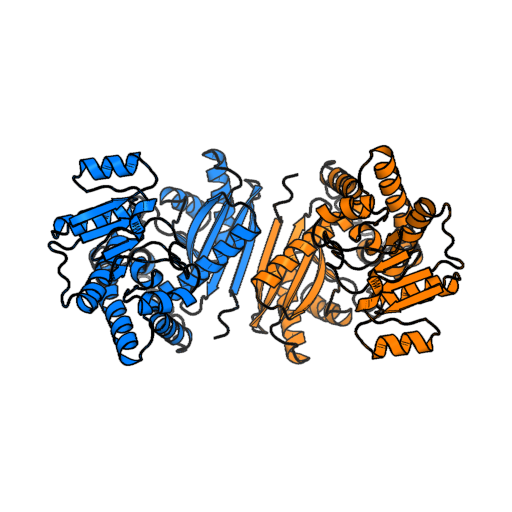9.281 1 94.44 243 GLU B C 1
ATOM 4334 O O . GLU B 1 243 ? 8.812 12.484 28.734 1 94.44 243 GLU B O 1
ATOM 4339 N N . VAL B 1 244 ? 6.816 13.273 29.453 1 95.56 244 VAL B N 1
ATOM 4340 C CA . VAL B 1 244 ? 7.074 14.641 29 1 95.56 244 VAL B CA 1
ATOM 4341 C C . VAL B 1 244 ? 7.121 15.586 30.203 1 95.56 244 VAL B C 1
ATOM 4343 O O . VAL B 1 244 ? 6.188 15.617 31 1 95.56 244 VAL B O 1
ATOM 4346 N N . ALA B 1 245 ? 8.203 16.312 30.328 1 95.94 245 ALA B N 1
ATOM 4347 C CA . ALA B 1 245 ? 8.391 17.188 31.469 1 95.94 245 ALA B CA 1
ATOM 4348 C C . ALA B 1 245 ? 7.949 18.609 31.156 1 95.94 245 ALA B C 1
ATOM 4350 O O . ALA B 1 245 ? 8.648 19.578 31.5 1 95.94 245 ALA B O 1
ATOM 4351 N N . ALA B 1 246 ? 6.926 18.828 30.391 1 97.88 246 ALA B N 1
ATOM 4352 C CA . ALA B 1 246 ? 6.297 20.109 30.078 1 97.88 246 ALA B CA 1
ATOM 4353 C C . ALA B 1 246 ? 4.777 20 30.094 1 97.88 246 ALA B C 1
ATOM 4355 O O . ALA B 1 246 ? 4.207 19.062 29.516 1 97.88 246 ALA B O 1
ATOM 4356 N N . PRO B 1 247 ? 4.125 20.922 30.703 1 98.25 247 PRO B N 1
ATOM 4357 C CA . PRO B 1 247 ? 2.664 20.844 30.797 1 98.25 247 PRO B CA 1
ATOM 4358 C C . PRO B 1 247 ? 1.971 21.172 29.484 1 98.25 247 PRO B C 1
ATOM 4360 O O . PRO B 1 247 ? 0.785 20.875 29.312 1 98.25 247 PRO B O 1
ATOM 4363 N N . LEU B 1 248 ? 2.658 21.828 28.562 1 98.62 248 LEU B N 1
ATOM 4364 C CA . LEU B 1 248 ? 2.08 22.203 27.281 1 98.62 248 LEU B CA 1
ATOM 4365 C C . LEU B 1 248 ? 2.975 21.766 26.141 1 98.62 248 LEU B C 1
ATOM 4367 O O . LEU B 1 248 ? 4.176 22.031 26.125 1 98.62 248 LEU B O 1
ATOM 4371 N N . VAL B 1 249 ? 2.361 21.031 25.172 1 98.75 249 VAL B N 1
ATOM 4372 C CA . VAL B 1 249 ? 3.049 20.578 23.969 1 98.75 249 VAL B CA 1
ATOM 4373 C C . VAL B 1 249 ? 2.312 21.094 22.734 1 98.75 249 VAL B C 1
ATOM 4375 O O . VAL B 1 249 ? 1.119 20.828 22.562 1 98.75 249 VAL B O 1
ATOM 4378 N N . VAL B 1 250 ? 2.941 21.828 21.906 1 98.69 250 VAL B N 1
ATOM 4379 C CA . VAL B 1 250 ? 2.381 22.375 20.672 1 98.69 250 VAL B CA 1
ATOM 4380 C C . VAL B 1 250 ? 3.492 22.562 19.641 1 98.69 250 VAL B C 1
ATOM 4382 O O . VAL B 1 250 ? 4.484 23.25 19.906 1 98.69 250 VAL B O 1
ATOM 4385 N N . GLY B 1 251 ? 3.35 21.984 18.5 1 97.88 251 GLY B N 1
ATOM 4386 C CA . GLY B 1 251 ? 4.43 22.109 17.531 1 97.88 251 GLY B CA 1
ATOM 4387 C C . GLY B 1 251 ? 4.016 21.75 16.125 1 97.88 251 GLY B C 1
ATOM 4388 O O . GLY B 1 251 ? 2.912 21.25 15.906 1 97.88 251 GLY B O 1
ATOM 4389 N N . PRO B 1 252 ? 4.93 22 15.203 1 96.81 252 PRO B N 1
ATOM 4390 C CA . PRO B 1 252 ? 4.609 21.859 13.781 1 96.81 252 PRO B CA 1
ATOM 4391 C C . PRO B 1 252 ? 4.867 20.453 13.25 1 96.81 252 PRO B C 1
ATOM 4393 O O . PRO B 1 252 ? 4.418 20.109 12.148 1 96.81 252 PRO B O 1
ATOM 4396 N N . ALA B 1 253 ? 5.641 19.656 13.93 1 94.06 253 ALA B N 1
ATOM 4397 C CA . ALA B 1 253 ? 5.93 18.328 13.414 1 94.06 253 ALA B CA 1
ATOM 4398 C C . ALA B 1 253 ? 4.648 17.516 13.211 1 94.06 253 ALA B C 1
ATOM 4400 O O . ALA B 1 253 ? 3.738 17.578 14.039 1 94.06 253 ALA B O 1
ATOM 4401 N N . ASN B 1 254 ? 4.605 16.797 12.109 1 90 254 ASN B N 1
ATOM 4402 C CA . ASN B 1 254 ? 3.422 15.992 11.836 1 90 254 ASN B CA 1
ATOM 4403 C C . ASN B 1 254 ? 3.527 14.609 12.477 1 90 254 ASN B C 1
ATOM 4405 O O . ASN B 1 254 ? 4.625 14.062 12.609 1 90 254 ASN B O 1
ATOM 4409 N N . ASN B 1 255 ? 2.402 14.102 12.852 1 90.38 255 ASN B N 1
ATOM 4410 C CA . ASN B 1 255 ? 2.305 12.75 13.383 1 90.38 255 ASN B CA 1
ATOM 4411 C C . ASN B 1 255 ? 3.209 12.555 14.602 1 90.38 255 ASN B C 1
ATOM 4413 O O . ASN B 1 255 ? 4.012 11.617 14.641 1 90.38 255 ASN B O 1
ATOM 4417 N N . GLN B 1 256 ? 3.057 13.359 15.539 1 95.56 256 GLN B N 1
ATOM 4418 C CA . GLN B 1 256 ? 3.908 13.391 16.719 1 95.56 256 GLN B CA 1
ATOM 4419 C C . GLN B 1 256 ? 3.66 12.172 17.609 1 95.56 256 GLN B C 1
ATOM 4421 O O . GLN B 1 256 ? 4.578 11.68 18.266 1 95.56 256 GLN B O 1
ATOM 4426 N N . LEU B 1 257 ? 2.418 11.695 17.672 1 96.25 257 LEU B N 1
ATOM 4427 C CA . LEU B 1 257 ? 2.068 10.508 18.438 1 96.25 257 LEU B CA 1
ATOM 4428 C C . LEU B 1 257 ? 2.355 9.242 17.641 1 96.25 257 LEU B C 1
ATOM 4430 O O . LEU B 1 257 ? 2.115 9.195 16.438 1 96.25 257 LEU B O 1
ATOM 4434 N N . THR B 1 258 ? 2.76 8.227 18.297 1 91.81 258 THR B N 1
ATOM 4435 C CA . THR B 1 258 ? 2.932 6.934 17.625 1 91.81 258 THR B CA 1
ATOM 4436 C C . THR B 1 258 ? 1.58 6.301 17.328 1 91.81 258 THR B C 1
ATOM 4438 O O . THR B 1 258 ? 1.46 5.512 16.375 1 91.81 258 THR B O 1
ATOM 4441 N N . GLU B 1 259 ? 0.678 6.602 18.094 1 90.75 259 GLU B N 1
ATOM 4442 C CA . GLU B 1 259 ? -0.71 6.18 17.922 1 90.75 259 GLU B CA 1
ATOM 4443 C C . GLU B 1 259 ? -1.661 7.117 18.672 1 90.75 259 GLU B C 1
ATOM 4445 O O . GLU B 1 259 ? -1.257 7.805 19.609 1 90.75 259 GLU B O 1
ATOM 4450 N N . ASP B 1 260 ? -2.859 7.105 18.281 1 92.31 260 ASP B N 1
ATOM 4451 C CA . ASP B 1 260 ? -3.844 8.039 18.828 1 92.31 260 ASP B CA 1
ATOM 4452 C C . ASP B 1 260 ? -4.07 7.812 20.312 1 92.31 260 ASP B C 1
ATOM 4454 O O . ASP B 1 260 ? -4.352 8.75 21.062 1 92.31 260 ASP B O 1
ATOM 4458 N N . ALA B 1 261 ? -3.848 6.566 20.781 1 95.19 261 ALA B N 1
ATOM 4459 C CA . ALA B 1 261 ? -4.121 6.188 22.172 1 95.19 261 ALA B CA 1
ATOM 4460 C C . ALA B 1 261 ? -3.162 6.887 23.125 1 95.19 261 ALA B C 1
ATOM 4462 O O . ALA B 1 261 ? -3.389 6.906 24.344 1 95.19 261 ALA B O 1
ATOM 4463 N N . VAL B 1 262 ? -2.174 7.531 22.609 1 97.19 262 VAL B N 1
ATOM 4464 C CA . VAL B 1 262 ? -1.18 8.219 23.422 1 97.19 262 VAL B CA 1
ATOM 4465 C C . VAL B 1 262 ? -1.751 9.539 23.938 1 97.19 262 VAL B C 1
ATOM 4467 O O . VAL B 1 262 ? -1.32 10.047 24.969 1 97.19 262 VAL B O 1
ATOM 4470 N N . ALA B 1 263 ? -2.725 10.07 23.266 1 97.38 263 ALA B N 1
ATOM 4471 C CA . ALA B 1 263 ? -3.275 11.375 23.625 1 97.38 263 ALA B CA 1
ATOM 4472 C C . ALA B 1 263 ? -3.846 11.359 25.047 1 97.38 263 ALA B C 1
ATOM 4474 O O . ALA B 1 263 ? -3.482 12.195 25.875 1 97.38 263 ALA B O 1
ATOM 4475 N N . PRO B 1 264 ? -4.668 10.359 25.391 1 96.81 264 PRO B N 1
ATOM 4476 C CA . PRO B 1 264 ? -5.172 10.328 26.766 1 96.81 264 PRO B CA 1
ATOM 4477 C C . PRO B 1 264 ? -4.078 10.023 27.781 1 96.81 264 PRO B C 1
ATOM 4479 O O . PRO B 1 264 ? -4.172 10.453 28.938 1 96.81 264 PRO B O 1
ATOM 4482 N N . VAL B 1 265 ? -3.049 9.336 27.391 1 97.19 265 VAL B N 1
ATOM 4483 C CA . VAL B 1 265 ? -1.936 9.039 28.281 1 97.19 265 VAL B CA 1
ATOM 4484 C C . VAL B 1 265 ? -1.209 10.328 28.656 1 97.19 265 VAL B C 1
ATOM 4486 O O . VAL B 1 265 ? -0.889 10.555 29.828 1 97.19 265 VAL B O 1
ATOM 4489 N N . LEU B 1 266 ? -0.994 11.188 27.672 1 97.25 266 LEU B N 1
ATOM 4490 C CA . LEU B 1 266 ? -0.372 12.477 27.938 1 97.25 266 LEU B CA 1
ATOM 4491 C C . LEU B 1 266 ? -1.251 13.328 28.844 1 97.25 266 LEU B C 1
ATOM 4493 O O . LEU B 1 266 ? -0.753 13.961 29.781 1 97.25 266 LEU B O 1
ATOM 4497 N N . ALA B 1 267 ? -2.51 13.32 28.578 1 96.81 267 ALA B N 1
ATOM 4498 C CA . ALA B 1 267 ? -3.453 14.078 29.391 1 96.81 267 ALA B CA 1
ATOM 4499 C C . ALA B 1 267 ? -3.414 13.617 30.844 1 96.81 267 ALA B C 1
ATOM 4501 O O . ALA B 1 267 ? -3.457 14.438 31.766 1 96.81 267 ALA B O 1
ATOM 4502 N N . ALA B 1 268 ? -3.322 12.328 31.031 1 95.94 268 ALA B N 1
ATOM 4503 C CA . ALA B 1 268 ? -3.287 11.75 32.375 1 95.94 268 ALA B CA 1
ATOM 4504 C C . ALA B 1 268 ? -2.021 12.172 33.125 1 95.94 268 ALA B C 1
ATOM 4506 O O . ALA B 1 268 ? -2.006 12.219 34.344 1 95.94 268 ALA B O 1
ATOM 4507 N N . GLN B 1 269 ? -1.018 12.5 32.375 1 95.81 269 GLN B N 1
ATOM 4508 C CA . GLN B 1 269 ? 0.237 12.977 32.969 1 95.81 269 GLN B CA 1
ATOM 4509 C C . GLN B 1 269 ? 0.187 14.477 33.25 1 95.81 269 GLN B C 1
ATOM 4511 O O . GLN B 1 269 ? 1.168 15.055 33.719 1 95.81 269 GLN B O 1
ATOM 4516 N N . GLY B 1 270 ? -0.916 15.07 32.875 1 95.81 270 GLY B N 1
ATOM 4517 C CA . GLY B 1 270 ? -1.054 16.5 33.062 1 95.81 270 GLY B CA 1
ATOM 4518 C C . GLY B 1 270 ? -0.506 17.312 31.906 1 95.81 270 GLY B C 1
ATOM 4519 O O . GLY B 1 270 ? -0.243 18.516 32.062 1 95.81 270 GLY B O 1
ATOM 4520 N N . VAL B 1 271 ? -0.273 16.672 30.797 1 98 271 VAL B N 1
ATOM 4521 C CA . VAL B 1 271 ? 0.269 17.328 29.609 1 98 271 VAL B CA 1
ATOM 4522 C C . VAL B 1 271 ? -0.863 17.688 28.656 1 98 271 VAL B C 1
ATOM 4524 O O . VAL B 1 271 ? -1.6 16.797 28.203 1 98 271 VAL B O 1
ATOM 4527 N N . LEU B 1 272 ? -1.03 18.953 28.391 1 98.5 272 LEU B N 1
ATOM 4528 C CA . LEU B 1 272 ? -1.926 19.375 27.312 1 98.5 272 LEU B CA 1
ATOM 4529 C C . LEU B 1 272 ? -1.21 19.344 25.969 1 98.5 272 LEU B C 1
ATOM 4531 O O . LEU B 1 272 ? -0.329 20.172 25.719 1 98.5 272 LEU B O 1
ATOM 4535 N N . TRP B 1 273 ? -1.56 18.422 25.172 1 98.62 273 TRP B N 1
ATOM 4536 C CA . TRP B 1 273 ? -1.022 18.297 23.828 1 98.62 273 TRP B CA 1
ATOM 4537 C C . TRP B 1 273 ? -2.012 18.828 22.797 1 98.62 273 TRP B C 1
ATOM 4539 O O . TRP B 1 273 ? -3.158 18.375 22.734 1 98.62 273 TRP B O 1
ATOM 4549 N N . ILE B 1 274 ? -1.59 19.812 22.047 1 98.69 274 ILE B N 1
ATOM 4550 C CA . ILE B 1 274 ? -2.406 20.312 20.953 1 98.69 274 ILE B CA 1
ATOM 4551 C C . ILE B 1 274 ? -2.172 19.469 19.703 1 98.69 274 ILE B C 1
ATOM 4553 O O . ILE B 1 274 ? -1.031 19.297 19.266 1 98.69 274 ILE B O 1
ATOM 4557 N N . PRO B 1 275 ? -3.197 18.953 19.141 1 98.25 275 PRO B N 1
ATOM 4558 C CA . PRO B 1 275 ? -3.006 18.094 17.969 1 98.25 275 PRO B CA 1
ATOM 4559 C C . PRO B 1 275 ? -2.145 18.75 16.891 1 98.25 275 PRO B C 1
ATOM 4561 O O . PRO B 1 275 ? -2.391 19.891 16.5 1 98.25 275 PRO B O 1
ATOM 4564 N N . ASP B 1 276 ? -1.217 18 16.406 1 97.56 276 ASP B N 1
ATOM 4565 C CA . ASP B 1 276 ? -0.207 18.531 15.5 1 97.56 276 ASP B CA 1
ATOM 4566 C C . ASP B 1 276 ? -0.845 19.031 14.211 1 97.56 276 ASP B C 1
ATOM 4568 O O . ASP B 1 276 ? -0.415 20.047 13.656 1 97.56 276 ASP B O 1
ATOM 4572 N N . PHE B 1 277 ? -1.936 18.375 13.711 1 96.94 277 PHE B N 1
ATOM 4573 C CA . PHE B 1 277 ? -2.521 18.766 12.438 1 96.94 277 PHE B CA 1
ATOM 4574 C C . PHE B 1 277 ? -3.314 20.062 12.586 1 96.94 277 PHE B C 1
ATOM 4576 O O . PHE B 1 277 ? -3.643 20.703 11.586 1 96.94 277 PHE B O 1
ATOM 4583 N N . VAL B 1 278 ? -3.621 20.438 13.797 1 98.12 278 VAL B N 1
ATOM 4584 C CA . VAL B 1 278 ? -4.238 21.734 14.07 1 98.12 278 VAL B CA 1
ATOM 4585 C C . VAL B 1 278 ? -3.162 22.828 14.109 1 98.12 278 VAL B C 1
ATOM 4587 O O . VAL B 1 278 ? -3.258 23.828 13.406 1 98.12 278 VAL B O 1
ATOM 4590 N N . ALA B 1 279 ? -2.125 22.531 14.883 1 98.19 279 ALA B N 1
ATOM 4591 C CA . ALA B 1 279 ? -1.07 23.516 15.117 1 98.19 279 ALA B CA 1
ATOM 4592 C C . ALA B 1 279 ? -0.273 23.781 13.852 1 98.19 279 ALA B C 1
ATOM 4594 O O . ALA B 1 279 ? 0.218 24.906 13.641 1 98.19 279 ALA B O 1
ATOM 4595 N N . SER B 1 280 ? -0.182 22.797 13 1 96.88 280 SER B N 1
ATOM 4596 C CA . SER B 1 280 ? 0.713 22.891 11.852 1 96.88 280 SER B CA 1
ATOM 4597 C C . SER B 1 280 ? -0.029 23.375 10.609 1 96.88 280 SER B C 1
ATOM 4599 O O . SER B 1 280 ? 0.542 23.438 9.516 1 96.88 280 SER B O 1
ATOM 4601 N N . ALA B 1 281 ? -1.237 23.844 10.711 1 97.94 281 ALA B N 1
ATOM 4602 C CA . ALA B 1 281 ? -2.092 24.094 9.555 1 97.94 281 ALA B CA 1
ATOM 4603 C C . ALA B 1 281 ? -1.779 25.453 8.922 1 97.94 281 ALA B C 1
ATOM 4605 O O . ALA B 1 281 ? -2.262 25.766 7.832 1 97.94 281 ALA B O 1
ATOM 4606 N N . GLY B 1 282 ? -0.999 26.281 9.578 1 98.12 282 GLY B N 1
ATOM 4607 C CA . GLY B 1 282 ? -0.779 27.641 9.133 1 98.12 282 GLY B CA 1
ATOM 4608 C C . GLY B 1 282 ? -0.258 27.734 7.707 1 98.12 282 GLY B C 1
ATOM 4609 O O . GLY B 1 282 ? -0.68 28.594 6.941 1 98.12 282 GLY B O 1
ATOM 4610 N N . GLY B 1 283 ? 0.667 26.844 7.41 1 95.94 283 GLY B N 1
ATOM 4611 C CA . GLY B 1 283 ? 1.255 26.844 6.082 1 95.94 283 GLY B CA 1
ATOM 4612 C C . GLY B 1 283 ? 0.24 26.609 4.977 1 95.94 283 GLY B C 1
ATOM 4613 O O . GLY B 1 283 ? 0.185 27.375 4.004 1 95.94 283 GLY B O 1
ATOM 4614 N N . VAL B 1 284 ? -0.565 25.672 5.125 1 96.31 284 VAL B N 1
ATOM 4615 C CA . VAL B 1 284 ? -1.53 25.312 4.086 1 96.31 284 VAL B CA 1
ATOM 4616 C C . VAL B 1 284 ? -2.637 26.375 4.039 1 96.31 284 VAL B C 1
ATOM 4618 O O . VAL B 1 284 ? -3.156 26.688 2.965 1 96.31 284 VAL B O 1
ATOM 4621 N N . VAL B 1 285 ? -3.041 26.891 5.16 1 97.81 285 VAL B N 1
ATOM 4622 C CA . VAL B 1 285 ? -4.035 27.969 5.207 1 97.81 285 VAL B CA 1
ATOM 4623 C C . VAL B 1 285 ? -3.531 29.172 4.418 1 97.81 285 VAL B C 1
ATOM 4625 O O . VAL B 1 285 ? -4.258 29.719 3.586 1 97.81 285 VAL B O 1
ATOM 4628 N N . TYR B 1 286 ? -2.318 29.516 4.621 1 97.56 286 TYR B N 1
ATOM 4629 C CA . TYR B 1 286 ? -1.711 30.656 3.955 1 97.56 286 TYR B CA 1
ATOM 4630 C C . TYR B 1 286 ? -1.582 30.422 2.457 1 97.56 286 TYR B C 1
ATOM 4632 O O . TYR B 1 286 ? -2.004 31.25 1.647 1 97.56 286 TYR B O 1
ATOM 4640 N N . THR B 1 287 ? -1.015 29.297 2.088 1 96.44 287 THR B N 1
ATOM 4641 C CA . THR B 1 287 ? -0.706 28.984 0.698 1 96.44 287 THR B CA 1
ATOM 4642 C C . THR B 1 287 ? -1.98 28.922 -0.138 1 96.44 287 THR B C 1
ATOM 4644 O O . THR B 1 287 ? -2.059 29.531 -1.209 1 96.44 287 THR B O 1
ATOM 4647 N N . LEU B 1 288 ? -2.932 28.234 0.353 1 96.06 288 LEU B N 1
ATOM 4648 C CA . LEU B 1 288 ? -4.176 28.094 -0.399 1 96.06 288 LEU B CA 1
ATOM 4649 C C . LEU B 1 288 ? -4.926 29.422 -0.453 1 96.06 288 LEU B C 1
ATOM 4651 O O . LEU B 1 288 ? -5.566 29.734 -1.46 1 96.06 288 LEU B O 1
ATOM 4655 N N . GLY B 1 289 ? -4.891 30.203 0.643 1 96.19 289 GLY B N 1
ATOM 4656 C CA . GLY B 1 289 ? -5.453 31.547 0.618 1 96.19 289 GLY B CA 1
ATOM 4657 C C . GLY B 1 289 ? -4.832 32.438 -0.443 1 96.19 289 GLY B C 1
ATOM 4658 O O . GLY B 1 289 ? -5.543 33.125 -1.175 1 96.19 289 GLY B O 1
ATOM 4659 N N . ARG B 1 290 ? -3.568 32.312 -0.577 1 96.44 290 ARG B N 1
ATOM 4660 C CA . ARG B 1 290 ? -2.836 33.156 -1.513 1 96.44 290 ARG B CA 1
ATOM 4661 C C . ARG B 1 290 ? -3.01 32.688 -2.945 1 96.44 290 ARG B C 1
ATOM 4663 O O . ARG B 1 290 ? -3.391 33.438 -3.828 1 96.44 290 ARG B O 1
ATOM 4670 N N . GLU B 1 291 ? -2.855 31.406 -3.129 1 95.06 291 GLU B N 1
ATOM 4671 C CA . GLU B 1 291 ? -2.666 30.891 -4.484 1 95.06 291 GLU B CA 1
ATOM 4672 C C . GLU B 1 291 ? -3.98 30.391 -5.074 1 95.06 291 GLU B C 1
ATOM 4674 O O . GLU B 1 291 ? -4.109 30.281 -6.297 1 95.06 291 GLU B O 1
ATOM 4679 N N . LYS B 1 292 ? -4.949 30.172 -4.281 1 92.69 292 LYS B N 1
ATOM 4680 C CA . LYS B 1 292 ? -6.219 29.672 -4.805 1 92.69 292 LYS B CA 1
ATOM 4681 C C . LYS B 1 292 ? -7.348 30.672 -4.555 1 92.69 292 LYS B C 1
ATOM 4683 O O . LYS B 1 292 ? -8.297 30.75 -5.34 1 92.69 292 LYS B O 1
ATOM 4688 N N . GLU B 1 293 ? -7.188 31.406 -3.492 1 92.44 293 GLU B N 1
ATOM 4689 C CA . GLU B 1 293 ? -8.273 32.312 -3.141 1 92.44 293 GLU B CA 1
ATOM 4690 C C . GLU B 1 293 ? -7.871 33.781 -3.379 1 92.44 293 GLU B C 1
ATOM 4692 O O . GLU B 1 293 ? -8.648 34.688 -3.102 1 92.44 293 GLU B O 1
ATOM 4697 N N . ASN B 1 294 ? -6.691 34 -3.822 1 93.88 294 ASN B N 1
ATOM 4698 C CA . ASN B 1 294 ? -6.172 35.312 -4.223 1 93.88 294 ASN B CA 1
ATOM 4699 C C . ASN B 1 294 ? -6.172 36.281 -3.057 1 93.88 294 ASN B C 1
ATOM 4701 O O . ASN B 1 294 ? -6.48 37.469 -3.236 1 93.88 294 ASN B O 1
ATOM 4705 N N . LEU B 1 295 ? -5.953 35.844 -1.918 1 95.88 295 LEU B N 1
ATOM 4706 C CA . LEU B 1 295 ? -5.793 36.719 -0.769 1 95.88 295 LEU B CA 1
ATOM 4707 C C . LEU B 1 295 ? -4.449 37.438 -0.824 1 95.88 295 LEU B C 1
ATOM 4709 O O . LEU B 1 295 ? -3.463 36.875 -1.32 1 95.88 295 LEU B O 1
ATOM 4713 N N . THR B 1 296 ? -4.508 38.625 -0.276 1 96.12 296 THR B N 1
ATOM 4714 C CA . THR B 1 296 ? -3.238 39.312 -0.069 1 96.12 296 THR B CA 1
ATOM 4715 C C . THR B 1 296 ? -2.434 38.656 1.041 1 96.12 296 THR B C 1
ATOM 4717 O O . THR B 1 296 ? -2.963 37.812 1.782 1 96.12 296 THR B O 1
ATOM 4720 N N . HIS B 1 297 ? -1.191 39 1.085 1 95.06 297 HIS B N 1
ATOM 4721 C CA . HIS B 1 297 ? -0.319 38.531 2.145 1 95.06 297 HIS B CA 1
ATOM 4722 C C . HIS B 1 297 ? -0.942 38.75 3.518 1 95.06 297 HIS B C 1
ATOM 4724 O O . HIS B 1 297 ? -1.032 37.812 4.32 1 95.06 297 HIS B O 1
ATOM 4730 N N . THR B 1 298 ? -1.419 39.906 3.775 1 97.12 298 THR B N 1
ATOM 4731 C CA . THR B 1 298 ? -1.974 40.281 5.07 1 97.12 298 THR B CA 1
ATOM 4732 C C . THR B 1 298 ? -3.262 39.5 5.352 1 97.12 298 THR B C 1
ATOM 4734 O O . THR B 1 298 ? -3.459 39 6.457 1 97.12 298 THR B O 1
ATOM 4737 N N . GLU B 1 299 ? -4.074 39.438 4.332 1 97.31 299 GLU B N 1
ATOM 4738 C CA . GLU B 1 299 ? -5.328 38.688 4.484 1 97.31 299 GLU B CA 1
ATOM 4739 C C . GLU B 1 299 ? -5.07 37.219 4.789 1 97.31 299 GLU B C 1
ATOM 4741 O O . GLU B 1 299 ? -5.773 36.625 5.602 1 97.31 299 GLU B O 1
ATOM 4746 N N . ALA B 1 300 ? -4.113 36.688 4.141 1 97.38 300 ALA B N 1
ATOM 4747 C CA . ALA B 1 300 ? -3.781 35.281 4.344 1 97.38 300 ALA B CA 1
ATOM 4748 C C . ALA B 1 300 ? -3.229 35.031 5.746 1 97.38 300 ALA B C 1
ATOM 4750 O O . ALA B 1 300 ? -3.549 34.031 6.383 1 97.38 300 ALA B O 1
ATOM 4751 N N . LEU B 1 301 ? -2.422 35.906 6.223 1 97.44 301 LEU B N 1
ATOM 4752 C CA . LEU B 1 301 ? -1.876 35.781 7.566 1 97.44 301 LEU B CA 1
ATOM 4753 C C . LEU B 1 301 ? -2.975 35.906 8.617 1 97.44 301 LEU B C 1
ATOM 4755 O O . LEU B 1 301 ? -2.939 35.25 9.656 1 97.44 301 LEU B O 1
ATOM 4759 N N . ASP B 1 302 ? -3.914 36.844 8.328 1 97.94 302 ASP B N 1
ATOM 4760 C CA . ASP B 1 302 ? -5.059 36.969 9.227 1 97.94 302 ASP B CA 1
ATOM 4761 C C . ASP B 1 302 ? -5.84 35.688 9.328 1 97.94 302 ASP B C 1
ATOM 4763 O O . ASP B 1 302 ? -6.316 35.312 10.414 1 97.94 302 ASP B O 1
ATOM 4767 N N . ARG B 1 303 ? -5.945 35.031 8.281 1 97.56 303 ARG B N 1
ATOM 4768 C CA . ARG B 1 303 ? -6.629 33.75 8.289 1 97.56 303 ARG B CA 1
ATOM 4769 C C . ARG B 1 303 ? -5.848 32.719 9.102 1 97.56 303 ARG B C 1
ATOM 4771 O O . ARG B 1 303 ? -6.438 31.875 9.789 1 97.56 303 ARG B O 1
ATOM 4778 N N . VAL B 1 304 ? -4.566 32.719 8.977 1 98.44 304 VAL B N 1
ATOM 4779 C CA . VAL B 1 304 ? -3.727 31.828 9.766 1 98.44 304 VAL B CA 1
ATOM 4780 C C . VAL B 1 304 ? -3.973 32.062 11.258 1 98.44 304 VAL B C 1
ATOM 4782 O O . VAL B 1 304 ? -4.059 31.125 12.039 1 98.44 304 VAL B O 1
ATOM 4785 N N . GLU B 1 305 ? -4.184 33.312 11.609 1 98.19 305 GLU B N 1
ATOM 4786 C CA . GLU B 1 305 ? -4.359 33.688 13.008 1 98.19 305 GLU B CA 1
ATOM 4787 C C . GLU B 1 305 ? -5.656 33.125 13.578 1 98.19 305 GLU B C 1
ATOM 4789 O O . GLU B 1 305 ? -5.789 32.969 14.797 1 98.19 305 GLU B O 1
ATOM 4794 N N . THR B 1 306 ? -6.566 32.781 12.742 1 97.75 306 THR B N 1
ATOM 4795 C CA . THR B 1 306 ? -7.836 32.219 13.195 1 97.75 306 THR B CA 1
ATOM 4796 C C . THR B 1 306 ? -7.633 30.844 13.805 1 97.75 306 THR B C 1
ATOM 4798 O O . THR B 1 306 ? -8.523 30.312 14.484 1 97.75 306 THR B O 1
ATOM 4801 N N . LEU B 1 307 ? -6.477 30.25 13.602 1 98.31 307 LEU B N 1
ATOM 4802 C CA . LEU B 1 307 ? -6.172 28.953 14.195 1 98.31 307 LEU B CA 1
ATOM 4803 C C . LEU B 1 307 ? -6.195 29.031 15.719 1 98.31 307 LEU B C 1
ATOM 4805 O O . LEU B 1 307 ? -6.41 28.031 16.406 1 98.31 307 LEU B O 1
ATOM 4809 N N . GLU B 1 308 ? -5.949 30.266 16.266 1 98.69 308 GLU B N 1
ATOM 4810 C CA . GLU B 1 308 ? -6.078 30.438 17.719 1 98.69 308 GLU B CA 1
ATOM 4811 C C . GLU B 1 308 ? -7.5 30.141 18.172 1 98.69 308 GLU B C 1
ATOM 4813 O O . GLU B 1 308 ? -7.703 29.391 19.141 1 98.69 308 GLU B O 1
ATOM 4818 N N . ALA B 1 309 ? -8.461 30.734 17.453 1 98.44 309 ALA B N 1
ATOM 4819 C CA . ALA B 1 309 ? -9.867 30.516 17.812 1 98.44 309 ALA B CA 1
ATOM 4820 C C . ALA B 1 309 ? -10.258 29.062 17.625 1 98.44 309 ALA B C 1
ATOM 4822 O O . ALA B 1 309 ? -11.016 28.5 18.422 1 98.44 309 ALA B O 1
ATOM 4823 N N . THR B 1 310 ? -9.797 28.453 16.578 1 98.19 310 THR B N 1
ATOM 4824 C CA . THR B 1 310 ? -10.055 27.047 16.328 1 98.19 310 THR B CA 1
ATOM 4825 C C . THR B 1 310 ? -9.508 26.188 17.469 1 98.19 310 THR B C 1
ATOM 4827 O O . THR B 1 310 ? -10.195 25.281 17.969 1 98.19 310 THR B O 1
ATOM 4830 N N . THR B 1 311 ? -8.281 26.453 17.844 1 98.75 311 THR B N 1
ATOM 4831 C CA . THR B 1 311 ? -7.652 25.719 18.938 1 98.75 311 THR B CA 1
ATOM 4832 C C . THR B 1 311 ? -8.438 25.906 20.234 1 98.75 311 THR B C 1
ATOM 4834 O O . THR B 1 311 ? -8.688 24.953 20.953 1 98.75 311 THR B O 1
ATOM 4837 N N . ARG B 1 312 ? -8.844 27.125 20.5 1 98.5 312 ARG B N 1
ATOM 4838 C CA . ARG B 1 312 ? -9.617 27.422 21.703 1 98.5 312 ARG B CA 1
ATOM 4839 C C . ARG B 1 312 ? -10.922 26.641 21.719 1 98.5 312 ARG B C 1
ATOM 4841 O O . ARG B 1 312 ? -11.312 26.094 22.75 1 98.5 312 ARG B O 1
ATOM 4848 N N . ARG B 1 313 ? -11.562 26.609 20.609 1 98.25 313 ARG B N 1
ATOM 4849 C CA . ARG B 1 313 ? -12.812 25.875 20.484 1 98.25 313 ARG B CA 1
ATOM 4850 C C . ARG B 1 313 ? -12.602 24.391 20.828 1 98.25 313 ARG B C 1
ATOM 4852 O O . ARG B 1 313 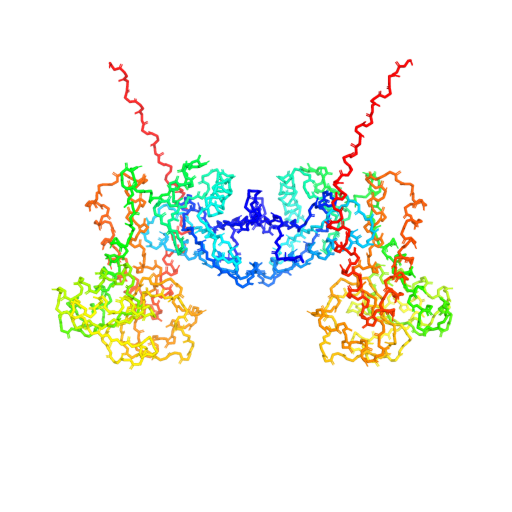? -13.398 23.797 21.562 1 98.25 313 ARG B O 1
ATOM 4859 N N . ILE B 1 314 ? -11.578 23.844 20.328 1 98.62 314 ILE B N 1
ATOM 4860 C CA . ILE B 1 314 ? -11.25 22.438 20.562 1 98.62 314 ILE B CA 1
ATOM 4861 C C . ILE B 1 314 ? -10.961 22.219 22.047 1 98.62 314 ILE B C 1
ATOM 4863 O O . ILE B 1 314 ? -11.461 21.25 22.641 1 98.62 314 ILE B O 1
ATOM 4867 N N . LEU B 1 315 ? -10.203 23.125 22.641 1 98.62 315 LEU B N 1
ATOM 4868 C CA . LEU B 1 315 ? -9.836 22.984 24.047 1 98.62 315 LEU B CA 1
ATOM 4869 C C . LEU B 1 315 ? -11.055 23.156 24.953 1 98.62 315 LEU B C 1
ATOM 4871 O O . LEU B 1 315 ? -11.219 22.422 25.922 1 98.62 315 LEU B O 1
ATOM 4875 N N . ASP B 1 316 ? -11.867 24.125 24.594 1 98.31 316 ASP B N 1
ATOM 4876 C CA . ASP B 1 316 ? -13.102 24.328 25.359 1 98.31 316 ASP B CA 1
ATOM 4877 C C . ASP B 1 316 ? -13.992 23.094 25.297 1 98.31 316 ASP B C 1
ATOM 4879 O O . ASP B 1 316 ? -14.539 22.672 26.328 1 98.31 316 ASP B O 1
ATOM 4883 N N . ALA B 1 317 ? -14.141 22.516 24.141 1 98.12 317 ALA B N 1
ATOM 4884 C CA . ALA B 1 317 ? -14.953 21.328 23.969 1 98.12 317 ALA B CA 1
ATOM 4885 C C . ALA B 1 317 ? -14.367 20.156 24.766 1 98.12 317 ALA B C 1
ATOM 4887 O O . ALA B 1 317 ? -15.109 19.391 25.391 1 98.12 317 ALA B O 1
ATOM 4888 N N . ALA B 1 318 ? -13.07 20 24.672 1 98.12 318 ALA B N 1
ATOM 4889 C CA . ALA B 1 318 ? -12.414 18.922 25.406 1 98.12 318 ALA B CA 1
ATOM 4890 C C . ALA B 1 318 ? -12.672 19.031 26.906 1 98.12 318 ALA B C 1
ATOM 4892 O O . ALA B 1 318 ? -12.945 18.031 27.562 1 98.12 318 ALA B O 1
ATOM 4893 N N . SER B 1 319 ? -12.555 20.219 27.422 1 96.94 319 SER B N 1
ATOM 4894 C CA . SER B 1 319 ? -12.805 20.484 28.828 1 96.94 319 SER B CA 1
ATOM 4895 C C . SER B 1 319 ? -14.258 20.219 29.203 1 96.94 319 SER B C 1
ATOM 4897 O O . SER B 1 319 ? -14.547 19.578 30.203 1 96.94 319 SER B O 1
ATOM 4899 N N . ALA B 1 320 ? -15.141 20.672 28.375 1 97.75 320 ALA B N 1
ATOM 4900 C CA . ALA B 1 320 ? -16.578 20.547 28.641 1 97.75 320 ALA B CA 1
ATOM 4901 C C . ALA B 1 320 ? -17.016 19.078 28.578 1 97.75 320 ALA B C 1
ATOM 4903 O O . ALA B 1 320 ? -17.859 18.656 29.359 1 97.75 320 ALA B O 1
ATOM 4904 N N . ASN B 1 321 ? -16.469 18.328 27.688 1 97.5 321 ASN B N 1
ATOM 4905 C CA . ASN B 1 321 ? -16.922 16.969 27.422 1 97.5 321 ASN B CA 1
ATOM 4906 C C . ASN B 1 321 ? -16.094 15.938 28.172 1 97.5 321 ASN B C 1
ATOM 4908 O O . ASN B 1 321 ? -16.406 14.75 28.172 1 97.5 321 ASN B O 1
ATOM 4912 N N . GLY B 1 322 ? -15.062 16.359 28.781 1 96.38 322 GLY B N 1
ATOM 4913 C CA . GLY B 1 322 ? -14.18 15.43 29.469 1 96.38 322 GLY B CA 1
ATOM 4914 C C . GLY B 1 322 ? -13.445 14.484 28.531 1 96.38 322 GLY B C 1
ATOM 4915 O O . GLY B 1 322 ? -13.367 13.281 28.797 1 96.38 322 GLY B O 1
ATOM 4916 N N . THR B 1 323 ? -13.023 15.023 27.375 1 97 323 THR B N 1
ATOM 4917 C CA . THR B 1 323 ? -12.273 14.266 26.375 1 97 323 THR B CA 1
ATOM 4918 C C . THR B 1 323 ? -10.906 14.906 26.125 1 97 323 THR B C 1
ATOM 4920 O O . THR B 1 323 ? -10.438 15.719 26.922 1 97 323 THR B O 1
ATOM 4923 N N . THR B 1 324 ? -10.227 14.453 25.125 1 97.88 324 THR B N 1
ATOM 4924 C CA . THR B 1 324 ? -8.93 15.016 24.75 1 97.88 324 THR B CA 1
ATOM 4925 C C . THR B 1 324 ? -9.078 16 23.594 1 97.88 324 THR B C 1
ATOM 4927 O O . THR B 1 324 ? -10.055 15.945 22.844 1 97.88 324 THR B O 1
ATOM 4930 N N . PRO B 1 325 ? -8.117 16.906 23.469 1 98.5 325 PRO B N 1
ATOM 4931 C CA . PRO B 1 325 ? -8.133 17.781 22.297 1 98.5 325 PRO B CA 1
ATOM 4932 C C . PRO B 1 325 ? -8.156 17 20.984 1 98.5 325 PRO B C 1
ATOM 4934 O O . PRO B 1 325 ? -8.789 17.422 20.016 1 98.5 325 PRO B O 1
ATOM 4937 N N . LEU B 1 326 ? -7.508 15.836 20.953 1 98.25 326 LEU B N 1
ATOM 4938 C CA . LEU B 1 326 ? -7.512 15.016 19.75 1 98.25 326 LEU B CA 1
ATOM 4939 C C . LEU B 1 326 ? -8.922 14.555 19.406 1 98.25 326 LEU B C 1
ATOM 4941 O O . LEU B 1 326 ? -9.359 14.656 18.25 1 98.25 326 LEU B O 1
ATOM 4945 N N . ALA B 1 327 ? -9.602 14.086 20.422 1 97.62 327 ALA B N 1
ATOM 4946 C CA . ALA B 1 327 ? -10.969 13.609 20.219 1 97.62 327 ALA B CA 1
ATOM 4947 C C . ALA B 1 327 ? -11.859 14.719 19.672 1 97.62 327 ALA B C 1
ATOM 4949 O O . ALA B 1 327 ? -12.641 14.5 18.75 1 97.62 327 ALA B O 1
ATOM 4950 N N . GLU B 1 328 ? -11.719 15.891 20.219 1 98.19 328 GLU B N 1
ATOM 4951 C CA . GLU B 1 328 ? -12.555 17.016 19.797 1 98.19 328 GLU B CA 1
ATOM 4952 C C . GLU B 1 328 ? -12.156 17.531 18.422 1 98.19 328 GLU B C 1
ATOM 4954 O O . GLU B 1 328 ? -13.008 17.969 17.656 1 98.19 328 GLU B O 1
ATOM 4959 N N . ALA B 1 329 ? -10.883 17.562 18.141 1 98.38 329 ALA B N 1
ATOM 4960 C CA . ALA B 1 329 ? -10.438 17.938 16.797 1 98.38 329 ALA B CA 1
ATOM 4961 C C . ALA B 1 329 ? -10.977 16.969 15.742 1 98.38 329 ALA B C 1
ATOM 4963 O O . ALA B 1 329 ? -11.422 17.391 14.672 1 98.38 329 ALA B O 1
ATOM 4964 N N . ASN B 1 330 ? -10.906 15.688 16.047 1 96.81 330 ASN B N 1
ATOM 4965 C CA . ASN B 1 330 ? -11.453 14.68 15.156 1 96.81 330 ASN B CA 1
ATOM 4966 C C . ASN B 1 330 ? -12.961 14.852 14.961 1 96.81 330 ASN B C 1
ATOM 4968 O O . ASN B 1 330 ? -13.469 14.695 13.844 1 96.81 330 ASN B O 1
ATOM 4972 N N . ALA B 1 331 ? -13.633 15.141 16.016 1 96.56 331 ALA B N 1
ATOM 4973 C CA . ALA B 1 331 ? -15.078 15.375 15.938 1 96.56 331 ALA B CA 1
ATOM 4974 C C . ALA B 1 331 ? -15.383 16.594 15.07 1 96.56 331 ALA B C 1
ATOM 4976 O O . ALA B 1 331 ? -16.344 16.562 14.281 1 96.56 331 ALA B O 1
ATOM 4977 N N . LEU B 1 332 ? -14.625 17.594 15.242 1 96.44 332 LEU B N 1
ATOM 4978 C CA . LEU B 1 332 ? -14.789 18.797 14.438 1 96.44 332 LEU B CA 1
ATOM 4979 C C . LEU B 1 332 ? -14.57 18.5 12.961 1 96.44 332 LEU B C 1
ATOM 4981 O O . LEU B 1 332 ? -15.344 18.953 12.109 1 96.44 332 LEU B O 1
ATOM 4985 N N . ALA B 1 333 ? -13.539 17.797 12.641 1 96.5 333 ALA B N 1
ATOM 4986 C CA . ALA B 1 333 ? -13.258 17.406 11.258 1 96.5 333 ALA B CA 1
ATOM 4987 C C . ALA B 1 333 ? -14.398 16.562 10.688 1 96.5 333 ALA B C 1
ATOM 4989 O O . ALA B 1 333 ? -14.859 16.812 9.57 1 96.5 333 ALA B O 1
ATOM 4990 N N . GLU B 1 334 ? -14.82 15.609 11.477 1 94.69 334 GLU B N 1
ATOM 4991 C CA . GLU B 1 334 ? -15.883 14.703 11.047 1 94.69 334 GLU B CA 1
ATOM 4992 C C . GLU B 1 334 ? -17.172 15.461 10.773 1 94.69 334 GLU B C 1
ATOM 4994 O O . GLU B 1 334 ? -17.875 15.172 9.805 1 94.69 334 GLU B O 1
ATOM 4999 N N . ALA B 1 335 ? -17.5 16.344 11.633 1 94.88 335 ALA B N 1
ATOM 5000 C CA . ALA B 1 335 ? -18.703 17.156 11.461 1 94.88 335 ALA B CA 1
ATOM 5001 C C . ALA B 1 335 ? -18.672 17.922 10.141 1 94.88 335 ALA B C 1
ATOM 5003 O O . ALA B 1 335 ? -19.688 17.984 9.43 1 94.88 335 ALA B O 1
ATOM 5004 N N . ARG B 1 336 ? -17.547 18.406 9.797 1 94.75 336 ARG B N 1
ATOM 5005 C CA . ARG B 1 336 ? -17.406 19.141 8.539 1 94.75 336 ARG B CA 1
ATOM 5006 C C . ARG B 1 336 ? -17.5 18.203 7.344 1 94.75 336 ARG B C 1
ATOM 5008 O O . ARG B 1 336 ? -18.062 18.562 6.312 1 94.75 336 ARG B O 1
ATOM 5015 N N . LEU B 1 337 ? -16.984 17.047 7.441 1 94.06 337 LEU B N 1
ATOM 5016 C CA . LEU B 1 337 ? -16.906 16.094 6.348 1 94.06 337 LEU B CA 1
ATOM 5017 C C . LEU B 1 337 ? -18.266 15.445 6.09 1 94.06 337 LEU B C 1
ATOM 5019 O O . LEU B 1 337 ? -18.516 14.938 4.992 1 94.06 337 LEU B O 1
ATOM 5023 N N . THR B 1 338 ? -19.141 15.445 7.082 1 91.62 338 THR B N 1
ATOM 5024 C CA . THR B 1 338 ? -20.422 14.766 6.949 1 91.62 338 THR B CA 1
ATOM 5025 C C . THR B 1 338 ? -21.547 15.781 6.781 1 91.62 338 THR B C 1
ATOM 5027 O O . THR B 1 338 ? -22.703 15.406 6.547 1 91.62 338 THR B O 1
ATOM 5030 N N . SER B 1 339 ? -21.5 17 7.18 1 78.5 339 SER B N 1
ATOM 5031 C CA . SER B 1 339 ? -22.531 18.016 7.125 1 78.5 339 SER B CA 1
ATOM 5032 C C . SER B 1 339 ? -23 18.266 5.695 1 78.5 339 SER B C 1
ATOM 5034 O O . SER B 1 339 ? -24.047 18.875 5.469 1 78.5 339 SER B O 1
ATOM 5036 N N . GLY B 1 340 ? -22.719 17.406 4.602 1 62.66 340 GLY B N 1
ATOM 5037 C CA . GLY B 1 340 ? -23.25 17.5 3.25 1 62.66 340 GLY B CA 1
ATOM 5038 C C . GLY B 1 340 ? -22.812 18.766 2.531 1 62.66 340 GLY B C 1
ATOM 5039 O O . GLY B 1 340 ? -23.406 19.156 1.525 1 62.66 340 GLY B O 1
ATOM 5040 N N . ALA B 1 341 ? -22.156 19.875 3.049 1 49.34 341 ALA B N 1
ATOM 5041 C CA . ALA B 1 341 ? -21.828 21.078 2.285 1 49.34 341 ALA B CA 1
ATOM 5042 C C . ALA B 1 341 ? -20.953 20.75 1.085 1 49.34 341 ALA B C 1
ATOM 5044 O O . ALA B 1 341 ? -19.844 20.234 1.244 1 49.34 341 ALA B O 1
ATOM 5045 N N . GLY B 1 342 ? -21.5 20.188 0.008 1 46.53 342 GLY B N 1
ATOM 5046 C CA . GLY B 1 342 ? -20.906 19.922 -1.289 1 46.53 342 GLY B CA 1
ATOM 5047 C C . GLY B 1 342 ? -19.875 20.969 -1.692 1 46.53 342 GLY B C 1
ATOM 5048 O O . GLY B 1 342 ? -19.844 22.062 -1.136 1 46.53 342 GLY B O 1
ATOM 5049 N N . PRO B 1 343 ? -18.875 20.578 -2.453 1 44.91 343 PRO B N 1
ATOM 5050 C CA . PRO B 1 343 ? -17.891 21.578 -2.906 1 44.91 343 PRO B CA 1
ATOM 5051 C C . PRO B 1 343 ? -18.547 22.828 -3.477 1 44.91 343 PRO B C 1
ATOM 5053 O O . PRO B 1 343 ? -19.531 22.75 -4.211 1 44.91 343 PRO B O 1
ATOM 5056 N N . ARG B 1 344 ? -18.594 23.984 -2.875 1 36.59 344 ARG B N 1
ATOM 5057 C CA . ARG B 1 344 ? -18.938 25.203 -3.615 1 36.59 344 ARG B CA 1
ATOM 5058 C C . ARG B 1 344 ? -18.109 25.312 -4.887 1 36.59 344 ARG B C 1
ATOM 5060 O O . ARG B 1 344 ? -16.875 25.281 -4.836 1 36.59 344 ARG B O 1
ATOM 5067 N N . THR B 1 345 ? -18.531 24.703 -6.023 1 36.53 345 THR B N 1
ATOM 5068 C CA . THR B 1 345 ? -17.906 24.969 -7.309 1 36.53 345 THR B CA 1
ATOM 5069 C C . THR B 1 345 ? -17.578 26.453 -7.449 1 36.53 345 THR B C 1
ATOM 5071 O O . THR B 1 345 ? -18.453 27.312 -7.289 1 36.53 345 THR B O 1
ATOM 5074 N N . PRO B 1 346 ? -16.391 26.797 -7.398 1 35.94 346 PRO B N 1
ATOM 5075 C CA . PRO B 1 346 ? -16.203 28.219 -7.66 1 35.94 346 PRO B CA 1
ATOM 5076 C C . PRO B 1 346 ? -16.969 28.688 -8.898 1 35.94 346 PRO B C 1
ATOM 5078 O O . PRO B 1 346 ? -17.078 27.953 -9.883 1 35.94 346 PRO B O 1
ATOM 5081 N N . SER B 1 347 ? -18.016 29.531 -8.82 1 33.41 347 SER B N 1
ATOM 5082 C CA . SER B 1 347 ? -18.703 30.156 -9.938 1 33.41 347 SER B CA 1
ATOM 5083 C C . SER B 1 347 ? -17.703 30.703 -10.953 1 33.41 347 SER B C 1
ATOM 5085 O O . SER B 1 347 ? -16.719 31.344 -10.586 1 33.41 347 SER B O 1
ATOM 5087 N N . PRO B 1 348 ? -17.688 30.125 -12.164 1 34.44 348 PRO B N 1
ATOM 5088 C CA . PRO B 1 348 ? -16.891 30.766 -13.219 1 34.44 348 PRO B CA 1
ATOM 5089 C C . PRO B 1 348 ? -17.047 32.281 -13.258 1 34.44 348 PRO B C 1
ATOM 5091 O O . PRO B 1 348 ? -18.172 32.781 -13.156 1 34.44 348 PRO B O 1
ATOM 5094 N N . ARG B 1 349 ? -16.141 33.094 -12.883 1 35.78 349 ARG B N 1
ATOM 5095 C CA . ARG B 1 349 ? -16.25 34.531 -13.086 1 35.78 349 ARG B CA 1
ATOM 5096 C C . ARG B 1 349 ? -16.641 34.844 -14.523 1 35.78 349 ARG B C 1
ATOM 5098 O O . ARG B 1 349 ? -16.078 34.312 -15.469 1 35.78 349 ARG B O 1
ATOM 5105 N N . GLU B 1 350 ? -17.844 35.375 -14.82 1 33.88 350 GLU B N 1
ATOM 5106 C CA . GLU B 1 350 ? -18.281 35.938 -16.094 1 33.88 350 GLU B CA 1
ATOM 5107 C C . GLU B 1 350 ? -17.234 36.875 -16.672 1 33.88 350 GLU B C 1
ATOM 5109 O O . GLU B 1 350 ? -16.672 37.719 -15.945 1 33.88 350 GLU B O 1
ATOM 5114 N N . PRO B 1 351 ? -16.625 36.562 -17.828 1 37.22 351 PRO B N 1
ATOM 5115 C CA . PRO B 1 351 ? -15.719 37.531 -18.469 1 37.22 351 PRO B CA 1
ATOM 5116 C C . PRO B 1 351 ? -16.312 38.938 -18.562 1 37.22 351 PRO B C 1
ATOM 5118 O O . PRO B 1 351 ? -17.5 39.094 -18.828 1 37.22 351 PRO B O 1
ATOM 5121 N N . ARG B 1 352 ? -15.828 39.906 -17.766 1 39.28 352 ARG B N 1
ATOM 5122 C CA . ARG B 1 352 ? -16.203 41.312 -17.922 1 39.28 352 ARG B CA 1
ATOM 5123 C C . ARG B 1 352 ? -16.094 41.75 -19.375 1 39.28 352 ARG B C 1
ATOM 5125 O O . ARG B 1 352 ? -15.078 41.531 -20.031 1 39.28 352 ARG B O 1
ATOM 5132 N N . THR B 1 353 ? -17.219 42 -20.125 1 28.22 353 THR B N 1
ATOM 5133 C CA . THR B 1 353 ? -17.391 42.594 -21.438 1 28.22 353 THR B CA 1
ATOM 5134 C C . THR B 1 353 ? -16.625 43.938 -21.531 1 28.22 353 THR B C 1
ATOM 5136 O O . THR B 1 353 ? -16.797 44.812 -20.688 1 28.22 353 THR B O 1
ATOM 5139 N N . ALA B 1 354 ? -15.555 43.938 -22.25 1 28.64 354 ALA B N 1
ATOM 5140 C CA . ALA B 1 354 ? -14.898 45.188 -22.703 1 28.64 354 ALA B CA 1
ATOM 5141 C C . ALA B 1 354 ? -15.898 46.094 -23.391 1 28.64 354 ALA B C 1
ATOM 5143 O O . ALA B 1 354 ? -16.469 45.75 -24.422 1 28.64 354 ALA B O 1
ATOM 5144 N N . ALA B 1 355 ? -16.641 47 -22.609 1 22.7 355 ALA B N 1
ATOM 5145 C CA . ALA B 1 355 ? -17.047 48.188 -23.312 1 22.7 355 ALA B CA 1
ATOM 5146 C C . ALA B 1 355 ? -15.836 49.031 -23.734 1 22.7 355 ALA B C 1
ATOM 5148 O O . ALA B 1 355 ? -14.898 49.188 -22.953 1 22.7 355 ALA B O 1
#

Secondary structure (DSSP, 8-state):
--TT--SEEEEEE-TTT--EEEEEEEE-TTSSEEEEEEEEE-S-HHHHHHHHHHHHHHHHHHHHHTT-S-EEEEEEEEESSPPPHHHHHHHHHHHHHHHHHTTTSEEEEE-TT--HHHHHHHTTT-S-B----GGGTS----HHHHHHHHHHHHHHHHHHHHSS---TT-EEEEE--SHHHHHHHHHHHHTT-EEEEE-S-HHHHHHHHHTT-EEE-GGGGGGS--SEEEE-S-S--B-TT-----SEE--S-S--BSSTTHHHHHHHTT-EEPPHHHHTTHHHHHHHHHHTT---HHHHHHHHHTHHHHHHHHHHHHHHHT--HHHHHHHHHHHHHHS----------------/--TT--SEEEEEE-TTT--EEEEEEEE-TTSSEEEEEEEEE-S-HHHHHHHHHHHHHHHHHHHHHTT-S-EEEEEEEEESSPPPHHHHHHHHHHHHHHHHHTTTSEEEEE-TT--HHHHHHHTTT-S-B----GGGTS----HHHHHHHHHHHHHHHHHHHHSS---TT-EEEEE--SHHHHHHHHHHHHTT-EEEEE-S-HHHHHHHHHTT-EEE-GGGGGGS--SEEEE-S-S--B-TT-----SEE--S-S--BSSTTHHHHHHHTT-EEPPHHHHTTHHHHHHHHHHTT---HHHHHHHHHTHHHHHHHHHHHHHHHT--HHHHHHHHHHHHHHS----------------

Radius of gyration: 29.92 Å; Cα contacts (8 Å, |Δi|>4): 1588; chains: 2; bounding box: 52×96×85 Å